Protein AF-A0A5E4TPW9-F1 (afdb_monomer)

Solvent-accessible surface area (backbone atoms only — not comparable to full-atom values): 25250 Å² total; per-residue (Å²): 140,81,91,80,83,78,71,76,70,82,75,54,99,38,51,40,45,47,38,85,81,48,44,72,89,33,56,43,87,77,57,83,86,64,48,67,90,70,87,82,64,54,66,43,69,46,96,95,41,44,27,41,45,42,79,89,32,31,29,41,44,46,82,42,99,46,99,48,32,30,31,34,47,32,88,78,67,84,50,44,44,26,41,32,37,54,41,84,89,77,75,38,39,35,43,41,74,51,46,78,66,63,75,84,82,70,64,82,83,63,67,87,66,72,88,44,63,76,79,39,50,70,54,38,51,65,41,43,72,62,48,81,51,62,63,46,45,52,15,52,53,50,19,48,52,57,55,37,74,33,49,59,32,53,29,88,40,87,90,38,42,89,72,55,82,70,54,40,60,58,53,54,53,51,50,47,60,76,44,59,81,62,61,82,84,48,60,54,69,58,43,44,50,56,49,8,45,54,48,34,61,52,40,72,78,42,57,57,36,50,44,53,45,51,53,43,22,28,30,39,52,32,35,26,48,74,52,64,35,56,72,78,33,47,44,54,32,29,42,34,34,70,99,48,64,72,44,39,26,28,38,42,28,78,49,58,67,59,46,52,51,44,51,70,33,30,52,83,65,85,54,97,88,56,82,70,24,36,46,47,68,57,46,28,45,52,47,50,78,38,15,60,41,34,36,41,39,23,76,66,51,91,60,44,39,45,57,38,62,85,46,89,48,54,63,49,34,46,55,52,48,37,62,67,34,40,82,63,68,41,56,78,95,57,64,31,33,41,26,60,48,73,58,80,64,70,63,68,80,60,101,83,68,85,75,77,90,67,86,77,80,87,85,86,84,83,91,84,87,86,81,92,76,90,81,88,81,86,84,89,83,88,83,90,85,84,88,87,88,83,89,81,89,88,86,86,84,85,87,86,85,91,88,80,90,82,89,79,85,83,82,91,82,91,133

pLDDT: mean 75.47, std 22.51, range [28.03, 98.44]

Structure (mmCIF, N/CA/C/O backbone):
data_AF-A0A5E4TPW9-F1
#
_entry.id   AF-A0A5E4TPW9-F1
#
loop_
_atom_site.group_PDB
_atom_site.id
_atom_site.type_symbol
_atom_site.label_atom_id
_atom_site.label_alt_id
_atom_site.label_comp_id
_atom_site.label_asym_id
_atom_site.label_entity_id
_atom_site.label_seq_id
_atom_site.pdbx_PDB_ins_code
_atom_site.Cartn_x
_atom_site.Cartn_y
_atom_site.Cartn_z
_atom_site.occupancy
_atom_site.B_iso_or_equiv
_atom_site.auth_seq_id
_atom_site.auth_comp_id
_atom_site.auth_asym_id
_atom_site.auth_atom_id
_atom_site.pdbx_PDB_model_num
ATOM 1 N N . MET A 1 1 ? 41.705 -2.994 63.621 1.00 28.27 1 MET A N 1
ATOM 2 C CA . MET A 1 1 ? 42.046 -1.891 62.701 1.00 28.27 1 MET A CA 1
ATOM 3 C C . MET A 1 1 ? 42.608 -2.493 61.423 1.00 28.27 1 MET A C 1
ATOM 5 O O . MET A 1 1 ? 43.629 -3.159 61.537 1.00 28.27 1 MET A O 1
ATOM 9 N N . PRO A 1 2 ? 42.039 -2.214 60.242 1.00 45.59 2 PRO A N 1
ATOM 10 C CA . PRO A 1 2 ? 40.669 -2.476 59.767 1.00 45.59 2 PRO A CA 1
ATOM 11 C C . PRO A 1 2 ? 40.679 -3.632 58.727 1.00 45.59 2 PRO A C 1
ATOM 13 O O . PRO A 1 2 ? 41.719 -3.947 58.162 1.00 45.59 2 PRO A O 1
ATOM 16 N N . ASP A 1 3 ? 39.647 -4.468 58.632 1.00 39.25 3 ASP A N 1
ATOM 17 C CA . ASP A 1 3 ? 38.417 -4.301 57.830 1.00 39.25 3 ASP A CA 1
ATOM 18 C C . ASP A 1 3 ? 38.639 -4.161 56.311 1.00 39.25 3 ASP A C 1
ATOM 20 O O . ASP A 1 3 ? 39.054 -3.113 55.823 1.00 39.25 3 ASP A O 1
ATOM 24 N N . ASN A 1 4 ? 38.329 -5.232 55.571 1.00 35.38 4 ASN A N 1
ATOM 25 C CA . ASN A 1 4 ? 37.690 -5.171 54.251 1.00 35.38 4 ASN A CA 1
ATOM 26 C C . ASN A 1 4 ? 37.219 -6.576 53.844 1.00 35.38 4 ASN A C 1
ATOM 28 O O . ASN A 1 4 ? 37.714 -7.198 52.905 1.00 35.38 4 ASN A O 1
ATOM 32 N N . LEU A 1 5 ? 36.220 -7.082 54.572 1.00 40.47 5 LEU A N 1
ATOM 33 C CA . LEU A 1 5 ? 35.240 -7.955 53.941 1.00 40.47 5 LEU A CA 1
ATOM 34 C C . LEU A 1 5 ? 34.492 -7.069 52.945 1.00 40.47 5 LEU A C 1
ATOM 36 O O . LEU A 1 5 ? 33.608 -6.303 53.328 1.00 40.47 5 LEU A O 1
ATOM 40 N N . VAL A 1 6 ? 34.889 -7.132 51.674 1.00 40.66 6 VAL A N 1
ATOM 41 C CA . VAL A 1 6 ? 34.043 -6.655 50.581 1.00 40.66 6 VAL A CA 1
ATOM 42 C C . VAL A 1 6 ? 32.819 -7.556 50.612 1.00 40.66 6 VAL A C 1
ATOM 44 O O . VAL A 1 6 ? 32.816 -8.651 50.059 1.00 40.66 6 VAL A O 1
ATOM 47 N N . ALA A 1 7 ? 31.809 -7.129 51.364 1.00 37.81 7 ALA A N 1
ATOM 48 C CA . ALA A 1 7 ? 30.483 -7.693 51.290 1.00 37.81 7 ALA A CA 1
ATOM 49 C C . ALA A 1 7 ? 30.049 -7.557 49.829 1.00 37.81 7 ALA A C 1
ATOM 51 O O . ALA A 1 7 ? 29.834 -6.442 49.345 1.00 37.81 7 ALA A O 1
ATOM 52 N N . GLU A 1 8 ? 29.990 -8.680 49.112 1.00 41.91 8 GLU A N 1
ATOM 53 C CA . GLU A 1 8 ? 29.313 -8.746 47.825 1.00 41.91 8 GLU A CA 1
ATOM 54 C C . GLU A 1 8 ? 27.905 -8.201 48.051 1.00 41.91 8 GLU A C 1
ATOM 56 O O . GLU A 1 8 ? 27.092 -8.787 48.772 1.00 41.91 8 GLU A O 1
ATOM 61 N N . ARG A 1 9 ? 27.643 -7.007 47.508 1.00 43.47 9 ARG A N 1
ATOM 62 C CA . ARG A 1 9 ? 26.295 -6.450 47.507 1.00 43.47 9 ARG A CA 1
ATOM 63 C C . ARG A 1 9 ? 25.398 -7.493 46.841 1.00 43.47 9 ARG A C 1
ATOM 65 O O . ARG A 1 9 ? 25.784 -7.990 45.781 1.00 43.47 9 ARG A O 1
ATOM 72 N N . PRO A 1 10 ? 24.227 -7.821 47.414 1.00 42.50 10 PRO A N 1
ATOM 73 C CA . PRO A 1 10 ? 23.265 -8.655 46.715 1.00 42.50 10 PRO A CA 1
ATOM 74 C C . PRO A 1 10 ? 23.001 -7.994 45.363 1.00 42.50 10 PRO A C 1
ATOM 76 O O . PRO A 1 10 ? 22.524 -6.859 45.306 1.00 42.50 10 PRO A O 1
ATOM 79 N N . THR A 1 11 ? 23.402 -8.665 44.285 1.00 56.34 11 THR A N 1
ATOM 80 C CA . THR A 1 11 ? 23.127 -8.203 42.929 1.00 56.34 11 THR A CA 1
ATOM 81 C C . THR A 1 11 ? 21.615 -8.174 42.800 1.00 56.34 11 THR A C 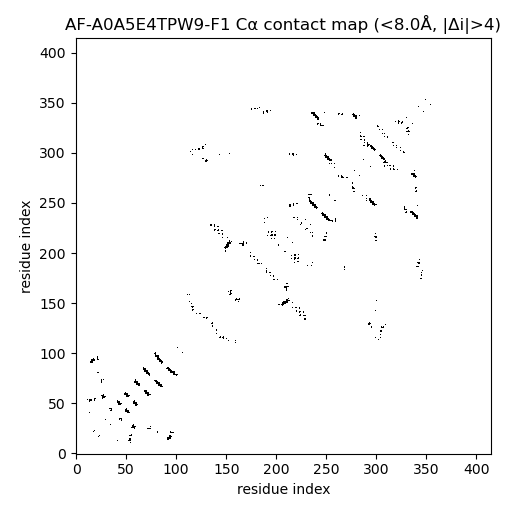1
ATOM 83 O O . THR A 1 11 ? 20.941 -9.182 43.021 1.00 56.34 11 THR A O 1
ATOM 86 N N . SER A 1 12 ? 21.059 -6.988 42.548 1.00 66.25 12 SER A N 1
ATOM 87 C CA . SER A 1 12 ? 19.629 -6.848 42.313 1.00 66.25 12 SER A CA 1
ATOM 88 C C . SER A 1 12 ? 19.206 -7.866 41.258 1.00 66.25 12 SER A C 1
ATOM 90 O O . SER A 1 12 ? 19.929 -8.099 40.289 1.00 66.25 12 SER A O 1
ATOM 92 N N . ARG A 1 13 ? 18.001 -8.431 41.379 1.00 73.31 13 ARG A N 1
ATOM 93 C CA . ARG A 1 13 ? 17.425 -9.309 40.342 1.00 73.31 13 ARG A CA 1
ATOM 94 C C . ARG A 1 13 ? 17.440 -8.659 38.944 1.00 73.31 13 ARG A C 1
ATOM 96 O O . ARG A 1 13 ? 17.375 -9.354 37.935 1.00 73.31 13 ARG A O 1
ATOM 103 N N . PHE A 1 14 ? 17.515 -7.329 38.884 1.00 82.00 14 PHE A N 1
ATOM 104 C CA . PHE A 1 14 ? 17.536 -6.546 37.651 1.00 82.00 14 PHE A CA 1
ATOM 105 C C . PHE A 1 14 ? 18.917 -5.975 37.293 1.00 82.00 14 PHE A C 1
ATOM 107 O O . PHE A 1 14 ? 19.011 -5.220 36.333 1.00 82.00 14 PHE A O 1
ATOM 114 N N . ALA A 1 15 ? 19.985 -6.370 37.994 1.00 84.56 15 ALA A N 1
ATOM 115 C CA . ALA A 1 15 ? 21.339 -5.855 37.793 1.00 84.56 15 ALA A CA 1
ATOM 116 C C . ALA A 1 15 ? 21.851 -6.094 36.367 1.00 84.56 15 ALA A C 1
ATOM 118 O O . ALA A 1 15 ? 21.947 -7.244 35.919 1.00 84.56 15 ALA A O 1
ATOM 119 N N . ILE A 1 16 ? 22.197 -5.020 35.655 1.00 87.56 16 ILE A N 1
ATOM 120 C CA . ILE A 1 16 ? 22.907 -5.087 34.375 1.00 87.56 16 ILE A CA 1
ATOM 121 C C . ILE A 1 16 ? 24.379 -4.745 34.646 1.00 87.56 16 ILE A C 1
ATOM 123 O O . ILE A 1 16 ? 24.711 -3.687 35.176 1.00 87.56 16 ILE A O 1
ATOM 127 N N . ARG A 1 17 ? 25.307 -5.642 34.298 1.00 88.25 17 ARG A N 1
ATOM 128 C CA . ARG A 1 17 ? 26.743 -5.347 34.432 1.00 88.25 17 ARG A CA 1
ATOM 129 C C . ARG A 1 17 ? 27.125 -4.219 33.475 1.00 88.25 17 ARG A C 1
ATOM 131 O O . ARG A 1 17 ? 26.827 -4.321 32.290 1.00 88.25 17 ARG A O 1
ATOM 138 N N . GLY A 1 18 ? 27.793 -3.182 33.979 1.00 85.50 18 GLY A N 1
ATOM 139 C CA . GLY A 1 18 ? 28.137 -1.984 33.203 1.00 85.50 18 GLY A CA 1
ATOM 140 C C . GLY A 1 18 ? 26.982 -0.988 33.033 1.00 85.50 18 GLY A C 1
ATOM 141 O O . GLY A 1 18 ? 27.095 -0.079 32.217 1.00 85.50 18 GLY A O 1
ATOM 142 N N . GLU A 1 19 ? 25.874 -1.139 33.775 1.00 88.81 19 GLU A N 1
ATOM 143 C CA . GLU A 1 19 ? 24.714 -0.233 33.708 1.00 88.81 19 GLU A CA 1
ATOM 144 C C . GLU A 1 19 ? 25.104 1.223 33.957 1.00 88.81 19 GLU A C 1
ATOM 146 O O . GLU A 1 19 ? 24.947 2.066 33.081 1.00 88.81 19 GLU A O 1
ATOM 151 N N . PHE A 1 20 ? 25.686 1.507 35.119 1.00 86.88 20 PHE A N 1
ATOM 152 C CA . PHE A 1 20 ? 26.074 2.866 35.495 1.00 86.88 20 PHE A CA 1
ATOM 153 C C . PHE A 1 20 ? 27.267 3.404 34.687 1.00 86.88 20 PHE A C 1
ATOM 155 O O . PHE A 1 20 ? 27.475 4.612 34.649 1.00 86.88 20 PHE A O 1
ATOM 162 N N . ASP A 1 21 ? 28.021 2.529 34.015 1.00 84.62 21 ASP A N 1
ATOM 163 C CA . ASP A 1 21 ? 29.178 2.913 33.199 1.00 84.62 21 ASP A CA 1
ATOM 164 C C . ASP A 1 21 ? 28.787 3.273 31.755 1.00 84.62 21 ASP A C 1
ATOM 166 O O . ASP A 1 21 ? 29.471 4.061 31.098 1.00 84.62 21 ASP A O 1
ATOM 170 N N . HIS A 1 22 ? 27.716 2.671 31.223 1.00 87.81 22 HIS A N 1
ATOM 171 C CA . HIS A 1 22 ? 27.381 2.746 29.794 1.00 87.81 22 HIS A CA 1
ATOM 172 C C . HIS A 1 22 ? 25.953 3.217 29.500 1.00 87.81 22 HIS A C 1
ATOM 174 O O . HIS A 1 22 ? 25.698 3.707 28.400 1.00 87.81 22 HIS A O 1
ATOM 180 N N . LEU A 1 23 ? 25.029 3.085 30.456 1.00 85.88 23 LEU A N 1
ATOM 181 C CA . LEU A 1 23 ? 23.599 3.357 30.276 1.00 85.88 23 LEU A CA 1
ATOM 182 C C . LEU A 1 23 ? 23.104 4.614 31.000 1.00 85.88 23 LEU A C 1
ATOM 184 O O . LEU A 1 23 ? 21.905 4.882 30.976 1.00 85.88 23 LEU A O 1
ATOM 188 N N . ASP A 1 24 ? 24.003 5.412 31.577 1.00 85.50 24 ASP A N 1
ATOM 189 C CA . ASP A 1 24 ? 23.656 6.687 32.212 1.00 85.50 24 ASP A CA 1
ATOM 190 C C . ASP A 1 24 ? 23.015 7.669 31.209 1.00 85.50 24 ASP A C 1
ATOM 192 O O . ASP A 1 24 ? 23.597 8.022 30.174 1.00 85.50 24 ASP A O 1
ATOM 196 N N . GLY A 1 25 ? 21.788 8.106 31.493 1.00 80.19 25 GLY A N 1
ATOM 197 C CA . GLY A 1 25 ? 20.957 8.964 30.649 1.00 80.19 25 GLY A CA 1
ATOM 198 C C . GLY A 1 25 ? 20.212 8.245 29.515 1.00 80.19 25 GLY A C 1
ATOM 199 O O . GLY A 1 25 ? 19.731 8.914 28.593 1.00 80.19 25 GLY A O 1
ATOM 200 N N . TYR A 1 26 ? 20.138 6.910 29.542 1.00 85.50 26 TYR A N 1
ATOM 201 C CA . TYR A 1 26 ? 19.269 6.106 28.663 1.00 85.50 26 TYR A CA 1
ATOM 202 C C . TYR A 1 26 ? 18.004 5.620 29.380 1.00 85.50 26 TYR A C 1
ATOM 204 O O . TYR A 1 26 ? 17.068 5.151 28.726 1.00 85.50 26 TYR A O 1
ATOM 212 N N . GLU A 1 27 ? 17.980 5.719 30.707 1.00 87.19 27 GLU A N 1
ATOM 213 C CA . GLU A 1 27 ? 16.894 5.276 31.563 1.00 87.19 27 GLU A CA 1
ATOM 214 C C . GLU A 1 27 ? 15.622 6.101 31.354 1.00 87.19 27 GLU A C 1
ATOM 216 O O . GLU A 1 27 ? 15.630 7.324 31.206 1.00 87.19 27 GLU A O 1
ATOM 221 N N . GLN A 1 28 ? 14.496 5.399 31.349 1.00 84.25 28 GLN A N 1
ATOM 222 C CA . GLN A 1 28 ? 13.159 5.967 31.338 1.00 84.25 28 GLN A CA 1
ATOM 223 C C . GLN A 1 28 ? 12.432 5.522 32.602 1.00 84.25 28 GLN A C 1
ATOM 225 O O . GLN A 1 28 ? 12.545 4.374 33.048 1.00 84.25 28 GLN A O 1
ATOM 230 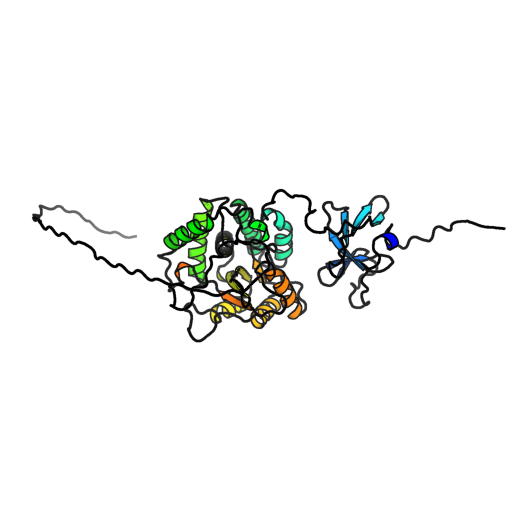N N . THR A 1 29 ? 11.685 6.450 33.187 1.00 82.81 29 THR A N 1
ATOM 231 C CA . THR A 1 29 ? 10.843 6.203 34.351 1.00 82.81 29 THR A CA 1
ATOM 232 C C . THR A 1 29 ? 9.395 6.092 33.896 1.00 82.81 29 THR A C 1
ATOM 234 O O . THR A 1 29 ? 8.889 6.955 33.185 1.00 82.81 29 THR A O 1
ATOM 237 N N . PHE A 1 30 ? 8.734 5.011 34.304 1.00 77.81 30 PHE A N 1
ATOM 238 C CA . PHE A 1 30 ? 7.311 4.789 34.061 1.00 77.81 30 PHE A CA 1
ATOM 239 C C . PHE A 1 30 ? 6.543 4.909 35.368 1.00 77.81 30 PHE A C 1
ATOM 241 O O . PHE A 1 30 ? 7.024 4.505 36.433 1.00 77.81 30 PHE A O 1
ATOM 248 N N . THR A 1 31 ? 5.335 5.449 35.288 1.00 75.62 31 THR A N 1
ATOM 249 C CA . THR A 1 31 ? 4.385 5.413 36.393 1.00 75.62 31 THR A CA 1
ATOM 250 C C . THR A 1 31 ? 3.860 3.990 36.582 1.00 75.62 31 THR A C 1
ATOM 252 O O . THR A 1 31 ? 3.832 3.174 35.661 1.00 75.62 31 THR A O 1
ATOM 255 N N . GLN A 1 32 ? 3.405 3.663 37.793 1.00 66.00 32 GLN A N 1
ATOM 256 C CA . GLN A 1 32 ? 2.890 2.323 38.093 1.00 66.00 32 GLN A CA 1
ATOM 257 C C . GLN A 1 32 ? 1.630 1.960 37.279 1.00 66.00 32 GLN A C 1
ATOM 259 O O . GLN A 1 32 ? 1.316 0.781 37.157 1.00 66.00 32 GLN A O 1
ATOM 264 N N . ALA A 1 33 ? 0.936 2.955 36.713 1.00 63.72 33 ALA A N 1
ATOM 265 C CA . ALA A 1 33 ? -0.216 2.765 35.833 1.00 63.72 33 ALA A CA 1
ATOM 266 C C . ALA A 1 33 ? 0.168 2.357 34.395 1.00 63.72 33 ALA A C 1
ATOM 268 O O . ALA A 1 33 ? -0.649 1.760 33.704 1.00 63.72 33 ALA A O 1
ATOM 269 N N . GLU A 1 34 ? 1.392 2.661 33.951 1.00 64.94 34 GLU A N 1
ATOM 270 C CA . GLU A 1 34 ? 1.889 2.373 32.592 1.00 64.94 34 GLU A CA 1
ATOM 271 C C . GLU A 1 34 ? 2.567 1.001 32.484 1.00 64.94 34 GLU A C 1
ATOM 273 O O . GLU A 1 34 ? 2.784 0.485 31.388 1.00 64.94 34 GLU A O 1
ATOM 278 N N . LEU A 1 35 ? 2.929 0.406 33.622 1.00 70.50 35 LEU A N 1
ATOM 279 C CA . LEU A 1 35 ? 3.589 -0.891 33.669 1.00 70.50 35 LEU A CA 1
ATOM 280 C C . LEU A 1 35 ? 2.554 -2.028 33.624 1.00 70.50 35 LEU A C 1
ATOM 282 O O . LEU A 1 35 ? 1.526 -1.941 34.301 1.00 70.50 35 LEU A O 1
ATOM 286 N N . PRO A 1 36 ? 2.830 -3.127 32.893 1.00 66.62 36 PRO A N 1
ATOM 287 C CA . PRO A 1 36 ? 1.993 -4.319 32.927 1.00 66.62 36 PRO A CA 1
ATOM 288 C C . PRO A 1 36 ? 1.749 -4.783 34.369 1.00 66.62 36 PRO A C 1
ATOM 290 O O . PRO A 1 36 ? 2.656 -4.759 35.201 1.00 66.62 36 PRO A O 1
ATOM 293 N N . THR A 1 37 ? 0.524 -5.225 34.668 1.00 57.91 37 THR A N 1
ATOM 294 C CA . THR A 1 37 ? 0.109 -5.641 36.023 1.00 57.91 37 THR A CA 1
ATOM 295 C C . THR A 1 37 ? 0.900 -6.850 36.541 1.00 57.91 37 THR A C 1
ATOM 297 O O . THR A 1 37 ? 0.922 -7.109 37.747 1.00 57.91 37 THR A O 1
ATOM 300 N N . ASP A 1 38 ? 1.572 -7.571 35.641 1.00 55.78 38 ASP A N 1
ATOM 301 C CA . ASP A 1 38 ? 2.389 -8.726 35.973 1.00 55.78 38 ASP A CA 1
ATOM 302 C C . ASP A 1 38 ? 3.687 -8.312 36.684 1.00 55.78 38 ASP A C 1
ATOM 304 O O . ASP A 1 38 ? 4.529 -7.561 36.177 1.00 55.78 38 ASP A O 1
ATOM 308 N N . LYS A 1 39 ? 3.839 -8.776 37.925 1.00 53.53 39 LYS A N 1
ATOM 309 C CA . LYS A 1 39 ? 4.954 -8.387 38.784 1.00 53.53 39 LYS A CA 1
ATOM 310 C C . LYS A 1 39 ? 6.193 -9.210 38.429 1.00 53.53 39 LYS A C 1
ATOM 312 O O . LYS A 1 39 ? 6.265 -10.398 38.715 1.00 53.53 39 LYS A O 1
ATOM 317 N N . ALA A 1 40 ? 7.227 -8.488 37.989 1.00 54.62 40 ALA A N 1
ATOM 318 C CA . ALA A 1 40 ? 8.641 -8.886 37.933 1.00 54.62 40 ALA A CA 1
ATOM 319 C C . ALA A 1 40 ? 9.159 -9.559 36.649 1.00 54.62 40 ALA A C 1
ATOM 321 O O . ALA A 1 40 ? 10.160 -10.280 36.701 1.00 54.62 40 ALA A O 1
ATOM 322 N N . THR A 1 41 ? 8.584 -9.246 35.489 1.00 64.75 41 THR A N 1
ATOM 323 C CA . THR A 1 41 ? 9.219 -9.573 34.203 1.00 64.75 41 THR A CA 1
ATOM 324 C C . THR A 1 41 ? 10.296 -8.537 33.877 1.00 64.75 41 THR A C 1
ATOM 326 O O . THR A 1 41 ? 10.075 -7.329 33.963 1.00 64.75 41 THR A O 1
ATOM 329 N N . ARG A 1 42 ? 11.509 -9.009 33.565 1.00 80.44 42 ARG A N 1
ATOM 330 C CA . ARG A 1 42 ? 12.669 -8.153 33.256 1.00 80.44 42 ARG A CA 1
ATOM 331 C C . ARG A 1 42 ? 12.540 -7.460 31.899 1.00 80.44 42 ARG A C 1
ATOM 333 O O . ARG A 1 42 ? 13.097 -6.386 31.705 1.00 80.44 42 ARG A O 1
ATOM 340 N N . LEU A 1 43 ? 11.784 -8.067 30.992 1.00 81.12 43 LEU A N 1
ATOM 341 C CA . LEU A 1 43 ? 11.367 -7.489 29.725 1.00 81.12 43 LEU A CA 1
ATOM 342 C C . LEU A 1 43 ? 9.900 -7.091 29.845 1.00 81.12 43 LEU A C 1
ATOM 344 O O . LEU A 1 43 ? 9.061 -7.932 30.165 1.00 81.12 43 LEU A O 1
ATOM 348 N N . VAL A 1 44 ? 9.599 -5.821 29.607 1.00 81.31 44 VAL A N 1
ATOM 349 C CA . VAL A 1 44 ? 8.232 -5.292 29.632 1.00 81.31 44 VAL A CA 1
ATOM 350 C C . VAL A 1 44 ? 7.894 -4.665 28.291 1.00 81.31 44 VAL A C 1
ATOM 352 O O . VAL A 1 44 ? 8.771 -4.182 27.574 1.00 81.31 44 VAL A O 1
ATOM 355 N N . PHE A 1 45 ? 6.616 -4.693 27.940 1.00 78.00 45 PHE A N 1
ATOM 356 C CA . PHE A 1 45 ? 6.110 -4.063 26.732 1.00 78.00 45 PHE A CA 1
ATOM 357 C C . PHE A 1 45 ? 5.233 -2.881 27.137 1.00 78.00 45 PHE A C 1
ATOM 359 O O . PHE A 1 45 ? 4.250 -3.071 27.849 1.00 78.00 45 PHE A O 1
ATOM 366 N N . VAL A 1 46 ? 5.620 -1.671 26.732 1.00 76.38 46 VAL A N 1
ATOM 367 C CA . VAL A 1 46 ? 4.929 -0.416 27.070 1.00 76.38 46 VAL A CA 1
ATOM 368 C C . VAL A 1 46 ? 4.834 0.414 25.794 1.00 76.38 46 VAL A C 1
ATOM 370 O O . VAL A 1 46 ? 5.837 0.584 25.102 1.00 76.38 46 VAL A O 1
ATOM 373 N N . GLY A 1 47 ? 3.635 0.881 25.436 1.00 67.44 47 GLY A N 1
ATOM 374 C CA . GLY A 1 47 ? 3.432 1.766 24.278 1.00 67.44 47 GLY A CA 1
ATOM 375 C C . GLY A 1 47 ? 3.992 1.233 22.949 1.00 67.44 47 GLY A C 1
ATOM 376 O O . GLY A 1 47 ? 4.612 1.982 22.202 1.00 67.44 47 GLY A O 1
ATOM 377 N N . GLY A 1 48 ? 3.861 -0.072 22.670 1.00 67.12 48 GLY A N 1
ATOM 378 C CA . GLY A 1 48 ? 4.343 -0.662 21.410 1.00 67.12 48 GLY A CA 1
ATOM 379 C C . GLY A 1 48 ? 5.854 -0.934 21.351 1.00 67.12 48 GLY A C 1
ATOM 380 O O . GLY A 1 48 ? 6.376 -1.332 20.305 1.00 67.12 48 GLY A O 1
ATOM 381 N N . HIS A 1 49 ? 6.585 -0.723 22.446 1.00 79.12 49 HIS A N 1
ATOM 382 C CA . HIS A 1 49 ? 8.034 -0.894 22.505 1.00 79.12 49 HIS A CA 1
ATOM 383 C C . HIS A 1 49 ? 8.447 -1.868 23.611 1.00 79.12 49 HIS A C 1
ATOM 385 O O . HIS A 1 49 ? 7.810 -1.967 24.661 1.00 79.12 49 HIS A O 1
ATOM 391 N N . ARG A 1 50 ? 9.539 -2.604 23.364 1.00 84.19 50 ARG A N 1
ATOM 392 C CA . ARG A 1 50 ? 10.155 -3.491 24.356 1.00 84.19 50 ARG A CA 1
ATOM 393 C C . ARG A 1 50 ? 11.111 -2.688 25.227 1.00 84.19 50 ARG A C 1
ATOM 395 O O . ARG A 1 50 ? 11.935 -1.930 24.718 1.00 84.19 50 ARG A O 1
ATOM 402 N N . TYR A 1 51 ? 11.025 -2.909 26.528 1.00 87.62 51 TYR A N 1
ATOM 403 C CA . TYR A 1 51 ? 11.884 -2.288 27.519 1.00 87.62 51 TYR A CA 1
ATOM 404 C C . TYR A 1 51 ? 12.558 -3.347 28.385 1.00 87.62 51 TYR A C 1
ATOM 406 O O . TYR A 1 51 ? 11.916 -4.288 28.850 1.00 87.62 51 TYR A O 1
ATOM 414 N N . LEU A 1 52 ? 13.853 -3.166 28.624 1.00 88.44 52 LEU A N 1
ATOM 415 C CA . LEU A 1 52 ? 14.640 -3.920 29.588 1.00 88.44 52 LEU A CA 1
ATOM 416 C C . LEU A 1 52 ? 14.664 -3.169 30.916 1.00 88.44 52 LEU A C 1
ATOM 418 O O . LEU A 1 52 ? 15.058 -2.006 30.970 1.00 88.44 52 LEU A O 1
ATOM 422 N N . ARG A 1 53 ? 14.271 -3.839 31.995 1.00 88.69 53 ARG A N 1
ATOM 423 C CA . ARG A 1 53 ? 14.367 -3.309 33.353 1.00 88.69 53 ARG A CA 1
ATOM 424 C C . ARG A 1 53 ? 15.789 -3.482 33.894 1.00 88.69 53 ARG A C 1
ATOM 426 O O . ARG A 1 53 ? 16.263 -4.617 34.007 1.00 88.69 53 ARG A O 1
ATOM 433 N N . GLY A 1 54 ? 16.419 -2.365 34.249 1.00 86.75 54 GLY A N 1
ATOM 434 C CA . GLY A 1 54 ? 17.658 -2.293 35.024 1.00 86.75 54 GLY A CA 1
ATOM 435 C C . GLY A 1 54 ? 17.427 -1.803 36.455 1.00 86.75 54 GLY A C 1
ATOM 436 O O . GLY A 1 54 ? 16.287 -1.723 36.927 1.00 86.75 54 GLY A O 1
ATOM 437 N N . GLU A 1 55 ? 18.513 -1.495 37.158 1.00 87.00 55 GLU A N 1
ATOM 438 C CA . GLU A 1 55 ? 18.487 -0.887 38.490 1.00 87.00 55 GLU A CA 1
ATOM 439 C C . GLU A 1 55 ? 18.130 0.604 38.452 1.00 87.00 55 GLU A C 1
ATOM 441 O O . GLU A 1 55 ? 17.404 1.070 39.332 1.00 87.00 55 GLU A O 1
ATOM 446 N N . ALA A 1 56 ? 18.595 1.345 37.444 1.00 83.50 56 ALA A N 1
ATOM 447 C CA . ALA A 1 56 ? 18.370 2.786 37.324 1.00 83.50 56 ALA A CA 1
ATOM 448 C C . ALA A 1 56 ? 17.027 3.135 36.658 1.00 83.50 56 ALA A C 1
ATOM 450 O O . ALA A 1 56 ? 16.508 4.236 36.840 1.00 83.50 56 ALA A O 1
ATOM 451 N N . GLY A 1 57 ? 16.425 2.200 35.918 1.00 87.19 57 GLY A N 1
ATOM 452 C CA . GLY A 1 57 ? 15.130 2.405 35.275 1.00 87.19 57 GLY A CA 1
ATOM 453 C C . GLY A 1 57 ? 14.845 1.406 34.162 1.00 87.19 57 GLY A C 1
ATOM 454 O O . GLY A 1 57 ? 15.263 0.249 34.214 1.00 87.19 57 GLY A O 1
ATOM 455 N N . TYR A 1 58 ? 14.092 1.849 33.159 1.00 88.31 58 TYR A N 1
ATOM 456 C CA . TYR A 1 58 ? 13.743 1.045 31.992 1.00 88.31 58 TYR A CA 1
ATOM 457 C C . TYR A 1 58 ? 14.458 1.557 30.748 1.00 88.31 58 TYR A C 1
ATOM 459 O O . TYR A 1 58 ? 14.455 2.751 30.461 1.00 88.31 58 TYR A O 1
ATOM 467 N N . TYR A 1 59 ? 15.020 0.642 29.972 1.00 89.31 59 TYR A N 1
ATOM 468 C CA . TYR A 1 59 ? 15.763 0.946 28.759 1.00 89.31 59 TYR A CA 1
ATOM 469 C C . TYR A 1 59 ? 15.011 0.424 27.554 1.00 89.31 59 TYR A C 1
ATOM 471 O O . TYR A 1 59 ? 14.681 -0.758 27.502 1.00 89.31 59 TYR A O 1
ATOM 479 N N . ARG A 1 60 ? 14.737 1.280 26.572 1.00 87.94 60 ARG A N 1
ATOM 480 C CA . ARG A 1 60 ? 14.132 0.835 25.316 1.00 87.94 60 ARG A CA 1
ATOM 481 C C . ARG A 1 60 ? 15.119 -0.075 24.593 1.00 87.94 60 ARG A C 1
ATOM 483 O O . ARG A 1 60 ? 16.250 0.344 24.366 1.00 87.94 60 ARG A O 1
ATOM 490 N N . ILE A 1 61 ? 14.692 -1.280 24.227 1.00 87.50 61 ILE A N 1
ATOM 491 C CA . ILE A 1 61 ? 15.543 -2.256 23.545 1.00 87.50 61 ILE A CA 1
ATOM 492 C C . ILE A 1 61 ? 14.997 -2.669 22.179 1.00 87.50 61 ILE A C 1
ATOM 494 O O . ILE A 1 61 ? 13.789 -2.811 21.976 1.00 87.50 61 ILE A O 1
ATOM 498 N N . SER A 1 62 ? 15.919 -2.956 21.266 1.00 81.88 62 SER A N 1
ATOM 499 C CA . SER A 1 62 ? 15.679 -3.641 19.999 1.00 81.88 62 SER A CA 1
ATOM 500 C C . SER A 1 62 ? 16.546 -4.898 19.905 1.00 81.88 62 SER A C 1
ATOM 502 O O . SER A 1 62 ? 17.585 -5.015 20.559 1.00 81.88 62 SER A O 1
ATOM 504 N N . GLN A 1 63 ? 16.080 -5.887 19.146 1.00 78.31 63 GLN A N 1
ATOM 505 C CA . GLN A 1 63 ? 16.790 -7.153 18.994 1.00 78.31 63 GLN A CA 1
ATOM 506 C C . GLN A 1 63 ? 17.997 -6.961 18.067 1.00 78.31 63 GLN A C 1
ATOM 508 O O . GLN A 1 63 ? 17.880 -6.352 17.003 1.00 78.31 63 GLN A O 1
ATOM 513 N N . GLY A 1 64 ? 19.162 -7.439 18.500 1.00 65.56 64 GLY A N 1
ATOM 514 C CA . GLY A 1 64 ? 20.400 -7.418 17.732 1.00 65.56 64 GLY A CA 1
ATOM 515 C C . GLY A 1 64 ? 20.470 -8.545 16.698 1.00 65.56 64 GLY A C 1
ATOM 516 O O . GLY A 1 64 ? 19.505 -9.263 16.452 1.00 65.56 64 GLY A O 1
ATOM 517 N N . LEU A 1 65 ? 21.643 -8.697 16.076 1.00 53.03 65 LEU A N 1
ATOM 518 C CA . LEU A 1 65 ? 21.878 -9.652 14.980 1.00 53.03 65 LEU A CA 1
ATOM 519 C C . LEU A 1 65 ? 21.808 -11.133 15.402 1.00 53.03 65 LEU A C 1
ATOM 521 O O . LEU A 1 65 ? 21.706 -12.000 14.539 1.00 53.03 65 LEU A O 1
ATOM 525 N N . SER A 1 66 ? 21.853 -11.427 16.701 1.00 61.38 66 SER A N 1
ATOM 526 C CA . SER A 1 66 ? 21.688 -12.768 17.266 1.00 61.38 66 SER A CA 1
ATOM 527 C C . SER A 1 66 ? 20.792 -12.711 18.507 1.00 61.38 66 SER A C 1
ATOM 529 O O . SER A 1 66 ? 20.648 -11.660 19.128 1.00 61.38 66 SER A O 1
ATOM 531 N N . GLY A 1 67 ? 20.143 -13.828 18.856 1.00 60.38 67 GLY A N 1
ATOM 532 C CA . GLY A 1 67 ? 19.104 -13.867 19.901 1.00 60.38 67 GLY A CA 1
ATOM 533 C C . GLY A 1 67 ? 19.571 -13.491 21.316 1.00 60.38 67 GLY A C 1
ATOM 534 O O . GLY A 1 67 ? 18.754 -13.148 22.166 1.00 60.38 67 GLY A O 1
ATOM 535 N N . ASP A 1 68 ? 20.877 -13.521 21.557 1.00 71.56 68 ASP A N 1
ATOM 536 C CA . ASP A 1 68 ? 21.559 -13.142 22.795 1.00 71.56 68 ASP A CA 1
ATOM 537 C C . ASP A 1 68 ? 22.058 -11.683 22.800 1.00 71.56 68 ASP A C 1
ATOM 539 O O . ASP A 1 68 ? 22.503 -11.195 23.839 1.00 71.56 68 ASP A O 1
ATOM 543 N N . HIS A 1 69 ? 21.961 -10.968 21.673 1.00 78.44 69 HIS A N 1
ATOM 544 C CA . HIS A 1 69 ? 22.394 -9.579 21.529 1.00 78.44 69 HIS A CA 1
ATOM 545 C C . HIS A 1 69 ? 21.194 -8.643 21.377 1.00 78.44 69 HIS A C 1
ATOM 547 O O . HIS A 1 69 ? 20.279 -8.873 20.591 1.00 78.44 69 HIS A O 1
ATOM 553 N N . TRP A 1 70 ? 21.234 -7.537 22.106 1.00 85.69 70 TRP A N 1
ATOM 554 C CA . TRP A 1 70 ? 20.212 -6.500 22.152 1.00 85.69 70 TRP A CA 1
ATOM 555 C C . TRP A 1 70 ? 20.877 -5.129 22.027 1.00 85.69 70 TRP A C 1
ATOM 557 O O . TRP A 1 70 ? 22.064 -4.969 22.312 1.00 85.69 70 TRP A O 1
ATOM 567 N N . LEU A 1 71 ? 20.121 -4.127 21.592 1.00 88.69 71 LEU A N 1
ATOM 568 C CA . LEU A 1 71 ? 20.581 -2.744 21.478 1.00 88.69 71 LEU A CA 1
ATOM 569 C C . LEU A 1 71 ? 19.661 -1.847 22.301 1.00 88.69 71 LEU A C 1
ATOM 571 O O . LEU A 1 71 ? 18.448 -1.886 22.109 1.00 88.69 71 LEU A O 1
ATOM 575 N N . ILE A 1 72 ? 20.230 -1.044 23.201 1.00 88.00 72 ILE A N 1
ATOM 576 C CA . ILE A 1 72 ? 19.502 0.002 23.922 1.00 88.00 72 ILE A CA 1
ATOM 577 C C . ILE A 1 72 ? 19.469 1.273 23.078 1.00 88.00 72 ILE A C 1
ATOM 579 O O . ILE A 1 72 ? 20.509 1.801 22.673 1.00 88.00 72 ILE A O 1
ATOM 583 N N . ASP A 1 73 ? 18.258 1.771 22.847 1.00 84.56 73 ASP A N 1
ATOM 584 C CA . ASP A 1 73 ? 17.995 2.995 22.102 1.00 84.56 73 ASP A CA 1
ATOM 585 C C . ASP A 1 73 ? 18.016 4.224 23.018 1.00 84.56 73 ASP A C 1
ATOM 587 O O . ASP A 1 73 ? 17.428 4.236 24.102 1.00 84.56 73 ASP A O 1
ATOM 591 N N . ALA A 1 74 ? 18.629 5.311 22.546 1.00 79.69 74 ALA A N 1
ATOM 592 C CA . ALA A 1 74 ? 18.564 6.595 23.234 1.00 79.69 74 ALA A CA 1
ATOM 593 C C . ALA A 1 74 ? 17.133 7.179 23.163 1.00 79.69 74 ALA A C 1
ATOM 595 O O . ALA A 1 74 ? 16.586 7.268 22.058 1.00 79.69 74 ALA A O 1
ATOM 596 N N . PRO A 1 75 ? 16.556 7.694 24.270 1.00 65.44 75 PRO A N 1
ATOM 597 C CA . PRO A 1 75 ? 15.182 8.221 24.316 1.00 65.44 75 PRO A CA 1
ATOM 598 C C . PRO A 1 75 ? 14.842 9.312 23.281 1.00 65.44 75 PRO A C 1
ATOM 600 O O . PRO A 1 75 ? 13.673 9.562 23.005 1.00 65.44 75 PRO A O 1
ATOM 603 N N . ARG A 1 76 ? 15.851 9.980 22.701 1.00 65.06 76 ARG A N 1
ATOM 604 C CA . ARG A 1 76 ? 15.698 11.025 21.668 1.00 65.06 76 ARG A CA 1
ATOM 605 C C . ARG A 1 76 ? 16.592 10.819 20.437 1.00 65.06 76 ARG A C 1
ATOM 607 O O . ARG A 1 76 ? 16.795 11.765 19.685 1.00 65.06 76 ARG A O 1
ATOM 614 N N . GLN A 1 77 ? 17.183 9.630 20.263 1.00 62.56 77 GLN A N 1
ATOM 615 C CA . GLN A 1 77 ? 18.184 9.335 19.214 1.00 62.56 77 GLN A CA 1
ATOM 616 C C . GLN A 1 77 ? 19.387 10.308 19.177 1.00 62.56 77 GLN A C 1
ATOM 618 O O . GLN A 1 77 ? 20.105 10.395 18.186 1.00 62.56 77 GLN A O 1
ATOM 623 N N . THR A 1 78 ? 19.631 11.054 20.258 1.00 61.72 78 THR A N 1
ATOM 624 C CA . THR A 1 78 ? 20.724 12.037 20.364 1.00 61.72 78 THR A CA 1
ATOM 625 C C . THR A 1 78 ? 22.055 11.415 20.777 1.00 61.72 78 THR A C 1
ATOM 627 O O . THR A 1 78 ? 23.077 12.099 20.787 1.00 61.72 78 THR A O 1
ATOM 630 N N . ARG A 1 79 ? 22.047 10.133 21.147 1.00 74.00 79 ARG A N 1
ATOM 631 C CA . ARG A 1 79 ? 23.210 9.362 21.581 1.00 74.00 79 ARG A CA 1
ATOM 632 C C . ARG A 1 79 ? 23.274 8.060 20.794 1.00 74.00 79 ARG A C 1
ATOM 634 O O . ARG A 1 79 ? 22.279 7.633 20.208 1.00 74.00 79 ARG A O 1
ATOM 641 N N . ALA A 1 80 ? 24.455 7.461 20.758 1.00 80.12 80 ALA A N 1
ATOM 642 C CA . ALA A 1 80 ? 24.644 6.189 20.088 1.00 80.12 80 ALA A CA 1
ATOM 643 C C . ALA A 1 80 ? 23.917 5.053 20.815 1.00 80.12 80 ALA A C 1
ATOM 645 O O . ALA A 1 80 ? 23.652 5.143 22.006 1.00 80.12 80 ALA A O 1
ATOM 646 N N . GLN A 1 81 ? 23.595 3.981 20.100 1.00 85.50 81 GLN A N 1
ATOM 647 C CA . GLN A 1 81 ? 23.017 2.798 20.730 1.00 85.50 81 GLN A CA 1
ATOM 648 C C . GLN A 1 81 ? 24.056 2.086 21.595 1.00 85.50 81 GLN A C 1
ATOM 650 O O . GLN A 1 81 ? 25.248 2.085 21.275 1.00 85.50 81 GLN A O 1
ATOM 655 N N . VAL A 1 82 ? 23.590 1.455 22.670 1.00 87.75 82 VAL A N 1
ATOM 656 C CA . VAL A 1 82 ? 24.448 0.697 23.585 1.00 87.75 82 VAL A CA 1
ATOM 657 C C . VAL A 1 82 ? 24.152 -0.794 23.435 1.00 87.75 82 VAL A C 1
ATOM 659 O O . VAL A 1 82 ? 23.011 -1.201 23.663 1.00 87.75 82 VAL A O 1
ATOM 662 N N . PRO A 1 83 ? 25.127 -1.628 23.036 1.00 88.62 83 PRO A N 1
ATOM 663 C CA . PRO A 1 83 ? 24.926 -3.066 22.955 1.00 88.62 83 PRO A CA 1
ATOM 664 C C . PRO A 1 83 ? 24.762 -3.678 24.340 1.00 88.62 83 PRO A C 1
ATOM 666 O O . PRO A 1 83 ? 25.495 -3.347 25.274 1.00 88.62 83 PRO A O 1
ATOM 669 N N . VAL A 1 84 ? 23.837 -4.622 24.451 1.00 88.75 84 VAL A N 1
ATOM 670 C CA . VAL A 1 84 ? 23.621 -5.415 25.656 1.00 88.75 84 VAL A CA 1
ATOM 671 C C . VAL A 1 84 ? 23.535 -6.882 25.279 1.00 88.75 84 VAL A C 1
ATOM 673 O O . VAL A 1 84 ? 22.829 -7.248 24.345 1.00 88.75 84 VAL A O 1
ATOM 676 N N . THR A 1 85 ? 24.242 -7.733 26.007 1.00 88.50 85 THR A N 1
ATOM 677 C CA . THR A 1 85 ? 24.206 -9.185 25.808 1.00 88.50 85 THR A CA 1
ATOM 678 C C . THR A 1 85 ? 23.559 -9.876 26.993 1.00 88.50 85 THR A C 1
ATOM 680 O O . THR A 1 85 ? 23.799 -9.479 28.139 1.00 88.50 85 THR A O 1
ATOM 683 N N . TYR A 1 86 ? 22.795 -10.927 26.717 1.00 85.06 86 TYR A N 1
ATOM 684 C CA . TYR A 1 86 ? 22.265 -11.837 27.723 1.00 85.06 86 TYR A CA 1
ATOM 685 C C . TYR A 1 86 ? 23.052 -13.148 27.707 1.00 85.06 86 TYR A C 1
ATOM 687 O O . TYR A 1 86 ? 23.113 -13.819 26.680 1.00 85.06 86 TYR A O 1
ATOM 695 N N . ASP A 1 87 ? 23.649 -13.507 28.842 1.00 83.06 87 ASP A N 1
ATOM 696 C CA . ASP A 1 87 ? 24.301 -14.800 29.033 1.00 83.06 87 ASP A CA 1
ATOM 697 C C . ASP A 1 87 ? 23.323 -15.775 29.715 1.00 83.06 87 ASP A C 1
ATOM 699 O O . ASP A 1 87 ? 23.047 -15.621 30.911 1.00 83.06 87 ASP A O 1
ATOM 703 N N . PRO A 1 88 ? 22.803 -16.789 28.995 1.00 75.62 88 PRO A N 1
ATOM 704 C CA . PRO A 1 88 ? 21.849 -17.745 29.550 1.00 75.62 88 PRO A CA 1
ATOM 705 C C . PRO A 1 88 ? 22.482 -18.711 30.562 1.00 75.62 88 PRO A C 1
ATOM 707 O O . PRO A 1 88 ? 21.756 -19.343 31.324 1.00 75.62 88 PRO A O 1
ATOM 710 N N . VAL A 1 89 ? 23.815 -18.850 30.585 1.00 74.94 89 VAL A N 1
ATOM 711 C CA . VAL A 1 89 ? 24.518 -19.745 31.521 1.00 74.94 89 VAL A CA 1
ATOM 712 C C . VAL A 1 89 ? 24.613 -19.109 32.904 1.00 74.94 89 VAL A C 1
ATOM 714 O O . VAL A 1 89 ? 24.492 -19.798 33.915 1.00 74.94 89 VAL A O 1
ATOM 717 N N . THR A 1 90 ? 24.825 -17.795 32.955 1.00 78.56 90 THR A N 1
ATOM 718 C CA . THR A 1 90 ? 24.982 -17.048 34.211 1.00 78.56 90 THR A CA 1
ATOM 719 C C . THR A 1 90 ? 23.740 -16.243 34.604 1.00 78.56 90 THR A C 1
ATOM 721 O O . THR A 1 90 ? 23.729 -15.654 35.683 1.00 78.56 90 THR A O 1
ATOM 724 N N . ASP A 1 91 ? 22.704 -16.236 33.756 1.00 78.88 91 ASP A N 1
ATOM 725 C CA . ASP A 1 91 ? 21.490 -15.409 33.854 1.00 78.88 91 ASP A CA 1
ATOM 726 C C . ASP A 1 91 ? 21.797 -13.908 34.023 1.00 78.88 91 ASP A C 1
ATOM 728 O O . ASP A 1 91 ? 21.139 -13.166 34.759 1.00 78.88 91 ASP A O 1
ATOM 732 N N . GLN A 1 92 ? 22.851 -13.440 33.350 1.00 84.56 92 GLN A N 1
ATOM 733 C CA . GLN A 1 92 ? 23.357 -12.080 33.503 1.00 84.56 92 GLN A CA 1
ATOM 734 C C . GLN A 1 92 ? 23.222 -11.269 32.227 1.00 84.56 92 GLN A C 1
ATOM 736 O O . GLN A 1 92 ? 23.523 -11.710 31.121 1.00 84.56 92 GLN A O 1
ATOM 741 N N . TRP A 1 93 ? 22.816 -10.018 32.421 1.00 88.06 93 TRP A N 1
ATOM 742 C CA . TRP A 1 93 ? 22.838 -9.002 31.385 1.00 88.06 93 TRP A CA 1
ATOM 743 C C . TRP A 1 93 ? 24.106 -8.176 31.523 1.00 88.06 93 TRP A C 1
ATOM 745 O O . TRP A 1 93 ? 24.499 -7.801 32.631 1.00 88.06 93 TRP A O 1
ATOM 755 N N . ARG A 1 94 ? 24.729 -7.865 30.391 1.00 89.75 94 ARG A N 1
ATOM 756 C CA . ARG A 1 94 ? 25.929 -7.037 30.330 1.00 89.75 94 ARG A CA 1
ATOM 757 C C . ARG A 1 94 ? 25.757 -5.957 29.279 1.00 89.75 94 ARG A C 1
ATOM 759 O O . ARG A 1 94 ? 25.573 -6.279 28.110 1.00 89.75 94 ARG A O 1
ATOM 766 N N . ALA A 1 95 ? 25.834 -4.704 29.705 1.00 89.81 95 ALA A N 1
ATOM 767 C CA . ALA A 1 95 ? 25.995 -3.564 28.823 1.00 89.81 95 ALA A CA 1
ATOM 768 C C . ALA A 1 95 ? 27.463 -3.455 28.395 1.00 89.81 95 ALA A C 1
ATOM 770 O O . ALA A 1 95 ? 28.379 -3.736 29.175 1.00 89.81 95 ALA A O 1
ATOM 771 N N . HIS A 1 96 ? 27.676 -3.057 27.148 1.00 88.81 96 HIS A N 1
ATOM 772 C CA . HIS A 1 96 ? 28.995 -2.819 26.569 1.00 88.81 96 HIS A CA 1
ATOM 773 C C . HIS A 1 96 ? 29.170 -1.336 26.258 1.00 88.81 96 HIS A C 1
ATOM 775 O O . HIS A 1 96 ? 28.227 -0.559 26.377 1.00 88.81 96 HIS A O 1
ATOM 781 N N . GLU A 1 97 ? 30.376 -0.938 25.861 1.00 82.62 97 GLU A N 1
ATOM 782 C CA . GLU A 1 97 ? 30.658 0.450 25.496 1.00 82.62 97 GLU A CA 1
ATOM 783 C C . GLU A 1 97 ? 29.681 0.939 24.403 1.00 82.62 97 GLU A C 1
ATOM 785 O O . GLU A 1 97 ? 29.410 0.192 23.451 1.00 82.62 97 GLU A O 1
ATOM 790 N N . PRO A 1 98 ? 29.142 2.173 24.515 1.00 82.62 98 PRO A N 1
ATOM 791 C CA . PRO A 1 98 ? 28.280 2.742 23.490 1.00 82.62 98 PRO A CA 1
ATOM 792 C C . PRO A 1 98 ? 28.934 2.662 22.115 1.00 82.62 98 PRO A C 1
ATOM 794 O O . PRO A 1 98 ? 30.129 2.934 21.956 1.00 82.62 98 PRO A O 1
ATOM 797 N N . LEU A 1 99 ? 28.143 2.329 21.095 1.00 77.44 99 LEU A N 1
ATOM 798 C CA . LEU A 1 99 ? 28.635 2.370 19.725 1.00 77.44 99 LEU A CA 1
ATOM 799 C C . LEU A 1 99 ? 29.160 3.780 19.435 1.00 77.44 99 LEU A C 1
ATOM 801 O O . LEU A 1 99 ? 28.675 4.773 19.975 1.00 77.44 99 LEU A O 1
ATOM 805 N N . ARG A 1 100 ? 30.175 3.914 18.581 1.00 68.06 100 ARG A N 1
ATOM 806 C CA . ARG A 1 100 ? 30.622 5.258 18.202 1.00 68.06 100 ARG A CA 1
ATOM 807 C C . ARG A 1 100 ? 29.457 5.960 17.514 1.00 68.06 100 ARG A C 1
ATOM 809 O O . ARG A 1 100 ? 28.930 5.444 16.528 1.00 68.06 100 ARG A O 1
ATOM 816 N N . ALA A 1 101 ? 29.062 7.126 18.032 1.00 52.53 101 ALA A N 1
ATOM 817 C CA . ALA A 1 101 ? 28.118 8.000 17.350 1.00 52.53 101 ALA A CA 1
ATOM 818 C C . ALA A 1 101 ? 28.685 8.243 15.953 1.00 52.53 101 ALA A C 1
ATOM 820 O O . ALA A 1 101 ? 29.736 8.867 15.796 1.00 52.53 101 ALA A O 1
ATOM 821 N N . CYS A 1 102 ? 28.054 7.641 14.951 1.00 45.81 102 CYS A N 1
ATOM 822 C CA . CYS A 1 102 ? 28.538 7.696 13.589 1.00 45.81 102 CYS A CA 1
ATOM 823 C C . CYS A 1 102 ? 28.346 9.125 13.087 1.00 45.81 102 CYS A C 1
ATOM 825 O O . CYS A 1 102 ? 27.300 9.473 12.542 1.00 45.81 102 CYS A O 1
ATOM 827 N N . GLY A 1 103 ? 29.366 9.963 13.273 1.00 42.69 103 GLY A N 1
ATOM 828 C CA . GLY A 1 103 ? 29.565 11.134 12.440 1.00 42.69 103 GLY A CA 1
ATOM 829 C C . GLY A 1 103 ? 29.692 10.635 11.007 1.00 42.69 103 GLY A C 1
ATOM 830 O O . GLY A 1 103 ? 30.679 9.991 10.683 1.00 42.69 103 GLY A O 1
ATOM 831 N N . GLY A 1 104 ? 28.632 10.835 10.221 1.00 45.75 104 GLY A N 1
ATOM 832 C CA . GLY A 1 104 ? 28.516 10.554 8.788 1.00 45.75 104 GLY A CA 1
ATOM 833 C C . GLY A 1 104 ? 29.438 9.468 8.220 1.00 45.75 104 GLY A C 1
ATOM 834 O O . GLY A 1 104 ? 30.531 9.784 7.768 1.00 45.75 104 GLY A O 1
ATOM 835 N N . GLY A 1 105 ? 28.962 8.220 8.134 1.00 42.84 105 GLY A N 1
ATOM 836 C CA . GLY A 1 105 ? 29.497 7.280 7.134 1.00 42.84 105 GLY A CA 1
ATOM 837 C C . GLY A 1 105 ? 30.043 5.929 7.597 1.00 42.84 105 GLY A C 1
ATOM 838 O O . GLY A 1 105 ? 30.598 5.227 6.763 1.00 42.84 105 GLY A O 1
ATOM 839 N N . CYS A 1 106 ? 29.857 5.511 8.851 1.00 39.72 106 CYS A N 1
ATOM 840 C CA . CYS A 1 106 ? 30.280 4.177 9.310 1.00 39.72 106 CYS A CA 1
ATOM 841 C C . CYS A 1 106 ? 29.098 3.308 9.767 1.00 39.72 106 CYS A C 1
ATOM 843 O O . CYS A 1 106 ? 29.084 2.800 10.882 1.00 39.72 106 CYS A O 1
ATOM 845 N N . GLY A 1 107 ? 28.104 3.104 8.899 1.00 37.69 107 GLY A N 1
ATOM 846 C CA . GLY A 1 107 ? 27.420 1.807 8.922 1.00 37.69 107 GLY A CA 1
ATOM 847 C C . GLY A 1 107 ? 28.391 0.751 8.381 1.00 37.69 107 GLY A C 1
ATOM 848 O O . GLY A 1 107 ? 29.313 1.127 7.649 1.00 37.69 107 GLY A O 1
ATOM 849 N N . PRO A 1 108 ? 28.222 -0.556 8.663 1.00 35.34 108 PRO A N 1
ATOM 850 C CA . PRO A 1 108 ? 28.806 -1.533 7.756 1.00 35.34 108 PRO A CA 1
ATOM 851 C C . PRO A 1 108 ? 28.370 -1.107 6.356 1.00 35.34 108 PRO A C 1
ATOM 853 O O . PRO A 1 108 ? 27.190 -0.801 6.147 1.00 35.34 108 PRO A O 1
ATOM 856 N N . SER A 1 109 ? 29.309 -1.024 5.417 1.00 38.81 109 SER A N 1
ATOM 857 C CA . SER A 1 109 ? 28.997 -1.035 3.997 1.00 38.81 109 SER A CA 1
ATOM 858 C C . SER A 1 109 ? 28.313 -2.370 3.738 1.00 38.81 109 SER A C 1
ATOM 860 O O . SER A 1 109 ? 28.909 -3.324 3.250 1.00 38.81 109 SER A O 1
ATOM 862 N N . ARG A 1 110 ? 27.031 -2.456 4.120 1.00 38.81 110 ARG A N 1
ATOM 863 C CA . ARG A 1 110 ? 26.113 -3.382 3.504 1.00 38.81 110 ARG A CA 1
ATOM 864 C C . ARG A 1 110 ? 26.322 -3.092 2.019 1.00 38.81 110 ARG A C 1
ATOM 866 O O . ARG A 1 110 ? 26.114 -1.936 1.627 1.00 38.81 110 ARG A O 1
ATOM 873 N N . PRO A 1 111 ? 26.758 -4.067 1.196 1.00 35.25 111 PRO A N 1
ATOM 874 C CA . PRO A 1 111 ? 26.453 -3.953 -0.226 1.00 35.25 111 PRO A CA 1
ATOM 875 C C . PRO A 1 111 ? 24.980 -3.575 -0.269 1.00 35.25 111 PRO A C 1
ATOM 877 O O . PRO A 1 111 ? 24.253 -4.140 0.549 1.00 35.25 111 PRO A O 1
ATOM 880 N N . ILE A 1 112 ? 24.594 -2.565 -1.063 1.00 40.09 112 ILE A N 1
ATOM 881 C CA . ILE A 1 112 ? 23.213 -2.067 -1.136 1.00 40.09 112 ILE A CA 1
ATOM 882 C C . ILE A 1 112 ? 22.311 -3.293 -1.176 1.00 40.09 112 ILE A C 1
ATOM 884 O O . ILE A 1 112 ? 22.187 -3.956 -2.201 1.00 40.09 112 ILE A O 1
ATOM 888 N N . SER A 1 113 ? 21.807 -3.673 -0.004 1.00 38.28 113 SER A N 1
ATOM 889 C CA . SER A 1 113 ? 21.047 -4.893 0.129 1.00 38.28 113 SER A CA 1
ATOM 890 C C . SER A 1 113 ? 19.731 -4.424 -0.415 1.00 38.28 113 SER A C 1
ATOM 892 O O . SER A 1 113 ? 19.203 -3.458 0.154 1.00 38.28 113 SER A O 1
ATOM 894 N N . PRO A 1 114 ? 19.252 -4.990 -1.533 1.00 47.62 114 PRO A N 1
ATOM 895 C CA . PRO A 1 114 ? 17.958 -4.599 -2.037 1.00 47.62 114 PRO A CA 1
ATOM 896 C C . PRO A 1 114 ? 17.033 -4.738 -0.838 1.00 47.62 114 PRO A C 1
ATOM 898 O O . PRO A 1 114 ? 16.997 -5.799 -0.209 1.00 47.62 114 PRO A O 1
ATOM 901 N N . ASP A 1 115 ? 16.408 -3.631 -0.424 1.00 55.88 115 ASP A N 1
ATOM 902 C CA . ASP A 1 115 ? 15.272 -3.725 0.471 1.00 55.88 115 ASP A CA 1
ATOM 903 C C . ASP A 1 115 ? 14.383 -4.744 -0.228 1.00 55.88 115 ASP A C 1
ATOM 905 O O . ASP A 1 115 ? 13.964 -4.547 -1.371 1.00 55.88 115 ASP A O 1
ATOM 909 N N . SER A 1 116 ? 14.294 -5.915 0.372 1.00 58.88 116 SER A N 1
ATOM 910 C CA . SER A 1 116 ? 13.680 -7.062 -0.247 1.00 58.88 116 SER A CA 1
ATOM 911 C C . SER A 1 116 ? 12.479 -7.343 0.605 1.00 58.88 116 SER A C 1
ATOM 913 O O . SER A 1 116 ? 12.595 -7.505 1.822 1.00 58.88 116 SER A O 1
ATOM 915 N N . ILE A 1 117 ? 11.327 -7.417 -0.049 1.00 65.19 117 ILE A N 1
ATOM 916 C CA . ILE A 1 117 ? 10.097 -7.916 0.559 1.00 65.19 117 ILE A CA 1
ATOM 917 C C . ILE A 1 117 ? 10.377 -9.245 1.282 1.00 65.19 117 ILE A C 1
ATOM 919 O O . ILE A 1 117 ? 9.852 -9.464 2.369 1.00 65.19 117 ILE A O 1
ATOM 923 N N . ALA A 1 118 ? 11.317 -10.049 0.766 1.00 60.38 118 ALA A N 1
ATOM 924 C CA . ALA A 1 118 ? 11.720 -11.315 1.363 1.00 60.38 118 ALA A CA 1
ATOM 925 C C . ALA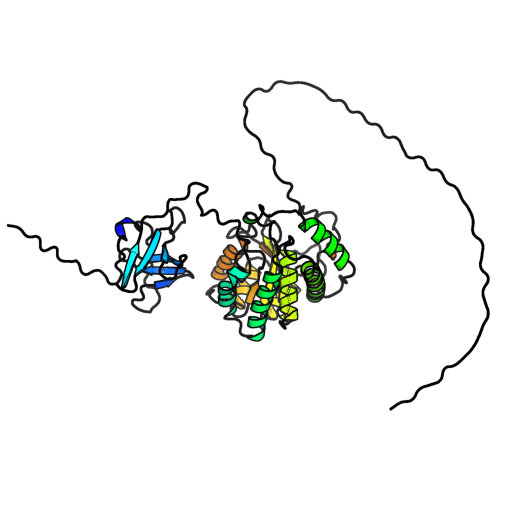 A 1 118 ? 12.333 -11.210 2.772 1.00 60.38 118 ALA A C 1
ATOM 927 O O . ALA A 1 118 ? 12.359 -12.188 3.508 1.00 60.38 118 ALA A O 1
ATOM 928 N N . THR A 1 119 ? 12.831 -10.037 3.171 1.00 61.59 119 THR A N 1
ATOM 929 C CA . THR A 1 119 ? 13.380 -9.812 4.523 1.00 61.59 119 THR A CA 1
ATOM 930 C C . THR A 1 119 ? 12.333 -9.323 5.523 1.00 61.59 119 THR A C 1
ATOM 932 O O . THR A 1 119 ? 12.638 -9.159 6.700 1.00 61.59 119 THR A O 1
ATOM 935 N N . SER A 1 120 ? 11.100 -9.085 5.068 1.00 77.19 120 SER A N 1
ATOM 936 C CA . SER A 1 120 ? 10.015 -8.523 5.875 1.00 77.19 120 SER A CA 1
ATOM 937 C C . SER A 1 120 ? 8.924 -9.541 6.219 1.00 77.19 120 SER A C 1
ATOM 939 O O . SER A 1 120 ? 7.920 -9.142 6.809 1.00 77.19 120 SER A O 1
ATOM 941 N N . PHE A 1 121 ? 9.090 -10.829 5.893 1.00 79.25 121 PHE A N 1
ATOM 942 C CA . PHE A 1 121 ? 8.048 -11.841 6.111 1.00 79.25 121 PHE A CA 1
ATOM 943 C C . PHE A 1 121 ? 7.595 -11.938 7.570 1.00 79.25 121 PHE A C 1
ATOM 945 O O . PHE A 1 121 ? 6.395 -11.934 7.807 1.00 79.25 121 PHE A O 1
ATOM 952 N N . ASP A 1 122 ? 8.506 -11.885 8.546 1.00 76.06 122 ASP A N 1
ATOM 953 C CA . ASP A 1 122 ? 8.131 -11.916 9.970 1.00 76.06 122 ASP A CA 1
ATOM 954 C C . ASP A 1 122 ? 7.263 -10.714 10.374 1.00 76.06 122 ASP A C 1
ATOM 956 O O . ASP A 1 122 ? 6.328 -10.837 11.169 1.00 76.06 122 ASP A O 1
ATOM 960 N N . SER A 1 123 ? 7.552 -9.537 9.806 1.00 80.00 123 SER A N 1
ATOM 961 C CA . SER A 1 123 ? 6.770 -8.322 10.058 1.00 80.00 123 SER A CA 1
ATOM 962 C C . SER A 1 123 ? 5.394 -8.378 9.397 1.00 80.00 123 SER A C 1
ATOM 964 O O . SER A 1 123 ? 4.414 -7.969 10.013 1.00 80.00 123 SER A O 1
ATOM 966 N N . ILE A 1 124 ? 5.311 -8.938 8.184 1.00 85.62 124 ILE A N 1
ATOM 967 C CA . ILE A 1 124 ? 4.049 -9.154 7.467 1.00 85.62 124 ILE A CA 1
ATOM 968 C C . ILE A 1 124 ? 3.201 -10.161 8.241 1.00 85.62 124 ILE A C 1
ATOM 970 O O . ILE A 1 124 ? 2.055 -9.867 8.567 1.00 85.62 124 ILE A O 1
ATOM 974 N N . PHE A 1 125 ? 3.793 -11.295 8.617 1.00 84.44 125 PHE A N 1
ATOM 975 C CA . PHE A 1 1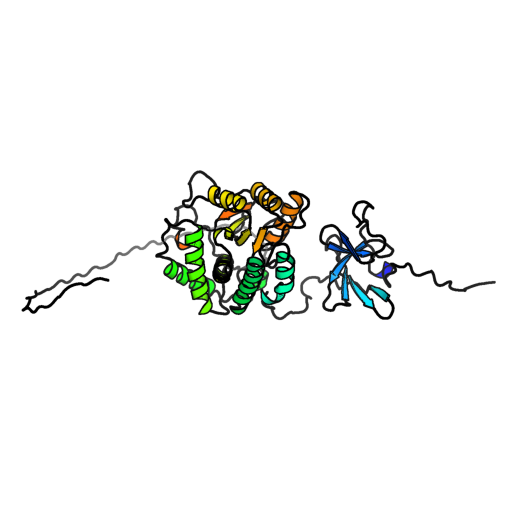25 ? 3.155 -12.328 9.420 1.00 84.44 125 PHE A CA 1
ATOM 976 C C . PHE A 1 125 ? 2.569 -11.731 10.700 1.00 84.44 125 PHE A C 1
ATOM 978 O O . PHE A 1 125 ? 1.355 -11.765 10.897 1.00 84.44 125 PHE A O 1
ATOM 985 N N . SER A 1 126 ? 3.406 -11.068 11.504 1.00 82.12 126 SER A N 1
ATOM 986 C CA . SER A 1 126 ? 2.990 -10.441 12.764 1.00 82.12 126 SER A CA 1
ATOM 987 C C . SER A 1 126 ? 1.875 -9.410 12.569 1.00 82.12 126 SER A C 1
ATOM 989 O O . SER A 1 126 ? 0.948 -9.357 13.374 1.00 82.12 126 SER A O 1
ATOM 991 N N . ALA A 1 127 ? 1.940 -8.606 11.502 1.00 86.94 127 ALA A N 1
ATOM 992 C CA . ALA A 1 127 ? 0.905 -7.626 11.195 1.00 86.94 127 ALA A CA 1
ATOM 993 C C . ALA A 1 127 ? -0.422 -8.294 10.823 1.00 86.94 127 ALA A C 1
ATOM 995 O O . ALA A 1 127 ? -1.461 -7.770 11.185 1.00 86.94 127 ALA A O 1
ATOM 996 N N . THR A 1 128 ? -0.417 -9.442 10.148 1.00 88.44 128 THR A N 1
ATOM 997 C CA . THR A 1 128 ? -1.644 -10.112 9.667 1.00 88.44 128 THR A CA 1
ATOM 998 C C . THR A 1 128 ? -2.324 -11.043 10.672 1.00 88.44 128 THR A C 1
ATOM 1000 O O . THR A 1 128 ? -3.471 -11.398 10.455 1.00 88.44 128 THR A O 1
ATOM 1003 N N . MET A 1 129 ? -1.667 -11.409 11.779 1.00 85.62 129 MET A N 1
ATOM 1004 C CA . MET A 1 129 ? -2.145 -12.427 12.741 1.00 85.62 129 MET A CA 1
ATOM 1005 C C . MET A 1 129 ? -3.536 -12.192 13.353 1.00 85.62 129 MET A C 1
ATOM 1007 O O . MET A 1 129 ? -4.077 -13.085 13.994 1.00 85.62 129 MET A O 1
ATOM 1011 N N . HIS A 1 130 ? -4.070 -10.980 13.238 1.00 83.75 130 HIS A N 1
ATOM 1012 C CA . HIS A 1 130 ? -5.360 -10.594 13.801 1.00 83.75 130 HIS A CA 1
ATOM 1013 C C . HIS A 1 130 ? -6.502 -10.612 12.773 1.00 83.75 130 HIS A C 1
ATOM 1015 O O . HIS A 1 130 ? -7.650 -10.444 13.169 1.00 83.75 130 HIS A O 1
ATOM 1021 N N . VAL A 1 131 ? -6.195 -10.789 11.482 1.00 85.75 131 VAL A N 1
ATOM 1022 C CA . VAL A 1 131 ? -7.200 -10.943 10.419 1.00 85.75 131 VAL A CA 1
ATOM 1023 C C . VAL A 1 131 ? -7.986 -12.225 10.680 1.00 85.75 131 VAL A C 1
ATOM 1025 O O . VAL A 1 131 ? -7.386 -13.249 10.999 1.00 85.75 131 VAL A O 1
ATOM 1028 N N . THR A 1 132 ? -9.316 -12.163 10.596 1.00 84.50 132 THR A N 1
ATOM 1029 C CA . THR A 1 132 ? -10.164 -13.300 10.986 1.00 84.50 132 THR A CA 1
ATOM 1030 C C . THR A 1 132 ? -10.327 -14.312 9.860 1.00 84.50 132 THR A C 1
ATOM 1032 O O . THR A 1 132 ? -10.463 -15.508 10.114 1.00 84.50 132 THR A O 1
ATOM 1035 N N . ASP A 1 133 ? -10.273 -13.840 8.616 1.00 87.75 133 ASP A N 1
ATOM 1036 C CA . ASP A 1 133 ? -10.258 -14.677 7.426 1.00 87.75 133 ASP A CA 1
ATOM 1037 C C . ASP A 1 133 ? -8.871 -15.318 7.219 1.00 87.75 133 ASP A C 1
ATOM 1039 O O . ASP A 1 133 ? -7.940 -14.696 6.699 1.00 87.75 133 ASP A O 1
ATOM 1043 N N . GLU A 1 134 ? -8.740 -16.587 7.624 1.00 87.44 134 GLU A N 1
ATOM 1044 C CA . GLU A 1 134 ? -7.521 -17.390 7.439 1.00 87.44 134 GLU A CA 1
ATOM 1045 C C . GLU A 1 134 ? -7.106 -17.479 5.960 1.00 87.44 134 GLU A C 1
ATOM 1047 O O . GLU A 1 134 ? -5.914 -17.435 5.648 1.00 87.44 134 GLU A O 1
ATOM 1052 N N . GLY A 1 135 ? -8.078 -17.539 5.041 1.00 90.25 135 GLY A N 1
ATOM 1053 C CA . GLY A 1 135 ? -7.813 -17.564 3.603 1.00 90.25 135 GLY A CA 1
ATOM 1054 C C . GLY A 1 135 ? -7.212 -16.248 3.121 1.00 90.25 135 GLY A C 1
ATOM 1055 O O . GLY A 1 135 ? -6.231 -16.245 2.377 1.00 90.25 135 GLY A O 1
ATOM 1056 N N . ALA A 1 136 ? -7.730 -15.116 3.605 1.00 92.00 136 ALA A N 1
ATOM 1057 C CA . ALA A 1 136 ? -7.146 -13.811 3.311 1.00 92.00 136 ALA A CA 1
ATOM 1058 C C . ALA A 1 136 ? -5.746 -13.645 3.922 1.00 92.00 136 ALA A C 1
ATOM 1060 O O . ALA A 1 136 ? -4.869 -13.057 3.286 1.00 92.00 136 ALA A O 1
ATOM 1061 N N . GLN A 1 137 ? -5.506 -14.170 5.128 1.00 92.12 137 GLN A N 1
ATOM 1062 C CA . GLN A 1 137 ? -4.181 -14.150 5.750 1.00 92.12 137 GLN A CA 1
ATOM 1063 C C . GLN A 1 137 ? -3.150 -14.902 4.896 1.00 92.12 137 GLN A C 1
ATOM 1065 O O . GLN A 1 137 ? -2.086 -14.351 4.593 1.00 92.12 137 GLN A O 1
ATOM 1070 N N . GLU A 1 138 ? -3.474 -16.131 4.485 1.00 90.25 138 GLU A N 1
ATOM 1071 C CA . GLU A 1 138 ? -2.617 -16.947 3.621 1.00 90.25 138 GLU A CA 1
ATOM 1072 C C . GLU A 1 138 ? -2.376 -16.258 2.269 1.00 90.25 138 GLU A C 1
ATOM 1074 O O . GLU A 1 138 ? -1.228 -16.127 1.832 1.00 90.25 138 GLU A O 1
ATOM 1079 N N . ALA A 1 139 ? -3.431 -15.723 1.649 1.00 93.94 139 ALA A N 1
ATOM 1080 C CA . ALA A 1 139 ? -3.335 -14.994 0.389 1.00 93.94 139 ALA A CA 1
ATOM 1081 C C . ALA A 1 139 ? -2.443 -13.746 0.491 1.00 93.94 139 ALA A C 1
ATOM 1083 O O . ALA A 1 139 ? -1.665 -13.467 -0.418 1.00 93.94 139 ALA A O 1
ATOM 1084 N N . ILE A 1 140 ? -2.477 -13.006 1.607 1.00 94.00 140 ILE A N 1
ATOM 1085 C CA . ILE A 1 140 ? -1.569 -11.868 1.820 1.00 94.00 140 ILE A CA 1
ATOM 1086 C C . ILE A 1 140 ? -0.109 -12.332 1.854 1.00 94.00 140 ILE A C 1
ATOM 1088 O O . ILE A 1 140 ? 0.758 -11.684 1.258 1.00 94.00 140 ILE A O 1
ATOM 1092 N N . HIS A 1 141 ? 0.191 -13.440 2.535 1.00 91.56 141 HIS A N 1
ATOM 1093 C CA . HIS A 1 141 ? 1.562 -13.960 2.616 1.00 91.56 141 HIS A CA 1
ATOM 1094 C C . HIS A 1 141 ? 2.056 -14.443 1.255 1.00 91.56 141 HIS A C 1
ATOM 1096 O O . HIS A 1 141 ? 3.161 -14.070 0.846 1.00 91.56 141 HIS A O 1
ATOM 1102 N N . ASN A 1 142 ? 1.225 -15.204 0.543 1.00 91.12 142 ASN A N 1
ATOM 1103 C CA . ASN A 1 142 ? 1.524 -15.715 -0.792 1.00 91.12 142 ASN A CA 1
ATOM 1104 C C . ASN A 1 142 ? 1.729 -14.574 -1.795 1.00 91.12 142 ASN A C 1
ATOM 1106 O O . ASN A 1 142 ? 2.761 -14.536 -2.468 1.00 91.12 142 ASN A O 1
ATOM 1110 N N . ALA A 1 143 ? 0.860 -13.562 -1.785 1.00 95.19 143 ALA A N 1
ATOM 1111 C CA . ALA A 1 143 ? 0.975 -12.400 -2.657 1.00 95.19 143 ALA A CA 1
ATOM 1112 C C . ALA A 1 143 ? 2.282 -11.614 -2.443 1.00 95.19 143 ALA A C 1
ATOM 1114 O O . ALA A 1 143 ? 2.938 -11.203 -3.407 1.00 95.19 143 ALA A O 1
ATOM 1115 N N . PHE A 1 144 ? 2.720 -11.424 -1.191 1.00 93.94 144 PHE A N 1
ATOM 1116 C CA . PHE A 1 144 ? 4.028 -10.816 -0.920 1.00 93.94 144 PHE A CA 1
ATOM 1117 C C . PHE A 1 144 ? 5.191 -11.718 -1.340 1.00 93.94 144 PHE A C 1
ATOM 1119 O O . PHE A 1 144 ? 6.204 -11.212 -1.838 1.00 93.94 144 PHE A O 1
ATOM 1126 N N . ALA A 1 145 ? 5.067 -13.035 -1.159 1.00 88.12 145 ALA A N 1
ATOM 1127 C CA . ALA A 1 145 ? 6.075 -13.986 -1.606 1.00 88.12 145 ALA A CA 1
ATOM 1128 C C . ALA A 1 145 ? 6.232 -13.948 -3.133 1.00 88.12 145 ALA A C 1
ATOM 1130 O O . ALA A 1 145 ? 7.358 -13.823 -3.621 1.00 88.12 145 ALA A O 1
ATOM 1131 N N . ASP A 1 146 ? 5.134 -13.945 -3.882 1.00 88.81 146 ASP A N 1
ATOM 1132 C CA . ASP A 1 146 ? 5.138 -13.862 -5.343 1.00 88.81 146 ASP A CA 1
ATOM 1133 C C . ASP A 1 146 ? 5.680 -12.533 -5.854 1.00 88.81 146 ASP A C 1
ATOM 1135 O O . ASP A 1 146 ? 6.544 -12.513 -6.734 1.00 88.81 146 ASP A O 1
ATOM 1139 N N . LEU A 1 147 ? 5.291 -11.418 -5.234 1.00 92.25 147 LEU A N 1
ATOM 1140 C CA . LEU A 1 147 ? 5.867 -10.117 -5.561 1.00 92.25 147 LEU A CA 1
ATOM 1141 C C . LEU A 1 147 ? 7.380 -10.079 -5.309 1.00 92.25 147 LEU A C 1
ATOM 1143 O O . LEU A 1 147 ? 8.128 -9.497 -6.097 1.00 92.25 147 LEU A O 1
ATOM 1147 N N . SER A 1 148 ? 7.857 -10.725 -4.241 1.00 88.38 148 SER A N 1
ATOM 1148 C CA . SER A 1 148 ? 9.289 -10.768 -3.932 1.00 88.38 148 SER A CA 1
ATOM 1149 C C . SER A 1 148 ? 10.113 -11.503 -4.998 1.00 88.38 148 SER A C 1
ATOM 1151 O O . SER A 1 148 ? 11.254 -11.110 -5.249 1.00 88.38 148 SER A O 1
ATOM 1153 N N . ARG A 1 149 ? 9.526 -12.504 -5.677 1.00 87.25 149 ARG A N 1
ATOM 1154 C CA . ARG A 1 149 ? 10.170 -13.284 -6.752 1.00 87.25 149 ARG A CA 1
ATOM 1155 C C . ARG A 1 149 ? 10.427 -12.460 -8.015 1.00 87.25 149 ARG A C 1
ATOM 1157 O O . ARG A 1 149 ? 11.296 -12.817 -8.804 1.00 87.25 149 ARG A O 1
ATOM 1164 N N . LEU A 1 150 ? 9.711 -11.348 -8.202 1.00 85.31 150 LEU A N 1
ATOM 1165 C CA . LEU A 1 150 ? 9.949 -10.429 -9.320 1.00 85.31 150 LEU A CA 1
ATOM 1166 C C . LEU A 1 150 ? 11.198 -9.562 -9.118 1.00 85.31 150 LEU A C 1
ATOM 1168 O O . LEU A 1 150 ? 11.692 -8.979 -10.080 1.00 85.31 150 LEU A O 1
ATOM 1172 N N . HIS A 1 151 ? 11.713 -9.466 -7.886 1.00 87.06 151 HIS A N 1
ATOM 1173 C CA . HIS A 1 151 ? 12.919 -8.705 -7.542 1.00 87.06 151 HIS A CA 1
ATOM 1174 C C . HIS A 1 151 ? 12.913 -7.242 -8.023 1.00 87.06 151 HIS A C 1
ATOM 1176 O O . HIS A 1 151 ? 13.959 -6.694 -8.365 1.00 87.06 151 HIS A O 1
ATOM 1182 N N . LEU A 1 152 ? 11.741 -6.601 -8.050 1.00 88.44 152 LEU A N 1
ATOM 1183 C CA . LEU A 1 152 ? 11.594 -5.251 -8.593 1.00 88.44 152 LEU A CA 1
ATOM 1184 C C . LEU A 1 152 ? 12.398 -4.218 -7.803 1.00 88.44 152 LEU A C 1
ATOM 1186 O O . LEU A 1 152 ? 12.362 -4.152 -6.569 1.00 88.44 152 LEU A O 1
ATOM 1190 N N . THR A 1 153 ? 13.086 -3.356 -8.543 1.00 86.06 153 THR A N 1
ATOM 1191 C CA . THR A 1 153 ? 13.915 -2.297 -7.982 1.00 86.06 153 THR A CA 1
ATOM 1192 C C . THR A 1 153 ? 13.066 -1.056 -7.711 1.00 86.06 153 THR A C 1
ATOM 1194 O O . THR A 1 153 ? 12.319 -0.570 -8.558 1.00 86.06 153 THR A O 1
ATOM 1197 N N . ARG A 1 154 ? 13.199 -0.490 -6.509 1.00 85.00 154 ARG A N 1
ATOM 1198 C CA . ARG A 1 154 ? 12.434 0.685 -6.046 1.00 85.00 154 ARG A CA 1
ATOM 1199 C C . ARG A 1 154 ? 13.313 1.932 -5.995 1.00 85.00 154 ARG A C 1
ATOM 1201 O O . ARG A 1 154 ? 13.357 2.646 -4.994 1.00 85.00 154 ARG A O 1
ATOM 1208 N N . SER A 1 155 ? 14.060 2.172 -7.071 1.00 77.62 155 SER A N 1
ATOM 1209 C CA . SER A 1 155 ? 15.115 3.197 -7.153 1.00 77.62 155 SER A CA 1
ATOM 1210 C C . SER A 1 155 ? 14.601 4.643 -7.039 1.00 77.62 155 SER A C 1
ATOM 1212 O O . SER A 1 155 ? 15.371 5.576 -6.808 1.00 77.62 155 SER A O 1
ATOM 1214 N N . ASN A 1 156 ? 13.287 4.860 -7.139 1.00 77.88 156 ASN A N 1
ATOM 1215 C CA . ASN A 1 156 ? 12.641 6.138 -6.838 1.00 77.88 156 ASN A CA 1
ATOM 1216 C C . ASN A 1 156 ? 12.639 6.474 -5.330 1.00 77.88 156 ASN A C 1
ATOM 1218 O O . ASN A 1 156 ? 12.432 7.638 -4.966 1.00 77.88 156 ASN A O 1
ATOM 1222 N N . ARG A 1 157 ? 12.899 5.500 -4.450 1.00 79.88 157 ARG A N 1
ATOM 1223 C CA . ARG A 1 157 ? 13.044 5.730 -3.010 1.00 79.88 157 ARG A CA 1
ATOM 1224 C C . ARG A 1 157 ? 14.407 6.354 -2.687 1.00 79.88 157 ARG A C 1
ATOM 1226 O O . ARG A 1 157 ? 15.405 5.918 -3.258 1.00 79.88 157 ARG A O 1
ATOM 1233 N N . PRO A 1 158 ? 14.491 7.376 -1.806 1.00 80.31 158 PRO A N 1
ATOM 1234 C CA . PRO A 1 158 ? 15.727 8.135 -1.591 1.00 80.31 158 PRO A CA 1
ATOM 1235 C C . PRO A 1 158 ? 16.983 7.313 -1.281 1.00 80.31 158 PRO A C 1
ATOM 1237 O O . PRO A 1 158 ? 18.054 7.647 -1.780 1.00 80.31 158 PRO A O 1
ATOM 1240 N N . ASP A 1 159 ? 16.844 6.254 -0.496 1.00 78.00 159 ASP A N 1
ATOM 1241 C CA . ASP A 1 159 ? 17.907 5.334 -0.083 1.00 78.00 159 ASP A CA 1
ATOM 1242 C C . ASP A 1 159 ? 18.310 4.327 -1.174 1.00 78.00 159 ASP A C 1
ATOM 1244 O O . ASP A 1 159 ? 19.439 3.847 -1.167 1.00 78.00 159 ASP A O 1
ATOM 1248 N N . LEU A 1 160 ? 17.433 4.047 -2.144 1.00 79.94 160 LEU A N 1
ATOM 1249 C CA . LEU A 1 160 ? 17.685 3.106 -3.244 1.00 79.94 160 LEU A CA 1
ATOM 1250 C C . LEU A 1 160 ? 18.054 3.792 -4.565 1.00 79.94 160 LEU A C 1
ATOM 1252 O O . LEU A 1 160 ? 18.276 3.116 -5.567 1.00 79.94 160 LEU A O 1
ATOM 1256 N N . ARG A 1 161 ? 18.172 5.127 -4.585 1.00 79.69 161 ARG A N 1
ATOM 1257 C CA . ARG A 1 161 ? 18.509 5.899 -5.799 1.00 79.69 161 ARG A CA 1
ATOM 1258 C C . ARG A 1 161 ? 19.812 5.478 -6.470 1.00 79.69 161 ARG A C 1
ATOM 1260 O O . ARG A 1 161 ? 19.971 5.720 -7.660 1.00 79.69 161 ARG A O 1
ATOM 1267 N N . ALA A 1 162 ? 20.739 4.882 -5.726 1.00 77.56 162 ALA A N 1
ATOM 1268 C CA . ALA A 1 162 ? 21.995 4.381 -6.275 1.00 77.56 162 ALA A CA 1
ATOM 1269 C C . ALA A 1 162 ? 21.805 3.178 -7.220 1.00 77.56 162 ALA A C 1
ATOM 1271 O O . ALA A 1 162 ? 22.663 2.942 -8.061 1.00 77.56 162 ALA A O 1
ATOM 1272 N N . LEU A 1 163 ? 20.684 2.454 -7.118 1.00 76.38 163 LEU A N 1
ATOM 1273 C CA . LEU A 1 163 ? 20.332 1.334 -8.000 1.00 76.38 163 LEU A CA 1
ATOM 1274 C C . LEU A 1 163 ? 19.603 1.781 -9.273 1.00 76.38 163 LEU A C 1
ATOM 1276 O O . LEU A 1 163 ? 19.041 0.950 -9.977 1.00 76.38 163 LEU A O 1
ATOM 1280 N N . ARG A 1 164 ? 19.532 3.091 -9.531 1.00 80.56 164 ARG A N 1
ATOM 1281 C CA . ARG A 1 164 ? 18.698 3.628 -10.598 1.00 80.56 164 ARG A CA 1
ATOM 1282 C C . ARG A 1 164 ? 19.302 3.373 -11.983 1.00 80.56 164 ARG A C 1
ATOM 1284 O O . ARG A 1 164 ? 20.368 3.902 -12.284 1.00 80.56 164 ARG A O 1
ATOM 1291 N N . ASP A 1 165 ? 18.578 2.666 -12.839 1.00 81.94 165 ASP A N 1
ATOM 1292 C CA . ASP A 1 165 ? 18.854 2.457 -14.262 1.00 81.94 165 ASP A CA 1
ATOM 1293 C C . ASP A 1 165 ? 17.936 3.286 -15.191 1.00 81.94 165 ASP A C 1
ATOM 1295 O O . ASP A 1 165 ? 18.235 3.433 -16.373 1.00 81.94 165 ASP A O 1
ATOM 1299 N N . ASN A 1 166 ? 16.892 3.932 -14.648 1.00 82.50 166 ASN A N 1
ATOM 1300 C CA . ASN A 1 166 ? 15.892 4.744 -15.366 1.00 82.50 166 ASN A CA 1
ATOM 1301 C C . ASN A 1 166 ? 14.931 3.976 -16.291 1.00 82.50 166 ASN A C 1
ATOM 1303 O O . ASN A 1 166 ? 14.126 4.620 -16.974 1.00 82.50 166 ASN A O 1
ATOM 1307 N N . SER A 1 167 ? 14.951 2.644 -16.278 1.00 82.94 167 SER A N 1
ATOM 1308 C CA . SER A 1 167 ? 14.045 1.786 -17.058 1.00 82.94 167 SER A CA 1
ATOM 1309 C C . SER A 1 167 ? 12.565 2.025 -16.730 1.00 82.94 167 SER A C 1
ATOM 1311 O O . SER A 1 167 ? 11.689 1.864 -17.582 1.00 82.94 167 SER A O 1
ATOM 1313 N N . ILE A 1 168 ? 12.280 2.535 -15.527 1.00 84.06 168 ILE A N 1
ATOM 1314 C CA . ILE A 1 168 ? 10.938 2.860 -15.025 1.00 84.06 168 ILE A CA 1
ATOM 1315 C C . ILE A 1 168 ? 10.121 3.770 -15.959 1.00 84.06 168 ILE A C 1
ATOM 1317 O O . ILE A 1 168 ? 8.889 3.716 -15.979 1.00 84.06 168 ILE A O 1
ATOM 1321 N N . ILE A 1 169 ? 10.786 4.630 -16.740 1.00 85.56 169 ILE A N 1
ATOM 1322 C CA . ILE A 1 169 ? 10.123 5.549 -17.677 1.00 85.56 169 ILE A CA 1
ATOM 1323 C C . ILE A 1 169 ? 9.541 4.768 -18.860 1.00 85.56 169 ILE A C 1
ATOM 1325 O O . ILE A 1 169 ? 8.382 4.991 -19.230 1.00 85.56 169 ILE A O 1
ATOM 1329 N N . ASP A 1 170 ? 10.324 3.841 -19.408 1.00 84.06 170 ASP A N 1
ATOM 1330 C CA . ASP A 1 170 ? 9.950 3.024 -20.560 1.00 84.06 170 ASP A CA 1
ATOM 1331 C C . ASP A 1 170 ? 8.902 1.981 -20.168 1.00 84.06 170 ASP A C 1
ATOM 1333 O O . ASP A 1 170 ? 7.895 1.833 -20.866 1.00 84.06 170 ASP A O 1
ATOM 1337 N N . HIS A 1 171 ? 9.052 1.358 -18.992 1.00 90.31 171 HIS A N 1
ATOM 1338 C CA . HIS A 1 171 ? 8.042 0.463 -18.418 1.00 90.31 171 HIS A CA 1
ATOM 1339 C C . HIS A 1 171 ? 6.682 1.158 -18.301 1.00 90.31 171 HIS A C 1
ATOM 1341 O O . HIS A 1 171 ? 5.664 0.668 -18.797 1.00 90.31 171 HIS A O 1
ATOM 1347 N N . ARG A 1 172 ? 6.658 2.380 -17.758 1.00 89.81 172 ARG A N 1
ATOM 1348 C CA . ARG A 1 172 ? 5.421 3.158 -17.637 1.00 89.81 172 ARG A CA 1
ATOM 1349 C C . ARG A 1 172 ? 4.851 3.599 -18.983 1.00 89.81 172 ARG A C 1
ATOM 1351 O O . ARG A 1 172 ? 3.636 3.764 -19.110 1.00 89.81 172 ARG A O 1
ATOM 1358 N N . ALA A 1 173 ? 5.686 3.837 -19.993 1.00 88.38 173 ALA A N 1
ATOM 1359 C CA . ALA A 1 173 ? 5.215 4.120 -21.347 1.00 88.38 173 ALA A CA 1
ATOM 1360 C C . ALA A 1 173 ? 4.545 2.888 -21.975 1.00 88.38 173 ALA A C 1
ATOM 1362 O O . ALA A 1 173 ? 3.444 3.017 -22.514 1.00 88.38 173 ALA A O 1
ATOM 1363 N N . ALA A 1 174 ? 5.151 1.706 -21.833 1.00 89.88 174 ALA A N 1
ATOM 1364 C CA . ALA A 1 174 ? 4.596 0.442 -22.311 1.00 89.88 174 ALA A CA 1
ATOM 1365 C C . ALA A 1 174 ? 3.257 0.111 -21.631 1.00 89.88 174 ALA A C 1
ATOM 1367 O O . ALA A 1 174 ? 2.270 -0.169 -22.315 1.00 89.88 174 ALA A O 1
ATOM 1368 N N . LEU A 1 175 ? 3.177 0.252 -20.305 1.00 92.19 175 LEU A N 1
ATOM 1369 C CA . LEU A 1 175 ? 1.946 0.015 -19.544 1.00 92.19 175 LEU A CA 1
ATOM 1370 C C . LEU A 1 175 ? 0.801 0.942 -19.974 1.00 92.19 175 LEU A C 1
ATOM 1372 O O . LEU A 1 175 ? -0.328 0.490 -20.140 1.00 92.19 175 LEU A O 1
ATOM 1376 N N . ARG A 1 176 ? 1.073 2.226 -20.256 1.00 90.75 176 ARG A N 1
ATOM 1377 C CA . ARG A 1 176 ? 0.043 3.142 -20.791 1.00 90.75 176 ARG A CA 1
ATOM 1378 C C . ARG A 1 176 ? -0.523 2.688 -22.135 1.00 90.75 176 ARG A C 1
ATOM 1380 O O . ARG A 1 176 ? -1.683 2.976 -22.422 1.00 90.75 176 ARG A O 1
ATOM 1387 N N . VAL A 1 177 ? 0.291 2.047 -22.973 1.00 89.12 177 VAL A N 1
ATOM 1388 C CA . VAL A 1 177 ? -0.173 1.487 -24.248 1.00 89.12 177 VAL A CA 1
ATOM 1389 C C . VAL A 1 177 ? -1.015 0.242 -23.989 1.00 89.12 177 VAL A C 1
ATOM 1391 O O . VAL A 1 177 ? -2.124 0.169 -24.507 1.00 89.12 177 VAL A O 1
ATOM 1394 N N . ALA A 1 178 ? -0.537 -0.673 -23.141 1.00 87.62 178 ALA A N 1
ATOM 1395 C CA . ALA A 1 178 ? -1.246 -1.906 -22.793 1.00 87.62 178 ALA A CA 1
ATOM 1396 C C . ALA A 1 178 ? -2.615 -1.652 -22.131 1.00 87.62 178 ALA A C 1
ATOM 1398 O O . ALA A 1 178 ? -3.558 -2.403 -22.343 1.00 87.62 178 ALA A O 1
ATOM 1399 N N . MET A 1 179 ? -2.743 -0.568 -21.363 1.00 91.56 179 MET A N 1
ATOM 1400 C CA . MET A 1 179 ? -3.958 -0.218 -20.616 1.00 91.56 179 MET A CA 1
ATOM 1401 C C . MET A 1 179 ? -4.896 0.741 -21.359 1.00 91.56 179 MET A C 1
ATOM 1403 O O . MET A 1 179 ? -5.855 1.239 -20.767 1.00 91.56 179 MET A O 1
ATOM 1407 N N . ARG A 1 180 ? -4.617 1.068 -22.628 1.00 88.19 180 ARG A N 1
ATOM 1408 C CA . ARG A 1 180 ? -5.360 2.097 -23.376 1.00 88.19 180 ARG A CA 1
ATOM 1409 C C . ARG A 1 180 ? -6.853 1.787 -23.494 1.00 88.19 180 ARG A C 1
ATOM 1411 O O . ARG A 1 180 ? -7.657 2.716 -23.446 1.00 88.19 180 ARG A O 1
ATOM 1418 N N . ASP A 1 181 ? -7.185 0.511 -23.644 1.00 87.00 181 ASP A N 1
ATOM 1419 C CA . ASP A 1 181 ? -8.538 0.052 -23.966 1.00 87.00 181 ASP A CA 1
ATOM 1420 C C . ASP A 1 181 ? -9.358 -0.320 -22.717 1.00 87.00 181 ASP A C 1
ATOM 1422 O O . ASP A 1 181 ? -10.486 -0.795 -22.831 1.00 87.00 181 ASP A O 1
ATOM 1426 N N . ILE A 1 182 ? -8.823 -0.075 -21.513 1.00 89.50 182 ILE A N 1
ATOM 1427 C CA . ILE A 1 182 ? -9.576 -0.244 -20.266 1.00 89.50 182 ILE A CA 1
ATOM 1428 C C . ILE A 1 182 ? -10.700 0.794 -20.225 1.00 89.50 182 ILE A C 1
ATOM 1430 O O . ILE A 1 182 ? -10.447 2.001 -20.235 1.00 89.50 182 ILE A O 1
ATOM 1434 N N . ASP A 1 183 ? -11.944 0.319 -20.147 1.00 89.44 183 ASP A N 1
ATOM 1435 C CA . ASP A 1 183 ? -13.125 1.178 -20.162 1.00 89.44 183 ASP A CA 1
ATOM 1436 C C . ASP A 1 183 ? -13.184 2.085 -18.911 1.00 89.44 183 ASP A C 1
ATOM 1438 O O . ASP A 1 183 ? -13.362 1.597 -17.785 1.00 89.44 183 ASP A O 1
ATOM 1442 N N . PRO A 1 184 ? -13.094 3.422 -19.075 1.00 86.94 184 PRO A N 1
ATOM 1443 C CA . PRO A 1 184 ? -13.161 4.364 -17.960 1.00 86.94 184 PRO A CA 1
ATOM 1444 C C . PRO A 1 184 ? -14.559 4.455 -17.322 1.00 86.94 184 PRO A C 1
ATOM 1446 O O . PRO A 1 184 ? -14.703 5.089 -16.273 1.00 86.94 184 PRO A O 1
ATOM 1449 N N . GLN A 1 185 ? -15.591 3.860 -17.933 1.00 88.06 185 GLN A N 1
ATOM 1450 C CA . GLN A 1 185 ? -16.941 3.767 -17.375 1.00 88.06 185 GLN A CA 1
ATOM 1451 C C . GLN A 1 185 ? -17.116 2.576 -16.426 1.00 88.06 185 GLN A C 1
ATOM 1453 O O . GLN A 1 185 ? -18.122 2.504 -15.720 1.00 88.06 185 GLN A O 1
ATOM 1458 N N . LEU A 1 186 ? -16.150 1.670 -16.305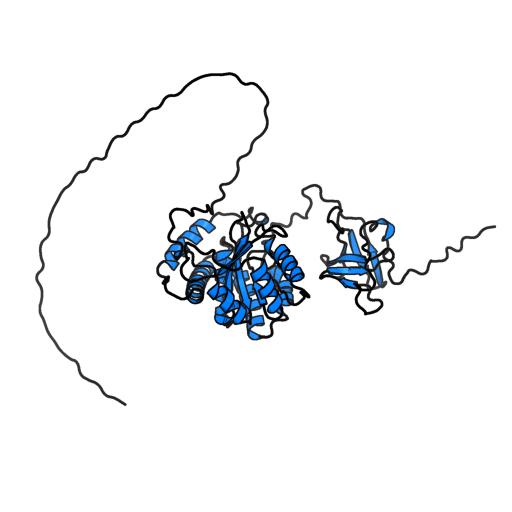 1.00 91.81 186 LEU A N 1
ATOM 1459 C CA . LEU A 1 186 ? -16.251 0.614 -15.300 1.00 91.81 186 LEU A CA 1
ATOM 1460 C C . LEU A 1 186 ? -16.196 1.194 -13.870 1.00 91.81 186 LEU A C 1
ATOM 1462 O O . LEU A 1 186 ? -15.611 2.258 -13.655 1.00 91.81 186 LEU A O 1
ATOM 1466 N N . PRO A 1 187 ? -16.780 0.523 -12.861 1.00 92.12 187 PRO A N 1
ATOM 1467 C CA . PRO A 1 187 ? -16.508 0.827 -11.457 1.00 92.12 187 PRO A CA 1
ATOM 1468 C C . PRO A 1 187 ? -15.001 0.850 -11.173 1.00 92.12 187 PRO A C 1
ATOM 1470 O O . PRO A 1 187 ? -14.256 0.064 -11.762 1.00 92.12 187 PRO A O 1
ATOM 1473 N N . LEU A 1 188 ? -14.543 1.719 -10.262 1.00 92.88 188 LEU A N 1
ATOM 1474 C CA . LEU A 1 188 ? -13.106 1.897 -10.008 1.00 92.88 188 LEU A CA 1
ATOM 1475 C C . LEU A 1 188 ? -12.416 0.585 -9.625 1.00 92.88 188 LEU A C 1
ATOM 1477 O O . LEU A 1 188 ? -11.372 0.294 -10.189 1.00 92.88 188 LEU A O 1
ATOM 1481 N N . VAL A 1 189 ? -13.022 -0.244 -8.772 1.00 94.50 189 VAL A N 1
ATOM 1482 C CA . VAL A 1 189 ? -12.470 -1.561 -8.395 1.00 94.50 189 VAL A CA 1
ATOM 1483 C C . VAL A 1 189 ? -12.241 -2.483 -9.603 1.00 94.50 189 VAL A C 1
ATOM 1485 O O . VAL A 1 189 ? -11.208 -3.147 -9.698 1.00 94.50 189 VAL A O 1
ATOM 1488 N N . LYS A 1 190 ? -13.144 -2.469 -10.594 1.00 95.38 190 LYS A N 1
ATOM 1489 C CA . LYS A 1 190 ? -12.971 -3.242 -11.834 1.00 95.38 190 LYS A CA 1
ATOM 1490 C C . LYS A 1 190 ? -11.840 -2.674 -12.684 1.00 95.38 190 LYS A C 1
ATOM 1492 O O . LYS A 1 190 ? -11.029 -3.433 -13.200 1.00 95.38 190 LYS A O 1
ATOM 1497 N N . GLN A 1 191 ? -11.746 -1.347 -12.787 1.00 95.00 191 GLN A N 1
ATOM 1498 C CA . GLN A 1 191 ? -10.618 -0.714 -13.472 1.00 95.00 191 GLN A CA 1
ATOM 1499 C C . GLN A 1 191 ? -9.282 -1.050 -12.789 1.00 95.00 191 GLN A C 1
ATOM 1501 O O . GLN A 1 191 ? -8.311 -1.350 -13.473 1.00 95.00 191 GLN A O 1
ATOM 1506 N N . GLN A 1 192 ? -9.237 -1.026 -11.452 1.00 96.19 192 GLN A N 1
ATOM 1507 C CA . GLN A 1 192 ? -8.063 -1.400 -10.661 1.00 96.19 192 GLN A CA 1
ATOM 1508 C C . GLN A 1 192 ? -7.647 -2.843 -10.931 1.00 96.19 192 GLN A C 1
ATOM 1510 O O . GLN A 1 192 ? -6.470 -3.082 -11.161 1.00 96.19 192 GLN A O 1
ATOM 1515 N N . SER A 1 193 ? -8.607 -3.768 -10.985 1.00 96.88 193 SER A N 1
ATOM 1516 C CA . SER A 1 193 ? -8.354 -5.186 -11.268 1.00 96.88 193 SER A CA 1
ATOM 1517 C C . SER A 1 193 ? -7.747 -5.396 -12.661 1.00 96.88 193 SER A C 1
ATOM 1519 O O . SER A 1 193 ? -6.736 -6.078 -12.794 1.00 96.88 193 SER A O 1
ATOM 1521 N N . LEU A 1 194 ? -8.304 -4.748 -13.692 1.00 96.25 194 LEU A N 1
ATOM 1522 C CA . LEU A 1 194 ? -7.799 -4.845 -15.070 1.00 96.25 194 LEU A CA 1
ATOM 1523 C C . LEU A 1 194 ? -6.400 -4.232 -15.231 1.00 96.25 194 LEU A C 1
ATOM 1525 O O . LEU A 1 194 ? -5.549 -4.779 -15.928 1.00 96.25 194 LEU A O 1
ATOM 1529 N N . VAL A 1 195 ? -6.154 -3.091 -14.581 1.00 95.88 195 VAL A N 1
ATOM 1530 C CA . VAL A 1 195 ? -4.827 -2.459 -14.556 1.00 95.88 195 VAL A CA 1
ATOM 1531 C C . VAL A 1 195 ? -3.825 -3.347 -13.827 1.00 95.88 195 VAL A C 1
ATOM 1533 O O . VAL A 1 195 ? -2.740 -3.578 -14.346 1.00 95.88 195 VAL A O 1
ATOM 1536 N N . ALA A 1 196 ? -4.198 -3.859 -12.655 1.00 97.06 196 ALA A N 1
ATOM 1537 C CA . ALA A 1 196 ? -3.366 -4.727 -11.836 1.00 97.06 196 ALA A CA 1
ATOM 1538 C C . ALA A 1 196 ? -2.934 -5.986 -12.601 1.00 97.06 196 ALA A C 1
ATOM 1540 O O . ALA A 1 196 ? -1.745 -6.297 -12.628 1.00 97.06 196 ALA A O 1
ATOM 1541 N N . GLU A 1 197 ? -3.862 -6.647 -13.304 1.00 96.25 197 GLU A N 1
ATOM 1542 C CA . GLU A 1 197 ? -3.544 -7.791 -14.170 1.00 96.25 197 GLU A CA 1
ATOM 1543 C C . GLU A 1 197 ? -2.557 -7.407 -15.283 1.00 96.25 197 GLU A C 1
ATOM 1545 O O . GLU A 1 197 ? -1.558 -8.097 -15.500 1.00 96.25 197 GLU A O 1
ATOM 1550 N N . ALA A 1 198 ? -2.801 -6.293 -15.982 1.00 95.19 198 ALA A N 1
ATOM 1551 C CA . ALA A 1 198 ? -1.917 -5.835 -17.051 1.00 95.19 198 ALA A CA 1
ATOM 1552 C C . ALA A 1 198 ? -0.501 -5.522 -16.534 1.00 95.19 198 ALA A C 1
ATOM 1554 O O . ALA A 1 198 ? 0.484 -5.918 -17.164 1.00 95.19 198 ALA A O 1
ATOM 1555 N N . THR A 1 199 ? -0.391 -4.857 -15.379 1.00 96.62 199 THR A N 1
ATOM 1556 C CA . THR A 1 199 ? 0.890 -4.548 -14.729 1.00 96.62 199 THR A CA 1
ATOM 1557 C C . THR A 1 199 ? 1.611 -5.818 -14.283 1.00 96.62 199 THR A C 1
ATOM 1559 O O . THR A 1 199 ? 2.791 -5.981 -14.594 1.00 96.62 199 THR A O 1
ATOM 1562 N N . ALA A 1 200 ? 0.921 -6.749 -13.620 1.00 95.69 200 ALA A N 1
ATOM 1563 C CA . ALA A 1 200 ? 1.510 -8.015 -13.188 1.00 95.69 200 ALA A CA 1
ATOM 1564 C C . ALA A 1 200 ? 2.025 -8.841 -14.371 1.00 95.69 200 ALA A C 1
ATOM 1566 O O . ALA A 1 200 ? 3.194 -9.227 -14.388 1.00 95.69 200 ALA A O 1
ATOM 1567 N N . ARG A 1 201 ? 1.207 -9.028 -15.417 1.00 93.06 201 ARG A N 1
ATOM 1568 C CA . ARG A 1 201 ? 1.614 -9.741 -16.640 1.00 93.06 201 ARG A CA 1
ATOM 1569 C C . ARG A 1 201 ? 2.833 -9.092 -17.302 1.00 93.06 201 ARG A C 1
ATOM 1571 O O . ARG A 1 201 ? 3.719 -9.804 -17.773 1.00 93.06 201 ARG A O 1
ATOM 1578 N N . TYR A 1 202 ? 2.907 -7.761 -17.319 1.00 93.62 202 TYR A N 1
ATOM 1579 C CA . TYR A 1 202 ? 4.070 -7.047 -17.843 1.00 93.62 202 TYR A CA 1
ATOM 1580 C C . TYR A 1 202 ? 5.337 -7.361 -17.036 1.00 93.62 202 TYR A C 1
ATOM 1582 O O . TYR A 1 202 ? 6.334 -7.804 -17.613 1.00 93.62 202 TYR A O 1
ATOM 1590 N N . TYR A 1 203 ? 5.297 -7.201 -15.712 1.00 94.00 203 TYR A N 1
ATOM 1591 C CA . TYR A 1 203 ? 6.472 -7.386 -14.857 1.00 94.00 203 TYR A CA 1
ATOM 1592 C C . TYR A 1 203 ? 6.897 -8.847 -14.678 1.00 94.00 203 TYR A C 1
ATOM 1594 O O . TYR A 1 203 ? 8.081 -9.095 -14.468 1.00 94.00 203 TYR A O 1
ATOM 1602 N N . TYR A 1 204 ? 6.009 -9.823 -14.888 1.00 89.75 204 TYR A N 1
ATOM 1603 C CA . TYR A 1 204 ? 6.410 -11.233 -15.001 1.00 89.75 204 TYR A CA 1
ATOM 1604 C C . TYR A 1 204 ? 7.446 -11.474 -16.105 1.00 89.75 204 TYR A C 1
ATOM 1606 O O . TYR A 1 204 ? 8.333 -12.310 -15.954 1.00 89.75 204 TYR A O 1
ATOM 1614 N N . SER A 1 205 ? 7.351 -10.728 -17.207 1.00 85.62 205 SER A N 1
ATOM 1615 C CA . SER A 1 205 ? 8.325 -10.788 -18.306 1.00 85.62 205 SER A CA 1
ATOM 1616 C C . SER A 1 205 ? 9.522 -9.844 -18.130 1.00 85.62 205 SER A C 1
ATOM 1618 O O . SER A 1 205 ? 10.447 -9.881 -18.937 1.00 85.62 205 SER A O 1
ATOM 1620 N N . HIS A 1 206 ? 9.526 -9.028 -17.070 1.00 88.00 206 HIS A N 1
ATOM 1621 C CA . HIS A 1 206 ? 10.570 -8.047 -16.759 1.00 88.00 206 HIS A CA 1
ATOM 1622 C C . HIS A 1 206 ? 10.977 -8.129 -15.275 1.00 88.00 206 HIS A C 1
ATOM 1624 O O . HIS A 1 206 ? 10.812 -7.154 -14.535 1.00 88.00 206 HIS A O 1
ATOM 1630 N N . PRO A 1 207 ? 11.491 -9.278 -14.801 1.00 86.19 207 PRO A N 1
ATOM 1631 C CA . PRO A 1 207 ? 12.019 -9.365 -13.445 1.00 86.19 207 PRO A CA 1
ATOM 1632 C C . PRO A 1 207 ? 13.226 -8.427 -13.282 1.00 86.19 207 PRO A C 1
ATOM 1634 O O . PRO A 1 207 ? 13.892 -8.083 -14.258 1.00 86.19 207 PRO A O 1
ATOM 1637 N N . PHE A 1 208 ? 13.521 -8.024 -12.045 1.00 84.62 208 PHE A N 1
ATOM 1638 C CA . PHE A 1 208 ? 14.603 -7.093 -11.674 1.00 84.62 208 PHE A CA 1
ATOM 1639 C C . PHE A 1 208 ? 14.443 -5.645 -12.170 1.00 84.62 208 PHE A C 1
ATOM 1641 O O . PHE A 1 208 ? 15.240 -4.780 -11.801 1.00 84.62 208 PHE A O 1
ATOM 1648 N N . ALA A 1 209 ? 13.398 -5.362 -12.949 1.00 87.44 209 ALA A N 1
ATOM 1649 C CA . ALA A 1 209 ? 13.098 -4.042 -13.483 1.00 87.44 209 ALA A CA 1
ATOM 1650 C C . ALA A 1 209 ? 12.801 -3.004 -12.394 1.00 87.44 209 ALA A C 1
ATOM 1652 O O . ALA A 1 209 ? 12.351 -3.329 -11.289 1.00 87.44 209 ALA A O 1
ATOM 1653 N N . GLU A 1 210 ? 12.985 -1.727 -12.728 1.00 88.12 210 GLU A N 1
ATOM 1654 C CA . GLU A 1 210 ? 12.462 -0.655 -11.893 1.00 88.12 210 GLU A CA 1
ATOM 1655 C C . GLU A 1 210 ? 10.933 -0.583 -11.952 1.00 88.12 210 GLU A C 1
ATOM 1657 O O . GLU A 1 210 ? 10.313 -0.709 -13.013 1.00 88.12 210 GLU A O 1
ATOM 1662 N N . ALA A 1 211 ? 10.318 -0.295 -10.807 1.00 91.00 211 ALA A N 1
ATOM 1663 C CA . ALA A 1 211 ? 8.878 -0.099 -10.709 1.00 91.00 211 ALA A CA 1
ATOM 1664 C C . ALA A 1 211 ? 8.521 1.045 -9.753 1.00 91.00 211 ALA A C 1
ATOM 1666 O O . ALA A 1 211 ? 9.108 1.207 -8.677 1.00 91.00 211 ALA A O 1
ATOM 1667 N N . PHE A 1 212 ? 7.515 1.838 -10.125 1.00 91.62 212 PHE A N 1
ATOM 1668 C CA . PHE A 1 212 ? 6.950 2.875 -9.264 1.00 91.62 212 PHE A CA 1
ATOM 1669 C C . PHE A 1 212 ? 6.202 2.240 -8.087 1.00 91.62 212 PHE A C 1
ATOM 1671 O O . PHE A 1 212 ? 5.803 1.077 -8.129 1.00 91.62 212 PHE A O 1
ATOM 1678 N N . CYS A 1 213 ? 5.943 3.023 -7.033 1.00 92.62 213 CYS A N 1
ATOM 1679 C CA . CYS A 1 213 ? 5.123 2.556 -5.910 1.00 92.62 213 CYS A CA 1
ATOM 1680 C C . CYS A 1 213 ? 3.741 2.068 -6.365 1.00 92.62 213 CYS A C 1
ATOM 1682 O O . CYS A 1 213 ? 3.283 1.023 -5.921 1.00 92.62 213 CYS A O 1
ATOM 1684 N N . GLN A 1 214 ? 3.136 2.773 -7.323 1.00 95.12 214 GLN A N 1
ATOM 1685 C CA . GLN A 1 214 ? 1.878 2.364 -7.933 1.00 95.12 214 GLN A CA 1
ATOM 1686 C C . GLN A 1 214 ? 1.974 1.015 -8.649 1.00 95.12 214 GLN A C 1
ATOM 1688 O O . GLN A 1 214 ? 1.099 0.188 -8.451 1.00 95.12 214 GLN A O 1
ATOM 1693 N N . GLU A 1 215 ? 3.026 0.773 -9.429 1.00 95.81 215 GLU A N 1
ATOM 1694 C CA . GLU A 1 215 ? 3.194 -0.501 -10.137 1.00 95.81 215 GLU A CA 1
ATOM 1695 C C . GLU A 1 215 ? 3.424 -1.656 -9.147 1.00 95.81 215 G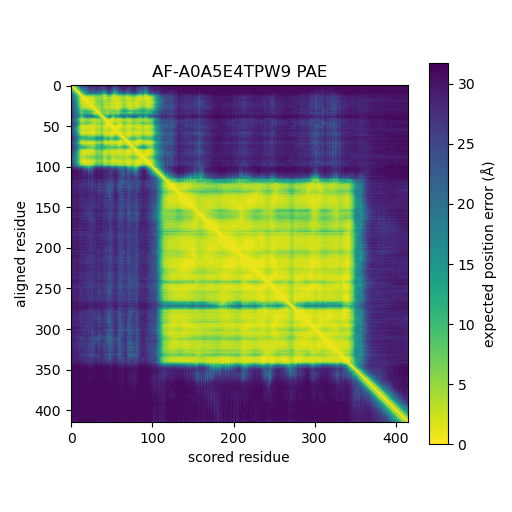LU A C 1
ATOM 1697 O O . GLU A 1 215 ? 2.824 -2.712 -9.293 1.00 95.81 215 GLU A O 1
ATOM 1702 N N . ASN A 1 216 ? 4.189 -1.440 -8.068 1.00 95.56 216 ASN A N 1
ATOM 1703 C CA . ASN A 1 216 ? 4.334 -2.441 -7.001 1.00 95.56 216 ASN A CA 1
ATOM 1704 C C . ASN A 1 216 ? 2.985 -2.759 -6.324 1.00 95.56 216 ASN A C 1
ATOM 1706 O O . ASN A 1 216 ? 2.689 -3.922 -6.059 1.00 95.56 216 ASN A O 1
ATOM 1710 N N . ALA A 1 217 ? 2.172 -1.737 -6.042 1.00 97.19 217 ALA A N 1
ATOM 1711 C CA . ALA A 1 217 ? 0.850 -1.909 -5.441 1.00 97.19 217 ALA A CA 1
ATOM 1712 C C . ALA A 1 217 ? -0.142 -2.598 -6.391 1.00 97.19 217 ALA A C 1
ATOM 1714 O O . ALA A 1 217 ? -0.922 -3.429 -5.943 1.00 97.19 217 ALA A O 1
ATOM 1715 N N . GLU A 1 218 ? -0.092 -2.292 -7.689 1.00 97.94 218 GLU A N 1
ATOM 1716 C CA . GLU A 1 218 ? -0.889 -2.951 -8.729 1.00 97.94 218 GLU A CA 1
ATOM 1717 C C . GLU A 1 218 ? -0.574 -4.449 -8.810 1.00 97.94 218 GLU A C 1
ATOM 1719 O O . GLU A 1 218 ? -1.492 -5.263 -8.834 1.00 97.94 218 GLU A O 1
ATOM 1724 N N . ILE A 1 219 ? 0.704 -4.831 -8.777 1.00 97.75 219 ILE A N 1
ATOM 1725 C CA . ILE A 1 219 ? 1.096 -6.247 -8.801 1.00 97.75 219 ILE A CA 1
ATOM 1726 C C . ILE A 1 219 ? 0.650 -6.958 -7.519 1.00 97.75 219 ILE A C 1
ATOM 1728 O O . ILE A 1 219 ? 0.076 -8.041 -7.598 1.00 97.75 219 ILE A O 1
ATOM 1732 N N . LEU A 1 220 ? 0.853 -6.341 -6.347 1.00 98.06 220 LEU A N 1
ATOM 1733 C CA . LEU A 1 220 ? 0.374 -6.907 -5.082 1.00 98.06 220 LEU A CA 1
ATOM 1734 C C . LEU A 1 220 ? -1.147 -7.104 -5.103 1.00 98.06 220 LEU A C 1
ATOM 1736 O O . LEU A 1 220 ? -1.638 -8.158 -4.717 1.00 98.06 220 LEU A O 1
ATOM 1740 N N . PHE A 1 221 ? -1.888 -6.102 -5.579 1.00 98.44 221 PHE A N 1
ATOM 1741 C CA . PHE A 1 221 ? -3.341 -6.160 -5.706 1.00 98.44 221 PHE A CA 1
ATOM 1742 C C . PHE A 1 221 ? -3.788 -7.307 -6.619 1.00 98.44 221 PHE A C 1
ATOM 1744 O O . PHE A 1 221 ? -4.748 -8.000 -6.296 1.00 98.44 221 PHE A O 1
ATOM 1751 N N . HIS A 1 222 ? -3.083 -7.535 -7.731 1.00 98.25 222 HIS A N 1
ATOM 1752 C CA . HIS A 1 222 ? -3.364 -8.661 -8.617 1.00 98.25 222 HIS A CA 1
ATOM 1753 C C . HIS A 1 222 ? -3.174 -10.010 -7.918 1.00 98.25 222 HIS A C 1
ATOM 1755 O O . HIS A 1 222 ? -4.065 -10.850 -8.003 1.00 98.25 222 HIS A O 1
ATOM 1761 N N . PHE A 1 223 ? -2.059 -10.208 -7.207 1.00 97.88 223 PHE A N 1
ATOM 1762 C CA . PHE A 1 223 ? -1.803 -11.472 -6.510 1.00 97.88 223 PHE A CA 1
ATOM 1763 C C . PHE A 1 223 ? -2.787 -11.730 -5.376 1.00 97.88 223 PHE A C 1
ATOM 1765 O O . PHE A 1 223 ? -3.289 -12.839 -5.270 1.00 97.88 223 PHE A O 1
ATOM 1772 N N . LEU A 1 224 ? -3.175 -10.702 -4.617 1.00 98.06 224 LEU A N 1
ATOM 1773 C CA . LEU A 1 224 ? -4.222 -10.844 -3.599 1.00 98.06 224 LEU A CA 1
ATOM 1774 C C . LEU A 1 224 ? -5.547 -11.340 -4.203 1.00 98.06 224 LEU A C 1
ATOM 1776 O O . LEU A 1 224 ? -6.178 -12.234 -3.648 1.00 98.06 224 LEU A O 1
ATOM 1780 N N . LEU A 1 225 ? -5.957 -10.789 -5.352 1.00 97.44 225 LEU A N 1
ATOM 1781 C CA . LEU A 1 225 ? -7.161 -11.249 -6.053 1.00 97.44 225 LEU A CA 1
ATOM 1782 C C . LEU A 1 225 ? -7.005 -12.670 -6.610 1.00 97.44 225 LEU A C 1
ATOM 1784 O O . LEU A 1 225 ? -7.949 -13.455 -6.557 1.00 97.44 225 LEU A O 1
ATOM 1788 N N . GLN A 1 226 ? -5.837 -12.994 -7.167 1.00 96.75 226 GLN A N 1
ATOM 1789 C CA . GLN A 1 226 ? -5.550 -14.314 -7.730 1.00 96.75 226 GLN A CA 1
ATOM 1790 C C . GLN A 1 226 ? -5.558 -15.406 -6.651 1.00 96.75 226 GLN A C 1
ATOM 1792 O O . GLN A 1 226 ? -6.063 -16.499 -6.899 1.00 96.75 226 GLN A O 1
ATOM 1797 N N . ASP A 1 227 ? -5.060 -15.080 -5.459 1.00 94.44 227 ASP A N 1
ATOM 1798 C CA . ASP A 1 227 ? -4.978 -15.979 -4.307 1.00 94.44 227 ASP A CA 1
ATOM 1799 C C . ASP A 1 227 ? -6.289 -16.036 -3.498 1.00 94.44 227 ASP A C 1
ATOM 1801 O O . ASP A 1 227 ? -6.358 -16.698 -2.466 1.00 94.44 227 ASP A O 1
ATOM 1805 N N . GLY A 1 228 ? -7.358 -15.394 -3.984 1.00 93.25 228 GLY A N 1
ATOM 1806 C CA . GLY A 1 228 ? -8.721 -15.600 -3.492 1.00 93.25 228 GLY A CA 1
ATOM 1807 C C . GLY A 1 228 ? -9.259 -14.535 -2.538 1.00 93.25 228 GLY A C 1
ATOM 1808 O O . GLY A 1 228 ? -10.385 -14.687 -2.064 1.00 93.25 228 GLY A O 1
ATOM 1809 N N . VAL A 1 229 ? -8.534 -13.438 -2.288 1.00 96.56 229 VAL A N 1
ATOM 1810 C CA . VAL A 1 229 ? -9.089 -12.311 -1.522 1.00 96.56 229 VAL A CA 1
ATOM 1811 C C . VAL A 1 229 ? -10.208 -11.650 -2.324 1.00 96.56 229 VAL A C 1
ATOM 1813 O O . VAL A 1 229 ? -10.045 -11.331 -3.506 1.00 96.56 229 VAL A O 1
ATOM 1816 N N . SER A 1 230 ? -11.351 -11.397 -1.684 1.00 95.94 230 SER A N 1
ATOM 1817 C CA . SER A 1 230 ? -12.486 -10.774 -2.364 1.00 95.94 230 SER A CA 1
ATOM 1818 C C . SER A 1 230 ? -12.152 -9.351 -2.818 1.00 95.94 230 SER A C 1
ATOM 1820 O O . SER A 1 230 ? -11.614 -8.537 -2.063 1.00 95.94 230 SER A O 1
ATOM 1822 N N . SER A 1 231 ? -12.575 -8.990 -4.034 1.00 95.00 231 SER A N 1
ATOM 1823 C CA . SER A 1 231 ? -12.485 -7.607 -4.517 1.00 95.00 231 SER A CA 1
ATOM 1824 C C . SER A 1 231 ? -13.274 -6.621 -3.654 1.00 95.00 231 SER A C 1
ATOM 1826 O O . SER A 1 231 ? -13.004 -5.422 -3.692 1.00 95.00 231 SER A O 1
ATOM 1828 N N . ASP A 1 232 ? -14.242 -7.100 -2.874 1.00 95.94 232 ASP A N 1
ATOM 1829 C CA . ASP A 1 232 ? -15.027 -6.266 -1.962 1.00 95.94 232 ASP A CA 1
ATOM 1830 C C . ASP A 1 232 ? -14.255 -5.906 -0.687 1.00 95.94 232 ASP A C 1
ATOM 1832 O O . ASP A 1 232 ? -14.605 -4.929 -0.037 1.00 95.94 232 ASP A O 1
ATOM 1836 N N . GLN A 1 233 ? -13.167 -6.620 -0.378 1.00 96.88 233 GLN A N 1
ATOM 1837 C CA . GLN A 1 233 ? -12.288 -6.358 0.770 1.00 96.88 233 GLN A CA 1
ATOM 1838 C C . GLN A 1 233 ? -11.063 -5.506 0.404 1.00 96.88 233 GLN A C 1
ATOM 1840 O O . GLN A 1 233 ? -10.314 -5.076 1.281 1.00 96.88 233 GLN A O 1
ATOM 1845 N N . LEU A 1 234 ? -10.827 -5.260 -0.890 1.00 97.62 234 LEU A N 1
ATOM 1846 C CA . LEU A 1 234 ? -9.601 -4.636 -1.385 1.00 97.62 234 LEU A CA 1
ATOM 1847 C C . LEU A 1 234 ? -9.860 -3.314 -2.098 1.00 97.62 234 LEU A C 1
ATOM 1849 O O . LEU A 1 234 ? -10.708 -3.209 -2.984 1.00 97.62 234 LEU A O 1
ATOM 1853 N N . ARG A 1 235 ? -9.039 -2.304 -1.810 1.00 97.56 235 ARG A N 1
ATOM 1854 C CA . ARG A 1 235 ? -8.939 -1.094 -2.641 1.00 97.56 235 ARG A CA 1
ATOM 1855 C C . ARG A 1 235 ? -7.481 -0.701 -2.799 1.00 97.56 235 ARG A C 1
ATOM 1857 O O . ARG A 1 235 ? -6.768 -0.567 -1.809 1.00 97.56 235 ARG A O 1
ATOM 1864 N N . MET A 1 236 ? -7.038 -0.411 -4.024 1.00 97.94 236 MET A N 1
ATOM 1865 C CA . MET A 1 236 ? -5.825 0.398 -4.160 1.00 97.94 236 MET A CA 1
ATOM 1866 C C . MET A 1 236 ? -6.159 1.836 -3.764 1.00 97.94 236 MET A C 1
ATOM 1868 O O . MET A 1 236 ? -7.069 2.451 -4.333 1.00 97.94 236 MET A O 1
ATOM 1872 N N . ILE A 1 237 ? -5.411 2.384 -2.815 1.00 97.88 237 ILE A N 1
ATOM 1873 C CA . ILE A 1 237 ? -5.597 3.741 -2.308 1.00 97.88 237 ILE A CA 1
ATOM 1874 C C . ILE A 1 237 ? -4.402 4.620 -2.667 1.00 97.88 237 ILE A C 1
ATOM 1876 O O . ILE A 1 237 ? -3.256 4.176 -2.686 1.00 97.88 237 ILE A O 1
ATOM 1880 N N . THR A 1 238 ? -4.678 5.884 -2.965 1.00 96.81 238 THR A N 1
ATOM 1881 C CA . THR A 1 238 ? -3.692 6.943 -3.139 1.00 96.81 238 THR A CA 1
ATOM 1882 C C . THR A 1 238 ? -3.688 7.807 -1.887 1.00 96.81 238 THR A C 1
ATOM 1884 O O . THR A 1 238 ? -4.677 8.490 -1.605 1.00 96.81 238 THR A O 1
ATOM 1887 N N . VAL A 1 239 ? -2.562 7.819 -1.180 1.00 96.56 239 VAL A N 1
ATOM 1888 C CA . VAL A 1 239 ? -2.277 8.737 -0.076 1.00 96.56 239 VAL A CA 1
ATOM 1889 C C . VAL A 1 239 ? -1.557 9.955 -0.641 1.00 96.56 239 VAL A C 1
ATOM 1891 O O . VAL A 1 239 ? -0.526 9.838 -1.302 1.00 96.56 239 VAL A O 1
ATOM 1894 N N . GLN A 1 240 ? -2.093 11.144 -0.392 1.00 94.94 240 GLN A N 1
ATOM 1895 C CA . GLN A 1 240 ? -1.548 12.406 -0.875 1.00 94.94 240 GLN A CA 1
ATOM 1896 C C . GLN A 1 240 ? -1.206 13.305 0.319 1.00 94.94 240 GLN A C 1
ATOM 1898 O O . GLN A 1 240 ? -2.059 14.067 0.785 1.00 94.94 240 GLN A O 1
ATOM 1903 N N . PRO A 1 241 ? 0.043 13.261 0.822 1.00 92.88 241 PRO A N 1
ATOM 1904 C CA . PRO A 1 241 ? 0.485 14.203 1.837 1.00 92.88 241 PRO A CA 1
ATOM 1905 C C . PRO A 1 241 ? 0.544 15.620 1.262 1.00 92.88 241 PRO A C 1
ATOM 1907 O O . PRO A 1 241 ? 0.827 15.828 0.072 1.00 92.88 241 PRO A O 1
ATOM 1910 N N . ARG A 1 242 ? 0.286 16.627 2.100 1.00 87.75 242 ARG A N 1
ATOM 1911 C CA . ARG A 1 242 ? 0.328 18.028 1.669 1.00 87.75 242 ARG A CA 1
ATOM 1912 C C . ARG A 1 242 ? 1.725 18.399 1.157 1.00 87.75 242 ARG A C 1
ATOM 1914 O O . ARG A 1 242 ? 2.723 18.195 1.841 1.00 87.75 242 ARG A O 1
ATOM 1921 N N . ASN A 1 243 ? 1.786 18.998 -0.035 1.00 84.69 243 ASN A N 1
ATOM 1922 C CA . ASN A 1 243 ? 3.024 19.434 -0.700 1.00 84.69 243 ASN A CA 1
ATOM 1923 C C . ASN A 1 243 ? 4.035 18.302 -0.986 1.00 84.69 243 ASN A C 1
ATOM 1925 O O . ASN A 1 243 ? 5.237 18.559 -1.087 1.00 84.69 243 ASN A O 1
ATOM 1929 N N . ARG A 1 244 ? 3.573 17.053 -1.106 1.00 87.81 244 ARG A N 1
ATOM 1930 C CA . ARG A 1 244 ? 4.400 15.890 -1.460 1.00 87.81 244 ARG A CA 1
ATOM 1931 C C . ARG A 1 244 ? 3.847 15.161 -2.675 1.00 87.81 244 ARG A C 1
ATOM 1933 O O . ARG A 1 244 ? 2.765 15.478 -3.157 1.00 87.81 244 ARG A O 1
ATOM 1940 N N . SER A 1 245 ? 4.610 14.209 -3.194 1.00 87.31 245 SER A N 1
ATOM 1941 C CA . SER A 1 245 ? 4.125 13.331 -4.258 1.00 87.31 245 SER A CA 1
ATOM 1942 C C . SER A 1 245 ? 3.082 12.354 -3.704 1.00 87.31 245 SER A C 1
ATOM 1944 O O . SER A 1 245 ? 3.225 11.924 -2.559 1.00 87.31 245 SER A O 1
ATOM 1946 N N . PRO A 1 246 ? 2.053 11.993 -4.489 1.00 92.25 246 PRO A N 1
ATOM 1947 C CA . PRO A 1 246 ? 1.128 10.936 -4.108 1.00 92.25 246 PRO A CA 1
ATOM 1948 C C . PRO A 1 246 ? 1.853 9.595 -4.020 1.00 92.25 246 PRO A C 1
ATOM 1950 O O . PRO A 1 246 ? 2.773 9.325 -4.797 1.00 92.25 246 PRO A O 1
ATOM 1953 N N . HIS A 1 247 ? 1.377 8.742 -3.124 1.00 94.69 247 HIS A N 1
ATOM 1954 C CA . HIS A 1 247 ? 1.830 7.370 -2.957 1.00 94.69 247 HIS A CA 1
ATOM 1955 C C . HIS A 1 247 ? 0.659 6.405 -3.059 1.00 94.69 247 HIS A C 1
ATOM 1957 O O . HIS A 1 247 ? -0.447 6.745 -2.648 1.00 94.69 247 HIS A O 1
ATOM 1963 N N . VAL A 1 248 ? 0.895 5.217 -3.608 1.00 96.62 248 VAL A N 1
ATOM 1964 C CA . VAL A 1 248 ? -0.145 4.208 -3.815 1.00 96.62 248 VAL A CA 1
ATOM 1965 C C . VAL A 1 248 ? 0.207 2.947 -3.041 1.00 96.62 248 VAL A C 1
ATOM 1967 O O . VAL A 1 248 ? 1.349 2.499 -3.084 1.00 96.62 248 VAL A O 1
ATOM 1970 N N . MET A 1 249 ? -0.789 2.394 -2.357 1.00 97.44 249 MET A N 1
ATOM 1971 C CA . MET A 1 249 ? -0.711 1.146 -1.597 1.00 97.44 249 MET A CA 1
ATOM 1972 C C . MET A 1 249 ? -2.057 0.411 -1.660 1.00 97.44 249 MET A C 1
ATOM 1974 O O . MET A 1 249 ? -3.022 0.935 -2.228 1.00 97.44 249 MET A O 1
ATOM 1978 N N . VAL A 1 250 ? -2.133 -0.785 -1.082 1.00 98.44 250 VAL A N 1
ATOM 1979 C CA . VAL A 1 250 ? -3.368 -1.574 -1.012 1.00 98.44 250 VAL A CA 1
ATOM 1980 C C . VAL A 1 250 ? -3.955 -1.481 0.395 1.00 98.44 250 VAL A C 1
ATOM 1982 O O . VAL A 1 250 ? -3.255 -1.682 1.381 1.00 98.44 250 VAL A O 1
ATOM 1985 N N . LEU A 1 251 ? -5.244 -1.166 0.489 1.00 98.44 251 LEU A N 1
ATOM 1986 C CA . LEU A 1 251 ? -6.044 -1.335 1.696 1.00 98.44 251 LEU A CA 1
ATOM 1987 C C . LEU A 1 251 ? -6.727 -2.699 1.622 1.00 98.44 251 LEU A C 1
ATOM 1989 O O . LEU A 1 251 ? -7.434 -2.965 0.647 1.00 98.44 251 LEU A O 1
ATOM 1993 N N . PHE A 1 252 ? -6.547 -3.505 2.661 1.00 98.25 252 PHE A N 1
ATOM 1994 C CA . PHE A 1 252 ? -7.375 -4.672 2.936 1.00 98.25 252 PHE A CA 1
ATOM 1995 C C . PHE A 1 252 ? -8.261 -4.364 4.141 1.00 98.25 252 PHE A C 1
ATOM 1997 O O . PHE A 1 252 ? -7.770 -3.854 5.150 1.00 98.25 252 PHE A O 1
ATOM 2004 N N . THR A 1 253 ? -9.554 -4.650 4.042 1.00 97.31 253 THR A N 1
ATOM 2005 C CA . THR A 1 253 ? -10.472 -4.561 5.176 1.00 97.31 253 THR A CA 1
ATOM 2006 C C . THR A 1 253 ? -11.636 -5.530 5.022 1.00 97.31 253 THR A C 1
ATOM 2008 O O . THR A 1 253 ? -12.224 -5.633 3.948 1.00 97.31 253 THR A O 1
ATOM 2011 N N . GLU A 1 254 ? -12.023 -6.203 6.103 1.00 95.56 254 GLU A N 1
ATOM 2012 C CA . GLU A 1 254 ? -13.263 -6.998 6.131 1.00 95.56 254 GLU A CA 1
ATOM 2013 C C . GLU A 1 254 ? -14.510 -6.099 6.310 1.00 95.56 254 GLU A C 1
ATOM 2015 O O . GLU A 1 254 ? -15.652 -6.545 6.191 1.00 95.56 254 GLU A O 1
ATOM 2020 N N . SER A 1 255 ? -14.320 -4.798 6.564 1.00 96.06 255 SER A N 1
ATOM 2021 C CA . SER A 1 255 ? -15.408 -3.845 6.778 1.00 96.06 255 SER A CA 1
ATOM 2022 C C . SER A 1 255 ? -15.943 -3.260 5.471 1.00 96.06 255 SER A C 1
ATOM 2024 O O . SER A 1 255 ? -15.421 -2.277 4.936 1.00 96.06 255 SER A O 1
ATOM 2026 N N . HIS A 1 256 ? -17.093 -3.770 5.020 1.00 95.75 256 HIS A N 1
ATOM 2027 C CA . HIS A 1 256 ? -17.811 -3.213 3.863 1.00 95.75 256 HIS A CA 1
ATOM 2028 C C . HIS A 1 256 ? -18.152 -1.725 4.042 1.00 95.75 256 HIS A C 1
ATOM 2030 O O . HIS A 1 256 ? -18.110 -0.958 3.089 1.00 95.75 256 HIS A O 1
ATOM 2036 N N . ARG A 1 257 ? -18.409 -1.270 5.278 1.00 96.69 257 ARG A N 1
ATOM 2037 C CA . ARG A 1 257 ? -18.698 0.150 5.547 1.00 96.69 257 ARG A CA 1
ATOM 2038 C C . ARG A 1 257 ? -17.507 1.057 5.257 1.00 96.69 257 ARG A C 1
ATOM 2040 O O . ARG A 1 257 ? -17.700 2.198 4.840 1.00 96.69 257 ARG A O 1
ATOM 2047 N N . PHE A 1 258 ? -16.286 0.584 5.510 1.00 97.38 258 PHE A N 1
ATOM 2048 C CA . PHE A 1 258 ? -15.090 1.363 5.195 1.00 97.38 258 PHE A CA 1
ATOM 2049 C C . PHE A 1 258 ? -14.914 1.456 3.673 1.00 97.38 258 PHE A C 1
ATOM 2051 O O . PHE A 1 258 ? -14.675 2.538 3.132 1.00 97.38 258 PHE A O 1
ATOM 2058 N N . ILE A 1 259 ? -15.143 0.348 2.973 1.00 97.25 259 ILE A N 1
ATOM 2059 C CA . ILE A 1 259 ? -15.131 0.290 1.511 1.00 97.25 259 ILE A CA 1
ATOM 2060 C C . ILE A 1 259 ? -16.174 1.242 0.907 1.00 97.25 259 ILE A C 1
ATOM 2062 O O . ILE A 1 259 ? -15.811 2.101 0.102 1.00 97.25 259 ILE A O 1
ATOM 2066 N N . ASP A 1 260 ? -17.423 1.189 1.373 1.00 95.81 260 ASP A N 1
ATOM 2067 C CA . ASP A 1 260 ? -18.507 2.075 0.930 1.00 95.81 260 ASP A CA 1
ATOM 2068 C C . ASP A 1 260 ? -18.160 3.553 1.143 1.00 95.81 260 ASP A C 1
ATOM 2070 O O . ASP A 1 260 ? -18.421 4.405 0.292 1.00 95.81 260 ASP A O 1
ATOM 2074 N N . MET A 1 261 ? -17.539 3.881 2.277 1.00 96.06 261 MET A N 1
ATOM 2075 C CA . MET A 1 261 ? -17.113 5.245 2.582 1.00 96.06 261 MET A CA 1
ATOM 2076 C C . MET A 1 261 ? -15.985 5.722 1.646 1.00 96.06 261 MET A C 1
ATOM 2078 O O . MET A 1 261 ? -15.966 6.889 1.236 1.00 96.06 261 MET A O 1
ATOM 2082 N N . LEU A 1 262 ? -15.049 4.846 1.269 1.00 96.00 262 LEU A N 1
ATOM 2083 C CA . LEU A 1 262 ? -14.015 5.157 0.276 1.00 96.00 262 LEU A CA 1
ATOM 2084 C C . LEU A 1 262 ? -14.607 5.335 -1.125 1.00 96.00 262 LEU A C 1
ATOM 2086 O O . LEU A 1 262 ? -14.276 6.314 -1.799 1.00 96.00 262 LEU A O 1
ATOM 2090 N N . ASP A 1 263 ? -15.514 4.448 -1.529 1.00 93.69 263 ASP A N 1
ATOM 2091 C CA . ASP A 1 263 ? -16.202 4.509 -2.821 1.00 93.69 263 ASP A CA 1
ATOM 2092 C C . ASP A 1 263 ? -17.057 5.788 -2.922 1.00 93.69 263 ASP A C 1
ATOM 2094 O O . ASP A 1 263 ? -16.996 6.509 -3.920 1.00 93.69 263 ASP A O 1
ATOM 2098 N N . ALA A 1 264 ? -17.773 6.153 -1.852 1.00 92.88 264 ALA A N 1
ATOM 2099 C CA . ALA A 1 264 ? -18.577 7.373 -1.791 1.00 92.88 264 ALA A CA 1
ATOM 2100 C C . ALA A 1 264 ? -17.735 8.662 -1.753 1.00 92.88 264 ALA A C 1
ATOM 2102 O O . ALA A 1 264 ? -18.169 9.708 -2.243 1.00 92.88 264 ALA A O 1
ATOM 2103 N N . SER A 1 265 ? -16.538 8.616 -1.159 1.00 93.75 265 SER A N 1
ATOM 2104 C CA . SER A 1 265 ? -15.622 9.766 -1.115 1.00 93.75 265 SER A CA 1
ATOM 2105 C C . SER A 1 265 ? -14.789 9.923 -2.388 1.00 93.75 265 SER A C 1
ATOM 2107 O O . SER A 1 265 ? -14.273 11.011 -2.644 1.00 93.75 265 SER A O 1
ATOM 2109 N N . THR A 1 266 ? -14.676 8.874 -3.207 1.00 93.00 266 THR A N 1
ATOM 2110 C CA . THR A 1 266 ? -13.921 8.890 -4.464 1.00 93.00 266 THR A CA 1
ATOM 2111 C C . THR A 1 266 ? -14.815 8.479 -5.637 1.00 93.00 266 THR A C 1
ATOM 2113 O O . THR A 1 266 ? -14.700 7.360 -6.144 1.00 93.00 266 THR A O 1
ATOM 2116 N N . PRO A 1 267 ? -15.693 9.376 -6.123 1.00 85.25 267 PRO A N 1
ATOM 2117 C CA . PRO A 1 267 ? -16.577 9.059 -7.239 1.00 85.25 267 PRO A CA 1
ATOM 2118 C C . PRO A 1 267 ? -15.772 8.666 -8.483 1.00 85.25 267 PRO A C 1
ATOM 2120 O O . PRO A 1 267 ? -14.682 9.181 -8.733 1.00 85.25 267 PRO A O 1
ATOM 2123 N N . ARG A 1 268 ? -16.308 7.766 -9.314 1.00 80.31 268 ARG A N 1
ATOM 2124 C CA . ARG A 1 268 ? -15.623 7.265 -10.525 1.00 80.31 268 ARG A CA 1
ATOM 2125 C C . ARG A 1 268 ? -15.051 8.401 -11.384 1.00 80.31 268 ARG A C 1
ATOM 2127 O O . ARG A 1 268 ? -13.871 8.381 -11.740 1.00 80.31 268 ARG A O 1
ATOM 2134 N N . LEU A 1 269 ? -15.872 9.412 -11.667 1.00 76.94 269 LEU A N 1
ATOM 2135 C CA . LEU A 1 269 ? -15.456 10.635 -12.352 1.00 76.94 269 LEU A CA 1
ATOM 2136 C C . LEU A 1 269 ? -15.074 11.694 -11.322 1.00 76.94 269 LEU A C 1
ATOM 2138 O O . LEU A 1 269 ? -15.782 11.888 -10.340 1.00 76.94 269 LEU A O 1
ATOM 2142 N N . ARG A 1 270 ? -13.962 12.393 -11.564 1.00 75.31 270 ARG A N 1
ATOM 2143 C CA . ARG A 1 270 ? -13.579 13.530 -10.727 1.00 75.31 270 ARG A CA 1
ATOM 2144 C C . ARG A 1 270 ? -14.585 14.657 -10.893 1.00 75.31 270 ARG A C 1
ATOM 2146 O O . ARG A 1 270 ? -14.735 15.195 -11.989 1.00 75.31 270 ARG A O 1
ATOM 2153 N N . GLU A 1 271 ? -15.215 15.038 -9.796 1.00 74.75 271 GLU A N 1
ATOM 2154 C CA . GLU A 1 271 ? -16.040 16.235 -9.727 1.00 74.75 271 GLU A CA 1
ATOM 2155 C C . GLU A 1 271 ? -15.125 17.454 -9.566 1.00 74.75 271 GLU A C 1
ATOM 2157 O O . GLU A 1 271 ? -14.251 17.485 -8.704 1.00 74.75 271 GLU A O 1
ATOM 2162 N N . SER A 1 272 ? -15.294 18.483 -10.396 1.00 66.56 272 SER A N 1
ATOM 2163 C CA . SER A 1 272 ? -14.393 19.647 -10.404 1.00 66.56 272 SER A CA 1
ATOM 2164 C C . SER A 1 272 ? -14.456 20.503 -9.133 1.00 66.56 272 SER A C 1
ATOM 2166 O O . SER A 1 272 ? -13.560 21.309 -8.901 1.00 66.56 272 SER A O 1
ATOM 2168 N N . LEU A 1 273 ? -15.519 20.365 -8.337 1.00 67.81 273 LEU A N 1
ATOM 2169 C CA . LEU A 1 273 ? -15.825 21.234 -7.196 1.00 67.81 273 LEU A CA 1
ATOM 2170 C C . LEU A 1 273 ? -15.625 20.558 -5.835 1.00 67.81 273 LEU A C 1
ATOM 2172 O O . LEU A 1 273 ? -15.676 21.241 -4.814 1.00 67.81 273 LEU A O 1
ATOM 2176 N N . ARG A 1 274 ? -15.386 19.241 -5.803 1.00 72.69 274 ARG A N 1
ATOM 2177 C CA . ARG A 1 274 ? -15.237 18.476 -4.563 1.00 72.69 274 ARG A CA 1
ATOM 2178 C C . ARG A 1 274 ? -13.873 17.785 -4.536 1.00 72.69 274 ARG A C 1
ATOM 2180 O O . ARG A 1 274 ? -13.535 17.094 -5.495 1.00 72.69 274 ARG A O 1
ATOM 2187 N N . PRO A 1 275 ? -13.072 17.958 -3.469 1.00 79.56 275 PRO A N 1
ATOM 2188 C CA . PRO A 1 275 ? -11.845 17.192 -3.325 1.00 79.56 275 PRO A CA 1
ATOM 2189 C C . PRO A 1 275 ? -12.186 15.706 -3.187 1.00 79.56 275 PRO A C 1
ATOM 2191 O O . PRO A 1 275 ? -13.074 15.338 -2.418 1.00 79.56 275 PRO A O 1
ATOM 2194 N N . ASP A 1 276 ? -11.476 14.870 -3.942 1.00 88.69 276 ASP A N 1
ATOM 2195 C CA . ASP A 1 276 ? -11.572 13.419 -3.811 1.00 88.69 276 ASP A CA 1
ATOM 2196 C C . ASP A 1 276 ? -11.056 12.961 -2.441 1.00 88.69 276 ASP A C 1
ATOM 2198 O O . ASP A 1 276 ? -10.021 13.436 -1.957 1.00 88.69 276 ASP A O 1
ATOM 2202 N N . GLY A 1 277 ? -11.705 11.930 -1.914 1.00 94.00 277 GLY A N 1
ATOM 2203 C CA . GLY A 1 277 ? -11.201 11.113 -0.825 1.00 94.00 277 GLY A CA 1
ATOM 2204 C C . GLY A 1 277 ? -11.534 11.618 0.573 1.00 94.00 277 GLY A C 1
ATOM 2205 O O . GLY A 1 277 ? -12.232 12.608 0.791 1.00 94.00 277 GLY A O 1
ATOM 2206 N N . LEU A 1 278 ? -11.015 10.877 1.540 1.00 96.38 278 LEU A N 1
ATOM 2207 C CA . LEU A 1 278 ? -11.123 11.131 2.963 1.00 96.38 278 LEU A CA 1
ATOM 2208 C C . LEU A 1 278 ? -9.989 12.049 3.416 1.00 96.38 278 LEU A C 1
ATOM 2210 O O . LEU A 1 278 ? -8.843 11.918 2.978 1.00 96.38 278 LEU A O 1
ATOM 2214 N N . SER A 1 279 ? -10.301 12.967 4.327 1.00 95.75 279 SER A N 1
ATOM 2215 C CA . SER A 1 279 ? -9.273 13.689 5.082 1.00 95.75 279 SER A CA 1
ATOM 2216 C C . SER A 1 279 ? -8.522 12.747 6.029 1.00 95.75 279 SER A C 1
ATOM 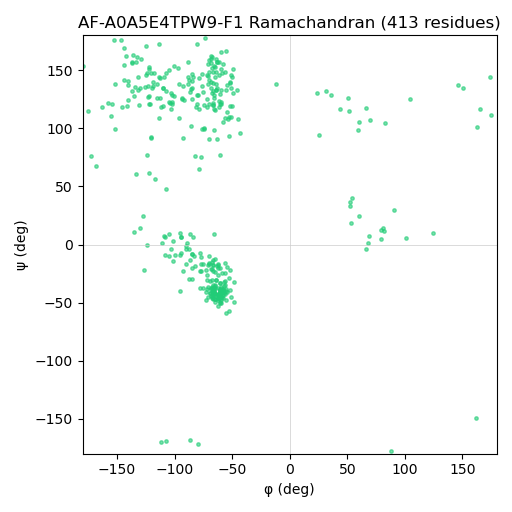2218 O O . SER A 1 279 ? -9.035 11.686 6.390 1.00 95.75 279 SER A O 1
ATOM 2220 N N . SER A 1 280 ? -7.334 13.155 6.482 1.00 94.94 280 SER A N 1
ATOM 2221 C CA . SER A 1 280 ? -6.531 12.393 7.448 1.00 94.94 280 SER A CA 1
ATOM 2222 C C . SER A 1 280 ? -7.325 11.971 8.686 1.00 94.94 280 SER A C 1
ATOM 2224 O O . SER A 1 280 ? -7.280 10.808 9.068 1.00 94.94 280 SER A O 1
ATOM 2226 N N . GLY A 1 281 ? -8.119 12.879 9.266 1.00 95.19 281 GLY A N 1
ATOM 2227 C CA . GLY A 1 281 ? -8.953 12.576 10.433 1.00 95.19 281 GLY A CA 1
ATOM 2228 C C . GLY A 1 281 ? -10.071 11.570 10.140 1.00 95.19 281 GLY A C 1
ATOM 2229 O O . GLY A 1 281 ? -10.301 10.665 10.935 1.00 95.19 281 GLY A O 1
ATOM 2230 N N . GLN A 1 282 ? -10.736 11.676 8.982 1.00 96.75 282 GLN A N 1
ATOM 2231 C CA . GLN A 1 282 ? -11.769 10.710 8.576 1.00 96.75 282 GLN A CA 1
ATOM 2232 C C . GLN A 1 282 ? -11.181 9.320 8.330 1.00 96.75 282 GLN A C 1
ATOM 2234 O O . GLN A 1 282 ? -11.769 8.323 8.741 1.00 96.75 282 GLN A O 1
ATOM 2239 N N . PHE A 1 283 ? -10.021 9.256 7.673 1.00 97.38 283 PHE A N 1
ATOM 2240 C CA . PHE A 1 283 ? -9.339 7.999 7.396 1.00 97.38 283 PHE A CA 1
ATOM 2241 C C . PHE A 1 283 ? -8.833 7.332 8.680 1.00 97.38 283 PHE A C 1
ATOM 2243 O O . PHE A 1 283 ? -9.112 6.156 8.894 1.00 97.38 283 PHE A O 1
ATOM 2250 N N . ALA A 1 284 ? -8.170 8.087 9.565 1.00 96.81 284 ALA A N 1
ATOM 2251 C CA . ALA A 1 284 ? -7.703 7.583 10.856 1.00 96.81 284 ALA A CA 1
ATOM 2252 C C . ALA A 1 284 ? -8.866 7.094 11.733 1.00 96.81 284 ALA A C 1
ATOM 2254 O O . ALA A 1 284 ? -8.787 6.018 12.319 1.00 96.81 284 ALA A O 1
ATOM 2255 N N . TRP A 1 285 ? -9.980 7.832 11.769 1.00 97.06 285 TRP A N 1
ATOM 2256 C CA . TRP A 1 285 ? -11.174 7.405 12.497 1.00 97.06 285 TRP A CA 1
ATOM 2257 C C . TRP A 1 285 ? -11.742 6.090 11.957 1.00 97.06 285 TRP A C 1
ATOM 2259 O O . TRP A 1 285 ? -12.053 5.187 12.729 1.00 97.06 285 TRP A O 1
ATOM 2269 N N . ALA A 1 286 ? -11.858 5.953 10.638 1.00 97.31 286 ALA A N 1
ATOM 2270 C CA . ALA A 1 286 ? -12.365 4.727 10.037 1.00 97.31 286 ALA A CA 1
ATOM 2271 C C . ALA A 1 286 ? -11.436 3.530 10.262 1.00 97.31 286 ALA A C 1
ATOM 2273 O O . ALA A 1 286 ? -11.921 2.459 10.625 1.00 97.31 286 ALA A O 1
ATOM 2274 N N . ALA A 1 287 ? -10.122 3.730 10.139 1.00 97.06 287 ALA A N 1
ATOM 2275 C CA . ALA A 1 287 ? -9.125 2.718 10.471 1.00 97.06 287 ALA A CA 1
ATOM 2276 C C . ALA A 1 287 ? -9.201 2.314 11.953 1.00 97.06 287 ALA A C 1
ATOM 2278 O O . ALA A 1 287 ? -9.174 1.129 12.251 1.00 97.06 287 ALA A O 1
ATOM 2279 N N . TYR A 1 288 ? -9.406 3.256 12.881 1.00 97.38 288 TYR A N 1
ATOM 2280 C CA . TYR A 1 288 ? -9.606 2.950 14.305 1.00 97.38 288 TYR A CA 1
ATOM 2281 C C . TYR A 1 288 ? -10.884 2.133 14.575 1.00 97.38 288 TYR A C 1
ATOM 2283 O O . TYR A 1 288 ? -10.870 1.165 15.344 1.00 97.38 288 TYR A O 1
ATOM 2291 N N . MET A 1 289 ? -11.993 2.495 13.922 1.00 97.62 289 MET A N 1
ATOM 2292 C CA . MET A 1 289 ? -13.280 1.792 14.044 1.00 97.62 289 MET A CA 1
ATOM 2293 C C . MET A 1 289 ? -13.249 0.368 13.471 1.00 97.62 289 MET A C 1
ATOM 2295 O O . MET A 1 289 ? -14.138 -0.417 13.779 1.00 97.62 289 MET A O 1
ATOM 2299 N N . THR A 1 290 ? -12.260 0.050 12.635 1.00 96.25 290 THR A N 1
ATOM 2300 C CA . THR A 1 290 ? -12.118 -1.232 11.917 1.00 96.25 290 THR A CA 1
ATOM 2301 C C . THR A 1 290 ? -10.735 -1.850 12.133 1.00 96.25 290 THR A C 1
ATOM 2303 O O . THR A 1 290 ? -10.219 -2.589 11.295 1.00 96.25 290 THR A O 1
ATOM 2306 N N . ARG A 1 291 ? -10.091 -1.491 13.246 1.00 95.00 291 ARG A N 1
ATOM 2307 C CA . ARG A 1 291 ? -8.664 -1.727 13.497 1.00 95.00 291 ARG A CA 1
ATOM 2308 C C . ARG A 1 291 ? -8.271 -3.194 13.639 1.00 95.00 291 ARG A C 1
ATOM 2310 O O . ARG A 1 291 ? -7.111 -3.539 13.460 1.00 95.00 291 ARG A O 1
ATOM 2317 N N . ASP A 1 292 ? -9.242 -4.020 13.992 1.00 92.62 292 ASP A N 1
ATOM 2318 C CA . ASP A 1 292 ? -9.176 -5.469 14.152 1.00 92.62 292 ASP A CA 1
ATOM 2319 C C . ASP A 1 292 ? -9.341 -6.228 12.829 1.00 92.62 292 ASP A C 1
ATOM 2321 O O . ASP A 1 292 ? -9.113 -7.428 12.778 1.00 92.62 292 ASP A O 1
ATOM 2325 N N . THR A 1 293 ? -9.725 -5.538 11.759 1.00 94.25 293 THR A N 1
ATOM 2326 C CA . THR A 1 293 ? -10.070 -6.152 10.472 1.00 94.25 293 THR A CA 1
ATOM 2327 C C . THR A 1 293 ? -9.459 -5.413 9.288 1.00 94.25 293 THR A C 1
ATOM 2329 O O . THR A 1 293 ? -9.840 -5.666 8.149 1.00 94.25 293 THR A O 1
ATOM 2332 N N . THR A 1 294 ? -8.532 -4.479 9.529 1.00 95.88 294 THR A N 1
ATOM 2333 C CA . THR A 1 294 ? -7.989 -3.581 8.501 1.00 95.88 294 THR A CA 1
ATOM 2334 C C . THR A 1 294 ? -6.470 -3.547 8.503 1.00 95.88 294 THR A C 1
ATOM 2336 O O . THR A 1 294 ? -5.828 -3.370 9.538 1.00 95.88 294 THR A O 1
ATOM 2339 N N . LEU A 1 295 ? -5.902 -3.622 7.300 1.00 97.44 295 LEU A N 1
ATOM 2340 C CA . LEU A 1 295 ? -4.473 -3.578 7.030 1.00 97.44 295 LEU A CA 1
ATOM 2341 C C . LEU A 1 295 ? -4.152 -2.586 5.911 1.00 97.44 295 LEU A C 1
ATOM 2343 O O . LEU A 1 295 ? -4.869 -2.499 4.912 1.00 97.44 295 LEU A O 1
ATOM 2347 N N . LEU A 1 296 ? -3.013 -1.902 6.033 1.00 97.81 296 LEU A N 1
ATOM 2348 C CA . LEU A 1 296 ? -2.364 -1.265 4.884 1.00 97.81 296 LEU A CA 1
ATOM 2349 C C . LEU A 1 296 ? -1.212 -2.131 4.410 1.00 97.81 296 LEU A C 1
ATOM 2351 O O . LEU A 1 296 ? -0.335 -2.478 5.197 1.00 97.81 296 LEU A O 1
ATOM 2355 N N . LEU A 1 297 ? -1.202 -2.445 3.122 1.00 97.62 297 LEU A N 1
ATOM 2356 C CA . LEU A 1 297 ? -0.188 -3.262 2.478 1.00 97.62 297 LEU A CA 1
ATOM 2357 C C . LEU A 1 297 ? 0.588 -2.380 1.495 1.00 97.62 297 LEU A C 1
ATOM 2359 O O . LEU A 1 297 ? 0.068 -1.955 0.458 1.00 97.62 297 LEU A O 1
ATOM 2363 N N . ASP A 1 298 ? 1.834 -2.073 1.840 1.00 95.06 298 ASP A N 1
ATOM 2364 C CA . ASP A 1 298 ? 2.713 -1.183 1.089 1.00 95.06 298 ASP A CA 1
ATOM 2365 C C . ASP A 1 298 ? 3.981 -1.924 0.641 1.00 95.06 298 ASP A C 1
ATOM 2367 O O . ASP A 1 298 ? 4.999 -1.941 1.339 1.00 95.06 298 ASP A O 1
ATOM 2371 N N . PRO A 1 299 ? 3.974 -2.515 -0.562 1.00 92.25 299 PRO A N 1
ATOM 2372 C CA . PRO A 1 299 ? 5.137 -3.235 -1.065 1.00 92.25 299 PRO A CA 1
ATOM 2373 C C . PRO A 1 299 ? 6.339 -2.324 -1.353 1.00 92.25 299 PRO A C 1
ATOM 2375 O O . PRO A 1 299 ? 7.459 -2.810 -1.541 1.00 92.25 299 PRO A O 1
ATOM 2378 N N . TRP A 1 300 ? 6.152 -1.000 -1.382 1.00 91.88 300 TRP A N 1
ATOM 2379 C CA . TRP A 1 300 ? 7.193 -0.046 -1.736 1.00 91.88 300 TRP A CA 1
ATOM 2380 C C . TRP A 1 300 ? 7.936 0.540 -0.526 1.00 91.88 300 TRP A C 1
ATOM 2382 O O . TRP A 1 300 ? 9.168 0.674 -0.583 1.00 91.88 300 TRP A O 1
ATOM 2392 N N . SER A 1 301 ? 7.240 0.848 0.570 1.00 87.25 301 SER A N 1
ATOM 2393 C CA . SER A 1 301 ? 7.862 1.384 1.794 1.00 87.25 301 SER A CA 1
ATOM 2394 C C . SER A 1 301 ? 8.635 0.318 2.574 1.00 87.25 301 SER A C 1
ATOM 2396 O O . SER A 1 301 ? 8.701 -0.842 2.171 1.00 87.25 301 SER A O 1
ATOM 2398 N N . ARG A 1 302 ? 9.287 0.698 3.676 1.00 83.00 302 ARG A N 1
ATOM 2399 C CA . ARG A 1 302 ? 9.960 -0.240 4.588 1.00 83.00 302 ARG A CA 1
ATOM 2400 C C . ARG A 1 302 ? 8.961 -1.062 5.405 1.00 83.00 302 ARG A C 1
ATOM 2402 O O . ARG A 1 302 ? 9.240 -2.221 5.697 1.00 83.00 302 ARG A O 1
ATOM 2409 N N . ASN A 1 303 ? 7.794 -0.497 5.701 1.00 85.75 303 ASN A N 1
ATOM 2410 C CA . ASN A 1 303 ? 6.727 -1.158 6.446 1.00 85.75 303 ASN A CA 1
ATOM 2411 C C . ASN A 1 303 ? 5.764 -1.837 5.465 1.00 85.75 303 ASN A C 1
ATOM 2413 O O . ASN A 1 303 ? 4.825 -1.209 4.984 1.00 85.75 303 ASN A O 1
ATOM 2417 N N . LYS A 1 304 ? 6.007 -3.118 5.155 1.00 90.69 304 LYS A N 1
ATOM 2418 C CA . LYS A 1 304 ? 5.236 -3.835 4.121 1.00 90.69 304 LYS A CA 1
ATOM 2419 C C . LYS A 1 304 ? 3.769 -4.018 4.478 1.00 90.69 304 LYS A C 1
ATOM 2421 O O . LYS A 1 304 ? 2.921 -3.970 3.597 1.00 90.69 304 LYS A O 1
ATOM 2426 N N . ALA A 1 305 ? 3.488 -4.225 5.757 1.00 93.56 305 ALA A N 1
ATOM 2427 C CA . ALA A 1 305 ? 2.145 -4.348 6.287 1.00 93.56 305 ALA A CA 1
ATOM 2428 C C . ALA A 1 305 ? 2.030 -3.504 7.559 1.00 93.56 305 ALA A C 1
ATOM 2430 O O . ALA A 1 305 ? 2.923 -3.524 8.408 1.00 93.56 305 ALA A O 1
ATOM 2431 N N . VAL A 1 306 ? 0.938 -2.759 7.680 1.00 94.00 306 VAL A N 1
ATOM 2432 C CA . VAL A 1 306 ? 0.628 -1.906 8.828 1.00 94.00 306 VAL A CA 1
ATOM 2433 C C . VAL A 1 306 ? -0.699 -2.369 9.407 1.00 94.00 306 VAL A C 1
ATOM 2435 O O . VAL A 1 306 ? -1.713 -2.369 8.710 1.00 94.00 306 VAL A O 1
ATOM 2438 N N . SER A 1 307 ? -0.668 -2.764 10.678 1.00 93.56 307 SER A N 1
ATOM 2439 C CA . SER A 1 307 ? -1.838 -3.150 11.466 1.00 93.56 307 SER A CA 1
ATOM 2440 C C . SER A 1 307 ? -2.210 -2.044 12.446 1.00 93.56 307 SER A C 1
ATOM 2442 O O . SER A 1 307 ? -1.342 -1.320 12.937 1.00 93.56 307 SER A O 1
ATOM 2444 N N . PHE A 1 308 ? -3.502 -1.960 12.758 1.00 94.00 308 PHE A N 1
ATOM 2445 C CA . PHE A 1 308 ? -4.055 -1.032 13.740 1.00 94.00 308 PHE A CA 1
ATOM 2446 C C . PHE A 1 308 ? -4.583 -1.735 14.996 1.00 94.00 308 PHE A C 1
ATOM 2448 O O . PHE A 1 308 ? -5.075 -1.058 15.893 1.00 94.00 308 PHE A O 1
ATOM 2455 N N . VAL A 1 309 ? -4.475 -3.065 15.096 1.00 92.00 309 VAL A N 1
ATOM 2456 C CA . VAL A 1 309 ? -5.170 -3.875 16.118 1.00 92.00 309 VAL A CA 1
ATOM 2457 C C . VAL A 1 309 ? -4.882 -3.434 17.556 1.00 92.00 309 VAL A C 1
ATOM 2459 O O . VAL A 1 309 ? -5.747 -3.520 18.422 1.00 92.00 309 VAL A O 1
ATOM 2462 N N . TRP A 1 310 ? -3.683 -2.902 17.798 1.00 86.62 310 TRP A N 1
ATOM 2463 C CA . TRP A 1 310 ? -3.225 -2.452 19.113 1.00 86.62 310 TRP A CA 1
ATOM 2464 C C . TRP A 1 310 ? -3.550 -0.988 19.431 1.00 86.62 310 TRP A C 1
ATOM 2466 O O . TRP A 1 310 ? -3.167 -0.512 20.497 1.00 86.62 310 TRP A O 1
ATOM 2476 N N . ALA A 1 311 ? -4.226 -0.271 18.531 1.00 90.81 311 ALA A N 1
ATOM 2477 C CA . ALA A 1 311 ? -4.677 1.088 18.793 1.00 90.81 311 ALA A CA 1
ATOM 2478 C C . ALA A 1 311 ? -5.810 1.074 19.829 1.00 90.81 311 ALA A C 1
ATOM 2480 O O . ALA A 1 311 ? -6.858 0.454 19.622 1.00 90.81 311 ALA A O 1
ATOM 2481 N N . ASN A 1 312 ? -5.604 1.765 20.945 1.00 88.00 312 ASN A N 1
ATOM 2482 C CA . ASN A 1 312 ? -6.579 1.891 22.026 1.00 88.00 312 ASN A CA 1
ATOM 2483 C C . ASN A 1 312 ? -7.453 3.132 21.856 1.00 88.00 312 ASN A C 1
ATOM 2485 O O . ASN A 1 312 ? -8.569 3.171 22.373 1.00 88.00 312 ASN A O 1
ATOM 2489 N N . ASP A 1 313 ? -6.967 4.122 21.110 1.00 89.19 313 ASP A N 1
ATOM 2490 C CA . ASP A 1 313 ? -7.709 5.326 20.779 1.00 89.19 313 ASP A CA 1
ATOM 2491 C C . ASP A 1 313 ? -7.395 5.831 19.349 1.00 89.19 313 ASP A C 1
ATOM 2493 O O . ASP A 1 313 ? -6.493 5.323 18.675 1.00 89.19 313 ASP A O 1
ATOM 2497 N N . PRO A 1 314 ? -8.164 6.802 18.817 1.00 89.12 314 PRO A N 1
ATOM 2498 C CA . PRO A 1 314 ? -7.939 7.323 17.469 1.00 89.12 314 PRO A CA 1
ATOM 2499 C C . PRO A 1 314 ? -6.581 8.007 17.267 1.00 89.12 314 PRO A C 1
ATOM 2501 O O . PRO A 1 314 ? -6.112 8.072 16.130 1.00 89.12 314 PRO A O 1
ATOM 2504 N N . GLN A 1 315 ? -5.969 8.549 18.325 1.00 90.31 315 GLN A N 1
ATOM 2505 C CA . GLN A 1 315 ? -4.663 9.197 18.243 1.00 90.31 315 GLN A CA 1
ATOM 2506 C C . GLN A 1 315 ? -3.559 8.159 18.023 1.00 90.31 315 GLN A C 1
ATOM 2508 O O . GLN A 1 315 ? -2.685 8.406 17.195 1.00 90.31 315 GLN A O 1
ATOM 2513 N N . ASP A 1 316 ? -3.661 6.970 18.626 1.00 91.88 316 ASP A N 1
ATOM 2514 C CA . ASP A 1 316 ? -2.747 5.854 18.333 1.00 91.88 316 ASP A CA 1
ATOM 2515 C C . ASP A 1 316 ? -2.713 5.536 16.828 1.00 91.88 316 ASP A C 1
ATOM 2517 O O . ASP A 1 316 ? -1.653 5.312 16.244 1.00 91.88 316 ASP A O 1
ATOM 2521 N N . VAL A 1 317 ? -3.874 5.557 16.161 1.00 93.62 317 VAL A N 1
ATOM 2522 C CA . VAL A 1 317 ? -3.950 5.328 14.708 1.00 93.62 317 VAL A CA 1
ATOM 2523 C C . VAL A 1 317 ? -3.273 6.448 13.924 1.00 93.62 317 VAL A C 1
ATOM 2525 O O . VAL A 1 317 ? -2.596 6.172 12.934 1.00 93.62 317 VAL A O 1
ATOM 2528 N N . VAL A 1 318 ? -3.417 7.704 14.352 1.00 92.69 318 VAL A N 1
ATOM 2529 C CA . VAL A 1 318 ? -2.700 8.831 13.736 1.00 92.69 318 VAL A CA 1
ATOM 2530 C C . VAL A 1 318 ? -1.192 8.632 13.855 1.00 92.69 318 VAL A C 1
ATOM 2532 O O . VAL A 1 318 ? -0.490 8.781 12.857 1.00 92.69 318 VAL A O 1
ATOM 2535 N N . ASP A 1 319 ? -0.705 8.224 15.023 1.00 89.88 319 ASP A N 1
ATOM 2536 C CA . ASP A 1 319 ? 0.721 8.014 15.270 1.00 89.88 319 ASP A CA 1
ATOM 2537 C C . ASP A 1 319 ? 1.269 6.834 14.443 1.00 89.88 319 ASP A C 1
ATOM 2539 O O . ASP A 1 319 ? 2.337 6.940 13.829 1.00 89.88 319 ASP A O 1
ATOM 2543 N N . ILE A 1 320 ? 0.506 5.736 14.332 1.00 91.56 320 ILE A N 1
ATOM 2544 C CA . ILE A 1 320 ? 0.825 4.600 13.450 1.00 91.56 320 ILE A CA 1
ATOM 2545 C C . ILE A 1 320 ? 0.916 5.057 11.986 1.00 91.56 320 ILE A C 1
ATOM 2547 O O . ILE A 1 320 ? 1.870 4.709 11.285 1.00 91.56 320 ILE A O 1
ATOM 2551 N N . LEU A 1 321 ? -0.050 5.852 11.514 1.00 93.81 321 LEU A N 1
ATOM 2552 C CA . LEU A 1 321 ? -0.081 6.360 10.138 1.00 93.81 321 LEU A CA 1
ATOM 2553 C C . LEU A 1 321 ? 1.049 7.360 9.866 1.00 93.81 321 LEU A C 1
ATOM 2555 O O . LEU A 1 321 ? 1.641 7.332 8.786 1.00 93.81 321 LEU A O 1
ATOM 2559 N N . ASP A 1 322 ? 1.398 8.199 10.841 1.00 90.38 322 ASP A N 1
ATOM 2560 C CA . ASP A 1 322 ? 2.518 9.134 10.746 1.00 90.38 322 ASP A CA 1
ATOM 2561 C C . ASP A 1 322 ? 3.843 8.386 10.524 1.00 90.38 322 ASP A C 1
ATOM 2563 O O . ASP A 1 322 ? 4.623 8.748 9.636 1.00 90.38 322 ASP A O 1
ATOM 2567 N N . VAL A 1 323 ? 4.062 7.293 11.265 1.00 88.06 323 VAL A N 1
ATOM 2568 C CA . VAL A 1 323 ? 5.232 6.417 11.097 1.00 88.06 323 VAL A CA 1
ATOM 2569 C C . VAL A 1 323 ? 5.183 5.671 9.763 1.00 88.06 323 VAL A C 1
ATOM 2571 O O . VAL A 1 323 ? 6.182 5.642 9.041 1.00 88.06 323 VAL A O 1
ATOM 2574 N N . ALA A 1 324 ? 4.033 5.095 9.402 1.00 90.25 324 ALA A N 1
ATOM 2575 C CA . ALA A 1 324 ? 3.864 4.354 8.153 1.00 90.25 324 ALA A CA 1
ATOM 2576 C C . ALA A 1 324 ? 4.129 5.225 6.916 1.00 90.25 324 ALA A C 1
ATOM 2578 O O . ALA A 1 324 ? 4.758 4.780 5.956 1.00 90.25 324 ALA A O 1
ATOM 2579 N N . PHE A 1 325 ? 3.695 6.486 6.943 1.00 92.25 325 PHE A N 1
ATOM 2580 C CA . PHE A 1 325 ? 3.816 7.397 5.809 1.00 92.25 325 PHE A CA 1
ATOM 2581 C C . PHE A 1 325 ? 5.123 8.206 5.795 1.00 92.25 325 PHE A C 1
ATOM 2583 O O . PHE A 1 325 ? 5.380 8.951 4.843 1.00 92.25 325 PHE A O 1
ATOM 2590 N N . ALA A 1 326 ? 5.999 8.054 6.790 1.00 88.62 326 ALA A N 1
ATOM 2591 C CA . ALA A 1 326 ? 7.280 8.761 6.822 1.00 88.62 326 ALA A CA 1
ATOM 2592 C C . ALA A 1 326 ? 8.121 8.511 5.549 1.00 88.62 326 ALA A C 1
ATOM 2594 O O . ALA A 1 326 ? 8.711 9.442 4.992 1.00 88.62 326 ALA A O 1
ATOM 2595 N N . ASP A 1 327 ? 8.099 7.280 5.025 1.00 83.12 327 ASP A N 1
ATOM 2596 C CA . ASP A 1 327 ? 8.826 6.878 3.809 1.00 83.12 327 ASP A CA 1
ATOM 2597 C C . ASP A 1 327 ? 8.340 7.577 2.536 1.00 83.12 327 ASP A C 1
ATOM 2599 O O . ASP A 1 327 ? 9.098 7.729 1.574 1.00 83.12 327 ASP A O 1
ATOM 2603 N N . ILE A 1 328 ? 7.095 8.056 2.540 1.00 85.81 328 ILE A N 1
ATOM 2604 C CA . ILE A 1 328 ? 6.479 8.766 1.412 1.00 85.81 328 ILE A CA 1
ATOM 2605 C C . ILE A 1 328 ? 6.600 10.290 1.572 1.00 85.81 328 ILE A C 1
ATOM 2607 O O . ILE A 1 328 ? 6.027 11.072 0.811 1.00 85.81 328 ILE A O 1
ATOM 2611 N N . GLY A 1 329 ? 7.390 10.734 2.557 1.00 84.88 329 GLY A N 1
ATOM 2612 C CA . GLY A 1 329 ? 7.704 12.137 2.813 1.00 84.88 329 GLY A CA 1
ATOM 2613 C C . GLY A 1 329 ? 6.642 12.890 3.611 1.00 84.88 329 GLY A C 1
ATOM 2614 O O . GLY A 1 329 ? 6.721 14.127 3.687 1.00 84.88 329 GLY A O 1
ATOM 2615 N N . HIS A 1 330 ? 5.674 12.168 4.183 1.00 89.44 330 HIS A N 1
ATOM 2616 C CA . HIS A 1 330 ? 4.737 12.695 5.169 1.00 89.44 330 HIS A CA 1
ATOM 2617 C C . HIS A 1 330 ? 5.486 13.208 6.404 1.00 89.44 330 HIS A C 1
ATOM 2619 O O . HIS A 1 330 ? 6.592 12.766 6.716 1.00 89.44 330 HIS A O 1
ATOM 2625 N N . ARG A 1 331 ? 4.909 14.205 7.070 1.00 88.62 331 ARG A N 1
ATOM 2626 C CA . ARG A 1 331 ? 5.464 14.809 8.283 1.00 88.62 331 ARG A CA 1
ATOM 2627 C C . ARG A 1 331 ? 4.427 14.687 9.378 1.00 88.62 331 ARG A C 1
ATOM 2629 O O . ARG A 1 331 ? 3.271 15.019 9.125 1.00 88.62 331 ARG A O 1
ATOM 2636 N N . ASN A 1 332 ? 4.862 14.313 10.572 1.00 88.62 332 ASN A N 1
ATOM 2637 C CA . ASN A 1 332 ? 3.963 14.094 11.695 1.00 88.62 332 ASN A CA 1
ATOM 2638 C C . ASN A 1 332 ? 3.023 15.290 11.909 1.00 88.62 332 ASN A C 1
ATOM 2640 O O . ASN A 1 332 ? 3.444 16.450 11.812 1.00 88.62 332 ASN A O 1
ATOM 2644 N N . GLY A 1 333 ? 1.739 14.998 12.113 1.00 81.69 333 GLY A N 1
ATOM 2645 C CA . GLY A 1 333 ? 0.671 15.992 12.259 1.00 81.69 333 GLY A CA 1
ATOM 2646 C C . GLY A 1 333 ? 0.325 16.810 11.003 1.00 81.69 333 GLY A C 1
ATOM 2647 O O . GLY A 1 333 ? -0.541 17.685 11.058 1.00 81.69 333 GLY A O 1
ATOM 2648 N N . SER A 1 334 ? 0.967 16.574 9.854 1.00 88.38 334 SER A N 1
ATOM 2649 C CA . SER A 1 334 ? 0.587 17.247 8.604 1.00 88.38 334 SER A CA 1
ATOM 2650 C C . SER A 1 334 ? -0.687 16.635 8.013 1.00 88.38 334 SER A C 1
ATOM 2652 O O . SER A 1 334 ? -0.915 15.437 8.122 1.00 88.38 334 SER A O 1
ATOM 2654 N N . PRO A 1 335 ? -1.547 17.410 7.339 1.00 92.75 335 PRO A N 1
ATOM 2655 C CA . PRO A 1 335 ? -2.712 16.829 6.690 1.00 92.75 335 PRO A CA 1
ATOM 2656 C C . PRO A 1 335 ? -2.306 16.027 5.446 1.00 92.75 335 PRO A C 1
ATOM 2658 O O . PRO A 1 335 ? -1.407 16.414 4.687 1.00 92.75 335 PRO A O 1
ATOM 2661 N N . TYR A 1 336 ? -3.039 14.949 5.204 1.00 94.81 336 TYR A N 1
ATOM 2662 C CA . TYR A 1 336 ? -3.014 14.163 3.975 1.00 94.81 336 TYR A CA 1
ATOM 2663 C C . TYR A 1 336 ? -4.450 13.826 3.563 1.00 94.81 336 TYR A C 1
ATOM 2665 O O . TYR A 1 336 ? -5.381 13.945 4.365 1.00 94.81 336 TYR A O 1
ATOM 2673 N N . THR A 1 337 ? -4.633 13.427 2.307 1.00 96.19 337 THR A N 1
ATOM 2674 C CA . THR A 1 337 ? -5.900 12.869 1.822 1.00 96.19 337 THR A CA 1
ATOM 2675 C C . THR A 1 337 ? -5.704 11.436 1.352 1.00 96.19 337 THR A C 1
ATOM 2677 O O . THR A 1 337 ? -4.633 11.085 0.854 1.00 96.19 337 THR A O 1
ATOM 2680 N N . VAL A 1 338 ? -6.733 10.608 1.514 1.00 97.38 338 VAL A N 1
ATOM 2681 C CA . VAL A 1 338 ? -6.749 9.219 1.045 1.00 97.38 338 VAL A CA 1
ATOM 2682 C C . VAL A 1 338 ? -7.917 9.034 0.096 1.00 97.38 338 VAL A C 1
ATOM 2684 O O . VAL A 1 338 ? -9.062 9.256 0.468 1.00 97.38 338 VAL A O 1
ATOM 2687 N N . SER A 1 339 ? -7.638 8.635 -1.137 1.00 96.62 339 SER A N 1
ATOM 2688 C CA . SER A 1 339 ? -8.656 8.417 -2.171 1.00 96.62 339 SER A CA 1
ATOM 2689 C C . SER A 1 339 ? -8.433 7.085 -2.866 1.00 96.62 339 SER A C 1
ATOM 2691 O O . SER A 1 339 ? -7.332 6.546 -2.822 1.00 96.62 339 SER A O 1
ATOM 2693 N N . ILE A 1 340 ? -9.444 6.559 -3.547 1.00 96.69 340 ILE A N 1
ATOM 2694 C CA . ILE A 1 340 ? -9.271 5.375 -4.393 1.00 96.69 340 ILE A CA 1
ATOM 2695 C C . ILE A 1 340 ? -8.393 5.725 -5.601 1.00 96.69 340 ILE A C 1
ATOM 2697 O O . ILE A 1 340 ? -8.617 6.713 -6.312 1.00 96.69 340 ILE A O 1
ATOM 2701 N N . THR A 1 341 ? -7.379 4.896 -5.850 1.00 94.62 341 THR A N 1
ATOM 2702 C CA . THR A 1 341 ? -6.449 5.076 -6.966 1.00 94.62 341 THR A CA 1
ATOM 2703 C C . THR A 1 341 ? -7.178 4.891 -8.289 1.00 94.62 341 THR A C 1
ATOM 2705 O O . THR A 1 341 ? -7.727 3.826 -8.563 1.00 94.62 341 THR A O 1
ATOM 2708 N N . ARG A 1 342 ? -7.157 5.917 -9.144 1.00 90.38 342 ARG A N 1
ATOM 2709 C CA . ARG A 1 342 ? -7.658 5.804 -10.520 1.00 90.38 342 ARG A CA 1
ATOM 2710 C C . ARG A 1 342 ? -6.543 5.327 -11.456 1.00 90.38 342 ARG A C 1
ATOM 2712 O O . ARG A 1 342 ? -5.406 5.783 -11.285 1.00 90.38 342 ARG A O 1
ATOM 2719 N N . PRO A 1 343 ? -6.858 4.498 -12.468 1.00 83.50 343 PRO A N 1
ATOM 2720 C CA . PRO A 1 343 ? -5.901 4.064 -13.478 1.00 83.50 343 PRO A CA 1
ATOM 2721 C C . PRO A 1 343 ? -5.095 5.193 -14.104 1.00 83.50 343 PRO A C 1
ATOM 2723 O O . PRO A 1 343 ? -5.582 6.312 -14.301 1.00 83.50 343 PRO A O 1
ATOM 2726 N N . LEU A 1 344 ? -3.881 4.854 -14.532 1.00 70.62 344 LEU A N 1
ATOM 2727 C CA . LEU A 1 344 ? -3.022 5.755 -15.299 1.00 70.62 344 LEU A CA 1
ATOM 2728 C C . LEU A 1 344 ? -3.676 6.220 -16.603 1.00 70.62 344 LEU A C 1
ATOM 2730 O O . LEU A 1 344 ? -3.543 7.393 -16.953 1.00 70.62 344 LEU A O 1
ATOM 2734 N N . ALA A 1 345 ? -4.409 5.332 -17.281 1.00 58.38 345 ALA A N 1
ATOM 2735 C CA . ALA A 1 345 ? -5.099 5.620 -18.539 1.00 58.38 345 ALA A CA 1
ATOM 2736 C C . ALA A 1 345 ? -6.215 6.674 -18.386 1.00 58.38 345 ALA A C 1
ATOM 2738 O O . ALA A 1 345 ? -6.447 7.478 -19.290 1.00 58.38 345 ALA A O 1
ATOM 2739 N N . SER A 1 346 ? -6.851 6.740 -17.212 1.00 54.09 346 SER A N 1
ATOM 2740 C CA . SER A 1 346 ? -7.964 7.656 -16.930 1.00 54.09 346 SER A CA 1
ATOM 2741 C C . SER A 1 346 ? -7.511 9.101 -16.685 1.00 54.09 346 SER A C 1
ATOM 2743 O O . SER A 1 346 ? -8.335 10.017 -16.683 1.00 54.09 346 SER A O 1
ATOM 2745 N N . ARG A 1 347 ? -6.200 9.356 -16.536 1.00 53.97 347 ARG A N 1
ATOM 2746 C CA . ARG A 1 347 ? -5.642 10.717 -16.493 1.00 53.97 347 ARG A CA 1
ATOM 2747 C C . ARG A 1 347 ? -5.524 11.296 -17.908 1.00 53.97 347 ARG A C 1
ATOM 2749 O O . ARG A 1 347 ? -4.427 11.600 -18.370 1.00 53.97 347 ARG A O 1
ATOM 2756 N N . ARG A 1 348 ? -6.652 11.510 -18.595 1.00 44.00 348 ARG A N 1
ATOM 2757 C CA . ARG A 1 348 ? -6.679 12.497 -19.687 1.00 44.00 348 ARG A CA 1
ATOM 2758 C C . ARG A 1 348 ? -6.454 13.867 -19.058 1.00 44.00 348 ARG A C 1
ATOM 2760 O O . ARG A 1 348 ? -7.220 14.303 -18.205 1.00 44.00 348 ARG A O 1
ATOM 2767 N N . SER A 1 349 ? -5.346 14.488 -19.433 1.00 34.75 349 SER A N 1
ATOM 2768 C CA . SER A 1 349 ? -4.854 15.772 -18.951 1.00 34.75 349 SER A CA 1
ATOM 2769 C C . SER A 1 349 ? -5.971 16.817 -18.889 1.00 34.75 349 SER A C 1
ATOM 2771 O O . SER A 1 349 ? -6.412 17.320 -19.919 1.00 34.75 349 SER A O 1
ATOM 2773 N N . SER A 1 350 ? -6.408 17.176 -17.682 1.00 34.62 350 SER A N 1
ATOM 2774 C CA . SER A 1 350 ? -7.085 18.455 -17.478 1.00 34.62 350 SER A CA 1
ATOM 2775 C C . SER A 1 350 ? -6.019 19.559 -17.613 1.00 34.62 350 SER A C 1
ATOM 2777 O O . SER A 1 350 ? -4.911 19.349 -17.102 1.00 34.62 350 SER A O 1
ATOM 2779 N N . PRO A 1 351 ? -6.266 20.708 -18.277 1.00 33.38 351 PRO A N 1
ATOM 2780 C CA . PRO A 1 351 ? -5.215 21.654 -18.691 1.00 33.38 351 PRO A CA 1
ATOM 2781 C C . PRO A 1 351 ? -4.444 22.363 -17.557 1.00 33.38 351 PRO A C 1
ATOM 2783 O O . PRO A 1 351 ? -3.677 23.278 -17.832 1.00 33.38 351 PRO A O 1
ATOM 2786 N N . GLY A 1 352 ? -4.626 21.969 -16.292 1.00 34.31 352 GLY A N 1
ATOM 2787 C CA . GLY A 1 352 ? -4.008 22.600 -15.123 1.00 34.31 352 GLY A CA 1
ATOM 2788 C C . GLY A 1 352 ? -3.181 21.686 -14.212 1.00 34.31 352 GLY A C 1
ATOM 2789 O O . GLY A 1 352 ? -2.636 22.181 -13.233 1.00 34.31 352 GLY A O 1
ATOM 2790 N N . SER A 1 353 ? -3.056 20.378 -14.481 1.00 35.22 353 SER A N 1
ATOM 2791 C CA . SER A 1 353 ? -2.315 19.464 -13.589 1.00 35.22 353 SER A CA 1
ATOM 2792 C C . SER A 1 353 ? -1.167 18.741 -14.293 1.00 35.22 353 SER A C 1
ATOM 2794 O O . SER A 1 353 ? -1.124 17.510 -14.355 1.00 35.22 353 SER A O 1
ATOM 2796 N N . GLN A 1 354 ? -0.196 19.501 -14.798 1.00 34.25 354 GLN A N 1
ATOM 2797 C CA . GLN A 1 354 ? 1.159 18.978 -14.962 1.00 34.25 354 GLN A CA 1
ATOM 2798 C C . GLN A 1 354 ? 1.837 18.961 -13.586 1.00 34.25 354 GLN A C 1
ATOM 2800 O O . GLN A 1 354 ? 2.673 19.800 -13.272 1.00 34.25 354 GLN A O 1
ATOM 2805 N N . SER A 1 355 ? 1.466 18.009 -12.727 1.00 34.25 355 SER A N 1
ATOM 2806 C CA . SER A 1 355 ? 2.344 17.644 -11.617 1.00 34.25 355 SER A CA 1
ATOM 2807 C C . SER A 1 355 ? 3.484 16.832 -12.225 1.00 34.25 355 SER A C 1
ATOM 2809 O O . SER A 1 355 ? 3.311 15.657 -12.558 1.00 34.25 355 SER A O 1
ATOM 2811 N N . SER A 1 356 ? 4.615 17.494 -12.442 1.00 33.06 356 SER A N 1
ATOM 2812 C CA . SER A 1 356 ? 5.881 16.918 -12.879 1.00 33.06 356 SER A CA 1
ATOM 2813 C C . SER A 1 356 ? 6.292 15.749 -11.974 1.00 33.06 356 SER A C 1
ATOM 2815 O O . SER A 1 356 ? 6.950 15.932 -10.951 1.00 33.06 356 SER A O 1
ATOM 2817 N N . LEU A 1 357 ? 5.927 14.526 -12.352 1.00 42.72 357 LEU A N 1
ATOM 2818 C CA . LEU A 1 357 ? 6.605 13.316 -11.889 1.00 42.72 357 LEU A CA 1
ATOM 2819 C C . LEU A 1 357 ? 7.844 13.147 -12.770 1.00 42.72 357 LEU A C 1
ATOM 2821 O O . LEU A 1 357 ? 7.852 12.398 -13.739 1.00 42.72 357 LEU A O 1
ATOM 2825 N N . GLY A 1 358 ? 8.850 13.962 -12.472 1.00 34.75 358 GLY A N 1
ATOM 2826 C CA . GLY A 1 358 ? 10.101 14.065 -13.207 1.00 34.75 358 GLY A CA 1
ATOM 2827 C C . GLY A 1 358 ? 11.042 14.975 -12.435 1.00 34.75 358 GLY A C 1
ATOM 2828 O O . GLY A 1 358 ? 11.179 16.151 -12.752 1.00 34.75 358 GLY A O 1
ATOM 2829 N N . SER A 1 359 ? 11.632 14.461 -11.357 1.00 33.19 359 SER A N 1
ATOM 2830 C CA . SER A 1 359 ? 12.734 15.147 -10.686 1.00 33.19 359 SER A CA 1
ATOM 2831 C C . SER A 1 359 ? 13.985 14.991 -11.543 1.00 33.19 359 SER A C 1
ATOM 2833 O O . SER A 1 359 ? 14.631 13.941 -11.532 1.00 33.19 359 SER A O 1
ATOM 2835 N N . SER A 1 360 ? 14.302 16.040 -12.298 1.00 32.69 360 SER A N 1
ATOM 2836 C CA . SER A 1 360 ? 15.619 16.240 -12.891 1.00 32.69 360 SER A CA 1
ATOM 2837 C C . SER A 1 360 ? 16.668 16.318 -11.784 1.00 32.69 360 SER A C 1
ATOM 2839 O O . SER A 1 360 ? 16.478 16.994 -10.770 1.00 32.69 360 SER A O 1
ATOM 2841 N N . GLY A 1 361 ? 17.752 15.573 -11.983 1.00 31.48 361 GLY A N 1
ATOM 2842 C CA . GLY A 1 361 ? 18.917 15.550 -11.115 1.00 31.48 361 GLY A CA 1
ATOM 2843 C C . GLY A 1 361 ? 19.655 16.888 -11.060 1.00 31.48 361 GLY A C 1
ATOM 2844 O O . GLY A 1 361 ? 19.526 17.754 -11.920 1.00 31.48 361 GLY A O 1
ATOM 2845 N N . SER A 1 362 ? 20.422 17.003 -9.987 1.00 35.12 362 SER A N 1
ATOM 2846 C CA . SER A 1 362 ? 21.278 18.097 -9.543 1.00 35.12 362 SER A CA 1
ATOM 2847 C C . SER A 1 362 ? 22.379 18.534 -10.511 1.00 35.12 362 SER A C 1
ATOM 2849 O O . SER A 1 362 ? 23.005 17.694 -11.152 1.00 35.12 362 SER A O 1
ATOM 2851 N N . SER A 1 363 ? 22.803 19.788 -10.371 1.00 30.95 363 SER A N 1
ATOM 2852 C CA . SER A 1 363 ? 24.230 20.126 -10.338 1.00 30.95 363 SER A CA 1
ATOM 2853 C C . SER A 1 363 ? 24.459 21.308 -9.394 1.00 30.95 363 SER A C 1
ATOM 2855 O O . SER A 1 363 ? 23.898 22.388 -9.557 1.00 30.95 363 SER A O 1
ATOM 2857 N N . GLY A 1 364 ? 25.246 21.069 -8.346 1.00 29.81 364 GLY A N 1
ATOM 2858 C CA . GLY A 1 364 ? 25.854 22.119 -7.538 1.00 29.81 364 GLY A CA 1
ATOM 2859 C C . GLY A 1 364 ? 27.311 22.300 -7.944 1.00 29.81 364 GLY A C 1
ATOM 2860 O O . GLY A 1 364 ? 27.922 21.336 -8.388 1.00 29.81 364 GLY A O 1
ATOM 2861 N N . THR A 1 365 ? 27.852 23.501 -7.727 1.00 30.52 365 THR A N 1
ATOM 2862 C CA . THR A 1 365 ? 29.277 23.742 -7.429 1.00 30.52 365 THR A CA 1
ATOM 2863 C C . THR A 1 365 ? 29.474 25.148 -6.841 1.00 30.52 365 THR A C 1
ATOM 2865 O O . THR A 1 365 ? 29.161 26.145 -7.480 1.00 30.52 365 THR A O 1
ATOM 2868 N N . SER A 1 366 ? 29.966 25.164 -5.596 1.00 31.86 366 SER A N 1
ATOM 2869 C CA . SER A 1 366 ? 31.035 26.002 -5.010 1.00 31.86 366 SER A CA 1
ATOM 2870 C C . SER A 1 366 ? 31.137 27.521 -5.277 1.00 31.86 366 SER A C 1
ATOM 2872 O O . SER A 1 366 ? 31.491 27.958 -6.364 1.00 31.86 366 SER A O 1
ATOM 2874 N N . SER A 1 367 ? 30.984 28.273 -4.175 1.00 32.53 367 SER A N 1
ATOM 2875 C CA . SER A 1 367 ? 31.843 29.358 -3.639 1.00 32.53 367 SER A CA 1
ATOM 2876 C C . SER A 1 367 ? 32.579 30.332 -4.576 1.00 32.53 367 SER A C 1
ATOM 2878 O O . SER A 1 367 ? 33.448 29.931 -5.343 1.00 32.53 367 SER A O 1
ATOM 2880 N N . GLY A 1 368 ? 32.417 31.636 -4.314 1.00 28.03 368 GLY A N 1
ATOM 2881 C CA . GLY A 1 368 ? 33.392 32.656 -4.716 1.00 28.03 368 GLY A CA 1
ATOM 2882 C C . GLY A 1 368 ? 32.853 34.082 -4.646 1.00 28.03 368 GLY A C 1
ATOM 2883 O O . GLY A 1 368 ? 31.915 34.439 -5.342 1.00 28.03 368 GLY A O 1
ATOM 2884 N N . THR A 1 369 ? 33.445 34.889 -3.777 1.00 33.22 369 THR A N 1
ATOM 2885 C CA . THR A 1 369 ? 33.164 36.304 -3.513 1.00 33.22 369 THR A CA 1
ATOM 2886 C C . THR A 1 369 ? 33.368 37.248 -4.709 1.00 33.22 369 THR A C 1
ATOM 2888 O O . THR A 1 369 ? 34.246 37.028 -5.535 1.00 33.22 369 THR A O 1
ATOM 2891 N N . SER A 1 370 ? 32.670 38.392 -4.629 1.00 29.47 370 SER A N 1
ATOM 2892 C CA . SER A 1 370 ? 33.090 39.745 -5.052 1.00 29.47 370 SER A CA 1
ATOM 2893 C C . SER A 1 370 ? 32.531 40.350 -6.353 1.00 29.47 370 SER A C 1
ATOM 2895 O O . SER A 1 370 ? 32.800 39.897 -7.455 1.00 29.47 370 SER A O 1
ATOM 2897 N N . ARG A 1 371 ? 31.952 41.546 -6.139 1.00 30.31 371 ARG A N 1
ATOM 2898 C CA . ARG A 1 371 ? 31.934 42.759 -6.984 1.00 30.31 371 ARG A CA 1
ATOM 2899 C C . ARG A 1 371 ? 30.898 42.836 -8.110 1.00 30.31 371 ARG A C 1
ATOM 2901 O O . ARG A 1 371 ? 31.048 42.319 -9.205 1.00 30.31 371 ARG A O 1
ATOM 2908 N N . SER A 1 372 ? 29.890 43.649 -7.812 1.00 33.97 372 SER A N 1
ATOM 2909 C CA . SER A 1 372 ? 29.035 44.368 -8.746 1.00 33.97 372 SER A CA 1
ATOM 2910 C C . SER A 1 372 ? 29.840 45.320 -9.640 1.00 33.97 372 SER A C 1
ATOM 2912 O O . SER A 1 372 ? 30.454 46.263 -9.137 1.00 33.97 372 SER A O 1
ATOM 2914 N N . SER A 1 373 ? 29.744 45.141 -10.956 1.00 28.72 373 SER A N 1
ATOM 2915 C CA . SER A 1 373 ? 29.925 46.216 -11.935 1.00 28.72 373 SER A CA 1
ATOM 2916 C C . SER A 1 373 ? 29.178 45.902 -13.236 1.00 28.72 373 SER A C 1
ATOM 2918 O O . SER A 1 373 ? 29.404 44.880 -13.872 1.00 28.72 373 SER A O 1
ATOM 2920 N N . LEU A 1 374 ? 28.272 46.823 -13.556 1.00 32.19 374 LEU A N 1
ATOM 2921 C CA . LEU A 1 374 ? 27.629 47.189 -14.824 1.00 32.19 374 LEU A CA 1
ATOM 2922 C C . LEU A 1 374 ? 28.208 46.616 -16.138 1.00 32.19 374 LEU A C 1
ATOM 2924 O O . LEU A 1 374 ? 29.404 46.733 -16.386 1.00 32.19 374 LEU A O 1
ATOM 2928 N N . SER A 1 375 ? 27.313 46.191 -17.046 1.00 28.30 375 SER A N 1
ATOM 2929 C CA . SER A 1 375 ? 27.088 46.761 -18.405 1.00 28.30 375 SER A CA 1
ATOM 2930 C C . SER A 1 375 ? 26.679 45.732 -19.485 1.00 28.30 375 SER A C 1
ATOM 2932 O O . SER A 1 375 ? 27.214 44.635 -19.543 1.00 28.30 375 SER A O 1
ATOM 2934 N N . SER A 1 376 ? 25.694 46.146 -20.308 1.00 29.75 376 SER A N 1
ATOM 2935 C CA . SER A 1 376 ? 25.377 45.799 -21.719 1.00 29.75 376 SER A CA 1
ATOM 2936 C C . SER A 1 376 ? 25.701 44.388 -22.248 1.00 29.75 376 SER A C 1
ATOM 2938 O O . SER A 1 376 ? 26.846 43.970 -22.264 1.00 29.75 376 SER A O 1
ATOM 2940 N N . SER A 1 377 ? 24.814 43.658 -22.929 1.00 29.98 377 SER A N 1
ATOM 2941 C CA . SER A 1 377 ? 24.127 44.062 -24.168 1.00 29.98 377 SER A CA 1
ATOM 2942 C C . SER A 1 377 ? 23.310 42.879 -24.723 1.00 29.98 377 SER A C 1
ATOM 2944 O O . SER A 1 377 ? 23.745 41.733 -24.658 1.00 29.98 377 SER A O 1
ATOM 2946 N N . SER A 1 378 ? 22.143 43.165 -25.308 1.00 34.75 378 SER A N 1
ATOM 2947 C CA . SER A 1 378 ? 21.446 42.283 -26.262 1.00 34.75 378 SER A CA 1
ATOM 2948 C C . SER A 1 378 ? 22.244 42.192 -27.581 1.00 34.75 378 SER A C 1
ATOM 2950 O O . SER A 1 378 ? 22.983 43.129 -27.886 1.00 34.75 378 SER A O 1
ATOM 2952 N N . PRO A 1 379 ? 22.049 41.157 -28.424 1.00 41.06 379 PRO A N 1
ATOM 2953 C CA . PRO A 1 379 ? 20.969 41.275 -29.406 1.00 41.06 379 PRO A CA 1
ATOM 2954 C C . PRO A 1 379 ? 20.197 39.982 -29.718 1.00 41.06 379 PRO A C 1
ATOM 2956 O O . PRO A 1 379 ? 20.676 38.856 -29.624 1.00 41.06 379 PRO A O 1
ATOM 2959 N N . ARG A 1 380 ? 18.960 40.225 -30.157 1.00 32.03 380 ARG A N 1
ATOM 2960 C CA . ARG A 1 380 ? 18.075 39.331 -30.905 1.00 32.03 380 ARG A CA 1
ATOM 2961 C C . ARG A 1 380 ? 18.702 38.945 -32.245 1.00 32.03 380 ARG A C 1
ATOM 2963 O O . ARG A 1 380 ? 19.207 39.837 -32.916 1.00 32.03 380 ARG A O 1
ATOM 2970 N N . LEU A 1 381 ? 18.456 37.722 -32.716 1.00 32.38 381 LEU A N 1
ATOM 2971 C CA . LEU A 1 381 ? 18.201 37.468 -34.138 1.00 32.38 381 LEU A CA 1
ATOM 2972 C C . LEU A 1 381 ? 17.115 36.398 -34.307 1.00 32.38 381 LEU A C 1
ATOM 2974 O O . LEU A 1 381 ? 17.250 35.259 -33.870 1.00 32.38 381 LEU A O 1
ATOM 2978 N N . SER A 1 382 ? 16.030 36.822 -34.950 1.00 30.77 382 SER A N 1
ATOM 2979 C CA . SER A 1 382 ? 14.977 35.996 -35.530 1.00 30.77 382 SER A CA 1
ATOM 2980 C C . SER A 1 382 ? 15.401 35.533 -36.924 1.00 30.77 382 SER A C 1
ATOM 2982 O O . SER A 1 382 ? 15.934 36.341 -37.680 1.00 30.77 382 SER A O 1
ATOM 2984 N N . ALA A 1 383 ? 15.049 34.308 -37.316 1.00 31.34 383 ALA A N 1
ATOM 2985 C CA . ALA A 1 383 ? 14.819 33.968 -38.721 1.00 31.34 383 ALA A CA 1
ATOM 2986 C C . ALA A 1 383 ? 13.871 32.762 -38.842 1.00 31.34 383 ALA A C 1
ATOM 2988 O O . ALA A 1 383 ? 14.223 31.633 -38.517 1.00 31.34 383 ALA A O 1
ATOM 2989 N N . SER A 1 384 ? 12.660 33.038 -39.329 1.00 31.27 384 SER A N 1
ATOM 2990 C CA . SER A 1 384 ? 11.714 32.070 -39.889 1.00 31.27 384 SER A CA 1
ATOM 2991 C C . SER A 1 384 ? 12.028 31.853 -41.367 1.00 31.27 384 SER A C 1
ATOM 2993 O O . SER A 1 384 ? 12.100 32.849 -42.080 1.00 31.27 384 SER A O 1
ATOM 2995 N N . ILE A 1 385 ? 12.067 30.606 -41.859 1.00 34.41 385 ILE A N 1
ATOM 2996 C CA . ILE A 1 385 ? 11.730 30.269 -43.258 1.00 34.41 385 ILE A CA 1
ATOM 2997 C C . ILE A 1 385 ? 10.932 28.949 -43.294 1.00 34.41 385 ILE A C 1
ATOM 2999 O O . ILE A 1 385 ? 11.202 28.007 -42.557 1.00 34.41 385 ILE A O 1
ATOM 3003 N N . ARG A 1 386 ? 9.888 28.974 -44.129 1.00 34.31 386 ARG A N 1
ATOM 3004 C CA . ARG A 1 386 ? 8.762 28.044 -44.340 1.00 34.31 386 ARG A CA 1
ATOM 3005 C C . ARG A 1 386 ? 9.101 26.818 -45.227 1.00 34.31 386 ARG A C 1
ATOM 3007 O O . ARG A 1 386 ? 10.164 26.800 -45.839 1.00 34.31 386 ARG A O 1
ATOM 3014 N N . PRO A 1 387 ? 8.176 25.835 -45.349 1.00 38.62 387 PRO A N 1
ATOM 3015 C CA . PRO A 1 387 ? 8.380 24.559 -46.038 1.00 38.62 387 PRO A CA 1
ATOM 3016 C C . PRO A 1 387 ? 8.047 24.620 -47.539 1.00 38.62 387 PRO A C 1
ATOM 3018 O O . PRO A 1 387 ? 7.234 25.439 -47.970 1.00 38.62 387 PRO A O 1
ATOM 3021 N N . ALA A 1 388 ? 8.621 23.700 -48.319 1.00 33.41 388 ALA A N 1
ATOM 3022 C CA . ALA A 1 388 ? 8.270 23.476 -49.719 1.00 33.41 388 ALA A CA 1
ATOM 3023 C C . ALA A 1 388 ? 7.377 22.234 -49.861 1.00 33.41 388 ALA A C 1
ATOM 3025 O O . ALA A 1 388 ? 7.755 21.126 -49.488 1.00 33.41 388 ALA A O 1
ATOM 3026 N N . ALA A 1 389 ? 6.183 22.450 -50.412 1.00 34.75 389 ALA A N 1
ATOM 3027 C CA . ALA A 1 389 ? 5.289 21.422 -50.919 1.00 34.75 389 ALA A CA 1
ATOM 3028 C C . ALA A 1 389 ? 5.657 21.067 -52.370 1.00 34.75 389 ALA A C 1
ATOM 3030 O O . ALA A 1 389 ? 6.027 21.943 -53.149 1.00 34.75 389 ALA A O 1
ATOM 3031 N N . GLY A 1 390 ? 5.474 19.800 -52.745 1.00 29.61 390 GLY A N 1
ATOM 3032 C CA . GLY A 1 390 ? 5.557 19.324 -54.125 1.00 29.61 390 GLY A CA 1
ATOM 3033 C C . GLY A 1 390 ? 4.666 18.101 -54.324 1.00 29.61 390 GLY A C 1
ATOM 3034 O O . GLY A 1 390 ? 5.029 16.994 -53.947 1.00 29.61 390 GLY A O 1
ATOM 3035 N N . GLN A 1 391 ? 3.476 18.330 -54.879 1.00 36.94 391 GLN A N 1
ATOM 3036 C CA . GLN A 1 391 ? 2.500 17.324 -55.307 1.00 36.94 391 GLN A CA 1
ATOM 3037 C C . GLN A 1 391 ? 2.996 16.503 -56.508 1.00 36.94 391 GLN A C 1
ATOM 3039 O O . GLN A 1 391 ? 3.630 17.065 -57.400 1.00 36.94 391 GLN A O 1
ATOM 3044 N N . ARG A 1 392 ? 2.525 15.249 -56.634 1.00 32.38 392 ARG A N 1
ATOM 3045 C CA . ARG A 1 392 ? 2.060 14.681 -57.918 1.00 32.38 392 ARG A CA 1
ATOM 3046 C C . ARG A 1 392 ? 1.096 13.484 -57.734 1.00 32.38 392 ARG A C 1
ATOM 3048 O O . ARG A 1 392 ? 1.437 12.492 -57.106 1.00 32.38 392 ARG A O 1
ATOM 3055 N N . ARG A 1 393 ? -0.112 13.645 -58.305 1.00 32.38 393 ARG A N 1
ATOM 3056 C CA . ARG A 1 393 ? -1.124 12.652 -58.781 1.00 32.38 393 ARG A CA 1
ATOM 3057 C C . ARG A 1 393 ? -0.493 11.662 -59.793 1.00 32.38 393 ARG A C 1
ATOM 3059 O O . ARG A 1 393 ? 0.550 12.012 -60.330 1.00 32.38 393 ARG A O 1
ATOM 3066 N N . ALA A 1 394 ? -1.022 10.505 -60.218 1.00 33.44 394 ALA A N 1
ATOM 3067 C CA . ALA A 1 394 ? -2.308 9.766 -60.217 1.00 33.44 394 ALA A CA 1
ATOM 3068 C C . ALA A 1 394 ? -1.945 8.239 -60.286 1.00 33.44 394 ALA A C 1
ATOM 3070 O O . ALA A 1 394 ? -0.762 7.941 -60.394 1.00 33.44 394 ALA A O 1
ATOM 3071 N N . SER A 1 395 ? -2.785 7.193 -60.236 1.00 34.22 395 SER A N 1
ATOM 3072 C CA . SER A 1 395 ? -4.082 6.908 -60.882 1.00 34.22 395 SER A CA 1
ATOM 3073 C C . SER A 1 395 ? -4.588 5.518 -60.421 1.00 34.22 395 SER A C 1
ATOM 3075 O O . SER A 1 395 ? -3.780 4.651 -60.105 1.00 34.22 395 SER A O 1
ATOM 3077 N N . VAL A 1 396 ? -5.910 5.313 -60.441 1.00 41.47 396 VAL A N 1
ATOM 3078 C CA . VAL A 1 396 ? -6.648 4.043 -60.218 1.00 41.47 396 VAL A CA 1
ATOM 3079 C C . VAL A 1 396 ? -6.989 3.391 -61.573 1.00 41.47 396 VAL A C 1
ATOM 3081 O O . VAL A 1 396 ? -7.158 4.128 -62.548 1.00 41.47 396 VAL A O 1
ATOM 3084 N N . PRO A 1 397 ? -7.126 2.051 -61.657 1.00 47.31 397 PRO A N 1
ATOM 3085 C CA . PRO A 1 397 ? -8.372 1.437 -62.174 1.00 47.31 397 PRO A CA 1
ATOM 3086 C C . PRO A 1 397 ? -8.779 0.167 -61.377 1.00 47.31 397 PRO A C 1
ATOM 3088 O O . PRO A 1 397 ? -7.930 -0.652 -61.058 1.00 47.31 397 PRO A O 1
ATOM 3091 N N . ARG A 1 398 ? -10.005 0.102 -60.829 1.00 34.91 398 ARG A N 1
ATOM 3092 C CA . ARG A 1 398 ? -11.224 -0.604 -61.316 1.00 34.91 398 ARG A CA 1
ATOM 3093 C C . ARG A 1 398 ? -11.157 -2.146 -61.347 1.00 34.91 398 ARG A C 1
ATOM 3095 O O . ARG A 1 398 ? -10.422 -2.711 -62.147 1.00 34.91 398 ARG A O 1
ATOM 3102 N N . ASP A 1 399 ? -12.036 -2.754 -60.541 1.00 39.09 399 ASP A N 1
ATOM 3103 C CA . ASP A 1 399 ? -12.477 -4.161 -60.552 1.00 39.09 399 ASP A CA 1
ATOM 3104 C C . ASP A 1 399 ? -13.137 -4.588 -61.878 1.00 39.09 399 ASP A C 1
ATOM 3106 O O . ASP A 1 399 ? -13.570 -3.738 -62.671 1.00 39.09 399 ASP A O 1
ATOM 3110 N N . PRO A 1 400 ? -13.287 -5.910 -62.084 1.00 47.38 400 PRO A N 1
ATOM 3111 C CA . PRO A 1 400 ? -14.637 -6.479 -61.991 1.00 47.38 400 PRO A CA 1
ATOM 3112 C C . PRO A 1 400 ? -14.735 -7.824 -61.232 1.00 47.38 400 PRO A C 1
ATOM 3114 O O . PRO A 1 400 ? -13.777 -8.581 -61.109 1.00 47.38 400 PRO A O 1
ATOM 3117 N N . GLU A 1 401 ? -15.953 -8.076 -60.751 1.00 38.97 401 GLU A N 1
ATOM 3118 C CA . GLU A 1 401 ? -16.461 -9.191 -59.928 1.00 38.97 401 GLU A CA 1
ATOM 3119 C C . GLU A 1 401 ? -16.918 -10.422 -60.797 1.00 38.97 401 GLU A C 1
ATOM 3121 O O . GLU A 1 401 ? -16.588 -10.451 -61.984 1.00 38.97 401 GLU A O 1
ATOM 3126 N N . PRO A 1 402 ? -17.636 -11.460 -60.285 1.00 62.41 402 PRO A N 1
ATOM 3127 C CA . PRO A 1 402 ? -17.210 -12.866 -60.160 1.00 62.41 402 PRO A CA 1
ATOM 3128 C C . PRO A 1 402 ? -17.975 -13.863 -61.082 1.00 62.41 402 PRO A C 1
ATOM 3130 O O . PRO A 1 402 ? -18.717 -13.457 -61.978 1.00 62.41 402 PRO A O 1
ATOM 3133 N N . PRO A 1 403 ? -17.809 -15.189 -60.891 1.00 47.97 403 PRO A N 1
ATOM 3134 C CA . PRO A 1 403 ? -18.948 -16.035 -60.463 1.00 47.97 403 PRO A CA 1
ATOM 3135 C C . PRO A 1 403 ? -18.493 -17.127 -59.459 1.00 47.97 403 PRO A C 1
ATOM 3137 O O . PRO A 1 403 ? -17.309 -17.424 -59.377 1.00 47.97 403 PRO A O 1
ATOM 3140 N N . GLY A 1 404 ? -19.298 -17.811 -58.647 1.00 33.94 404 GLY A N 1
ATOM 3141 C CA . GLY A 1 404 ? -20.740 -18.002 -58.532 1.00 33.94 404 GLY A CA 1
ATOM 3142 C C . GLY A 1 404 ? -20.976 -19.405 -57.932 1.00 33.94 404 GLY A C 1
ATOM 3143 O O . GLY A 1 404 ? -20.326 -20.345 -58.368 1.00 33.94 404 GLY A O 1
ATOM 3144 N N . ASN A 1 405 ? -21.888 -19.487 -56.955 1.00 37.09 405 ASN A N 1
ATOM 3145 C CA . ASN A 1 405 ? -22.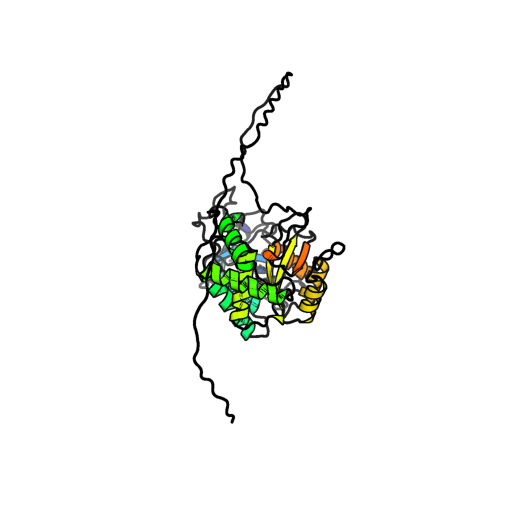674 -20.637 -56.463 1.00 37.09 405 ASN A CA 1
ATOM 3146 C C . ASN A 1 405 ? -22.002 -21.979 -56.098 1.00 37.09 405 ASN A C 1
ATOM 3148 O O . ASN A 1 405 ? -21.421 -22.647 -56.937 1.00 37.09 405 ASN A O 1
ATOM 3152 N N . GLU A 1 406 ? -22.251 -22.446 -54.868 1.00 37.12 406 GLU A N 1
ATOM 3153 C CA . GLU A 1 406 ? -23.196 -23.539 -54.526 1.00 37.12 406 GLU A CA 1
ATOM 3154 C C . GLU A 1 406 ? -23.067 -23.823 -53.011 1.00 37.12 406 GLU A C 1
ATOM 3156 O O . GLU A 1 406 ? -21.983 -24.058 -52.493 1.00 37.12 406 GLU A O 1
ATOM 3161 N N . SER A 1 407 ? -24.094 -23.505 -52.219 1.00 37.75 407 SER A N 1
ATOM 3162 C CA . SER A 1 407 ? -25.120 -24.453 -51.746 1.00 37.75 407 SER A CA 1
ATOM 3163 C C . SER A 1 407 ? -24.591 -25.476 -50.732 1.00 37.75 407 SER A C 1
ATOM 3165 O O . SER A 1 407 ? -23.935 -26.439 -51.118 1.00 37.75 407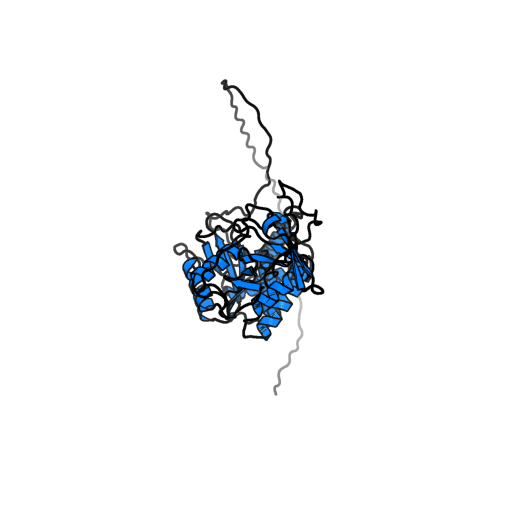 SER A O 1
ATOM 3167 N N . SER A 1 408 ? -24.957 -25.320 -49.453 1.00 39.94 408 SER A N 1
ATOM 3168 C CA . SER A 1 408 ? -25.752 -26.304 -48.678 1.00 39.94 408 SER A CA 1
ATOM 3169 C C . SER A 1 408 ? -25.639 -26.054 -47.167 1.00 39.94 408 SER A C 1
ATOM 3171 O O . SER A 1 408 ? -24.683 -26.464 -46.515 1.00 39.94 408 SER A O 1
ATOM 3173 N N . GLU A 1 409 ? -26.667 -25.417 -46.610 1.00 45.72 409 GLU A N 1
ATOM 3174 C CA . GLU A 1 409 ? -27.214 -25.787 -45.298 1.00 45.72 409 GLU A CA 1
ATOM 3175 C C . GLU A 1 409 ? -27.819 -27.205 -45.398 1.00 45.72 409 GLU A C 1
ATOM 3177 O O . GLU A 1 409 ? -28.252 -27.602 -46.487 1.00 45.72 409 GLU A O 1
ATOM 3182 N N . PRO A 1 410 ? -27.877 -27.978 -44.297 1.00 53.69 410 PRO A N 1
ATOM 3183 C CA . PRO A 1 410 ? -29.120 -27.939 -43.525 1.00 53.69 410 PRO A CA 1
ATOM 3184 C C . PRO A 1 410 ? -28.965 -28.036 -41.992 1.00 53.69 410 PRO A C 1
ATOM 3186 O O . PRO A 1 410 ? -28.173 -28.808 -41.463 1.00 53.69 410 PRO A O 1
ATOM 3189 N N . ALA A 1 411 ? -29.810 -27.249 -41.319 1.00 38.34 411 ALA A N 1
ATOM 3190 C CA . ALA A 1 411 ? -30.799 -27.633 -40.301 1.00 38.34 411 ALA A CA 1
ATOM 3191 C C . ALA A 1 411 ? -30.409 -28.502 -39.077 1.00 38.34 411 ALA A C 1
ATOM 3193 O O . ALA A 1 411 ? -30.180 -29.702 -39.165 1.00 38.34 411 ALA A O 1
ATOM 3194 N N . SER A 1 412 ? -30.519 -27.853 -37.911 1.00 46.75 412 SER A N 1
ATOM 3195 C CA . SER A 1 412 ? -31.281 -28.215 -36.692 1.00 46.75 412 SER A CA 1
ATOM 3196 C C . SER A 1 412 ? -31.676 -29.674 -36.378 1.00 46.75 412 SER A C 1
ATOM 3198 O O . SER A 1 412 ? -32.431 -30.279 -37.134 1.00 46.75 412 SER A O 1
ATOM 3200 N N . GLN A 1 413 ? -31.381 -30.099 -35.139 1.00 43.47 413 GLN A N 1
ATOM 3201 C CA . GLN A 1 413 ? -32.274 -30.737 -34.131 1.00 43.47 413 GLN A CA 1
ATOM 3202 C C . GLN A 1 413 ? -31.442 -30.909 -32.833 1.00 43.47 413 GLN A C 1
ATOM 3204 O O . GLN A 1 413 ? -30.324 -31.401 -32.909 1.00 43.47 413 GLN A O 1
ATOM 3209 N N . ALA A 1 414 ? -31.748 -30.260 -31.703 1.00 47.50 414 ALA A N 1
ATOM 3210 C CA . ALA A 1 414 ? -32.786 -30.568 -30.705 1.00 47.50 414 ALA A CA 1
ATOM 3211 C C . ALA A 1 414 ? -32.641 -31.967 -30.068 1.00 47.50 414 ALA A C 1
ATOM 3213 O O . ALA A 1 414 ? -33.058 -32.948 -30.674 1.00 47.50 414 ALA A O 1
ATOM 3214 N N . ASP A 1 415 ? -32.040 -32.019 -28.872 1.00 46.75 415 ASP A N 1
ATOM 3215 C CA . ASP A 1 415 ? -32.670 -32.449 -27.606 1.00 46.75 415 ASP A CA 1
ATOM 3216 C C . ASP A 1 415 ? -31.877 -31.904 -26.403 1.00 46.75 415 ASP A C 1
ATOM 3218 O O . ASP A 1 415 ? -30.624 -31.883 -26.483 1.00 46.75 415 ASP A O 1
#

Secondary structure (DSSP, 8-state):
------------TTPEETHHHH-TTT-B---TTTS-SSTT-SEEEETTEEEEE-SS-EEEEEE-SSTTEEEEPPTTS-S--EEEEEETTTTEEEE-PPPP---SS-S---------GGG-HHHHHHHHTT-S-HHHHHHHHHHHHHHHHTT-B-TTSTTTGGG--STHHHHHHHHHHHTTTS-TTS-HHHHHHHHHHHHHHHHHTSTT-B--HHHHHHHHHHHHHHTT--TTTEEEEEEEETTS--EEEEEEES-HHHHHHHHHHS-SSPPTTS--SEEHHHHHHHHHHTTTSEEEE-SSSS-SEEE-TT-SSHHHHHHHHHHHHGGGT--TT--EEEEEPPPGGG----TT-------PPP-----------------------PPPP--------------------------

Sequence (415 aa):
MPDNLVAERPTSRFAIRGEFDHLDGYEQTFTQAELPTDKATRLVFVGGHRYLRGEAGYYRISQGLSGDHWLIDAPRQTRAQVPVTYDPVTDQWRAHEPLRACGGGCGPSRPISPDSIATSFDSIFSATMHVTDEGAQEAIHNAFADLSRLHLTRSNRPDLRALRDNSIIDHRAALRVAMRDIDPQLPLVKQQSLVAEATARYYYSHPFAEAFCQENAEILFHFLLQDGVSSDQLRMITVQPRNRSPHVMVLFTESHRFIDMLDASTPRLRESLRPDGLSSGQFAWAAYMTRDTTLLLDPWSRNKAVSFVWANDPQDVVDILDVAFADIGHRNGSPYTVSITRPLASRRSSPGSQSSLGSSGSSGTSSGTSRSSLSSSSPRLSASIRPAAGQRRASVPRDPEPPGNESSEPASQAD

Mean predicted aligned error: 18.67 Å

Foldseek 3Di:
DDDDPPPPDPQPPQAAACCVVAVVQQADADDPVQWDPDPDDQWTAGLNFIWGAHPVHTFTWDQDPDNQKIWTARPVNPFAIWIWGQDPVVRHIYTDHGDPPDPPDDDPVPVLPQLALVVCLVLLLVQLVLAPPPLLSVLLSVLSVVLRVLLAQACVFPSRVVVDPPCQVVLVVVLLVQLQPQDLPDQQLVSLQVSLVSLLVSSVVVRHYYHYQSSSQSVSVNSSVVSPNDSLQKFWKWKFFPPFDIGTWMKGFPDSVLSVQQCVQADSDDDPPHDGADKLLRNLVVCLVRQSGIWIAGSNFSNRIQGNVPPPDSVSSLVSVQVVCVSRVHHRPTMIGMHGDGDPSPCPDDPPDPPPPDDDDDDDDDDDDDDDDDDDDDDDDDDDDDDDDDDDDDDDDDDDDDDDDDDDDDDDDDD

Radius of gyration: 30.95 Å; Cα contacts (8 Å, |Δi|>4): 557; chains: 1; bounding box: 75×80×125 Å

Organism: NCBI:txid2508290